Protein AF-0000000078434360 (afdb_homodimer)

pLDDT: mean 80.37, std 22.2, range [22.91, 98.31]

Structure (mmCIF, N/CA/C/O backbone):
data_AF-0000000078434360-model_v1
#
loop_
_entity.id
_entity.type
_entity.pdbx_description
1 polymer 'BTB domain-containing protein'
#
loop_
_atom_site.group_PDB
_atom_site.id
_atom_site.type_symbol
_atom_site.label_atom_id
_atom_site.label_alt_id
_atom_site.label_comp_id
_atom_site.label_asym_id
_atom_site.label_entity_id
_atom_site.label_seq_id
_atom_site.pdbx_PDB_ins_code
_atom_site.Cartn_x
_atom_site.Cartn_y
_atom_site.Cartn_z
_atom_site.occupancy
_atom_site.B_iso_or_equiv
_atom_site.auth_seq_id
_atom_site.auth_comp_id
_atom_site.auth_asym_id
_atom_site.auth_atom_id
_atom_site.pdbx_PDB_model_num
ATOM 1 N N . MET A 1 1 ? 2.959 -21.953 -22.766 1 23.78 1 MET A N 1
ATOM 2 C CA . MET A 1 1 ? 2.23 -20.703 -22.969 1 23.78 1 MET A CA 1
ATOM 3 C C . MET A 1 1 ? 2.936 -19.547 -22.266 1 23.78 1 MET A C 1
ATOM 5 O O . MET A 1 1 ? 3.244 -19.625 -21.078 1 23.78 1 MET A O 1
ATOM 9 N N . SER A 1 2 ? 3.717 -18.781 -22.906 1 30.45 2 SER A N 1
ATOM 10 C CA . SER A 1 2 ? 4.441 -17.578 -22.531 1 30.45 2 SER A CA 1
ATOM 11 C C . SER A 1 2 ? 3.633 -16.734 -21.547 1 30.45 2 SER A C 1
ATOM 13 O O . SER A 1 2 ? 2.4 -16.719 -21.609 1 30.45 2 SER A O 1
ATOM 15 N N . VAL A 1 3 ? 3.984 -16.422 -20.359 1 39.28 3 VAL A N 1
ATOM 16 C CA . VAL A 1 3 ? 3.244 -15.445 -19.578 1 39.28 3 VAL A CA 1
ATOM 17 C C . VAL A 1 3 ? 2.754 -14.32 -20.484 1 39.28 3 VAL A C 1
ATOM 19 O O . VAL A 1 3 ? 3.553 -13.531 -20.984 1 39.28 3 VAL A O 1
ATOM 22 N N . ILE A 1 4 ? 1.925 -14.438 -21.375 1 39 4 ILE A N 1
ATOM 23 C CA . ILE A 1 4 ? 1.338 -13.445 -22.266 1 39 4 ILE A CA 1
ATOM 24 C C . ILE A 1 4 ? 0.821 -12.258 -21.453 1 39 4 ILE A C 1
ATOM 26 O O . ILE A 1 4 ? -0.108 -12.398 -20.656 1 39 4 ILE A O 1
ATOM 30 N N . LYS A 1 5 ? 1.751 -11.406 -21.203 1 46.47 5 LYS A N 1
ATOM 31 C CA . LYS A 1 5 ? 1.269 -10.117 -20.719 1 46.47 5 LYS A CA 1
ATOM 32 C C . LYS A 1 5 ? -0.076 -9.766 -21.359 1 46.47 5 LYS A C 1
ATOM 34 O O . LYS A 1 5 ? -0.164 -9.547 -22.562 1 46.47 5 LYS A O 1
ATOM 39 N N . ARG A 1 6 ? -1.195 -10.305 -20.844 1 51 6 ARG A N 1
ATOM 40 C CA . ARG A 1 6 ? -2.484 -9.852 -21.344 1 51 6 ARG A CA 1
ATOM 41 C C . ARG A 1 6 ? -2.504 -8.336 -21.516 1 51 6 ARG A C 1
ATOM 43 O O . ARG A 1 6 ? -1.84 -7.617 -20.766 1 51 6 ARG A O 1
ATOM 50 N N . GLU A 1 7 ? -2.553 -7.785 -22.531 1 51.47 7 GLU A N 1
ATOM 51 C CA . GLU A 1 7 ? -2.811 -6.359 -22.719 1 51.47 7 GLU A CA 1
ATOM 52 C C . GLU A 1 7 ? -3.723 -5.816 -21.625 1 51.47 7 GLU A C 1
ATOM 54 O O . GLU A 1 7 ? -4.785 -6.387 -21.359 1 51.47 7 GLU A O 1
ATOM 59 N N . SER A 1 8 ? -3.104 -5.191 -20.562 1 60.44 8 SER A N 1
ATOM 60 C CA . SER A 1 8 ? -3.766 -4.57 -19.422 1 60.44 8 SER A CA 1
ATOM 61 C C . SER A 1 8 ? -5.086 -3.928 -19.828 1 60.44 8 SER A C 1
ATOM 63 O O . SER A 1 8 ? -5.102 -2.83 -20.375 1 60.44 8 SER A O 1
ATOM 65 N N . THR A 1 9 ? -6.156 -4.816 -19.875 1 77.88 9 THR A N 1
ATOM 66 C CA . THR A 1 9 ? -7.469 -4.352 -20.312 1 77.88 9 THR A CA 1
ATOM 67 C C . THR A 1 9 ? -8.359 -4.059 -19.094 1 77.88 9 THR A C 1
ATOM 69 O O . THR A 1 9 ? -9.32 -3.287 -19.203 1 77.88 9 THR A O 1
ATOM 72 N N . TYR A 1 10 ? -7.848 -4.391 -17.891 1 92.56 10 TYR A N 1
ATOM 73 C CA . TYR A 1 10 ? -8.766 -4.215 -16.766 1 92.56 10 TYR A CA 1
ATOM 74 C C . TYR A 1 10 ? -8.219 -3.195 -15.773 1 92.56 10 TYR A C 1
ATOM 76 O O . TYR A 1 10 ? -7.004 -3.086 -15.586 1 92.56 10 TYR A O 1
ATOM 84 N N . TRP A 1 11 ? -9.055 -2.402 -15.164 1 94.12 11 TRP A N 1
ATOM 85 C CA . TRP A 1 11 ? -8.609 -1.389 -14.211 1 94.12 11 TRP A CA 1
ATOM 86 C C . TRP A 1 11 ? -7.918 -2.031 -13.016 1 94.12 11 TRP A C 1
ATOM 88 O O . TRP A 1 11 ? -7.094 -1.397 -12.352 1 94.12 11 TRP A O 1
ATOM 98 N N . GLN A 1 12 ? -8.156 -3.363 -12.828 1 94.94 12 GLN A N 1
ATOM 99 C CA . GLN A 1 12 ? -7.57 -4.109 -11.719 1 94.94 12 GLN A CA 1
ATOM 100 C C . GLN A 1 12 ? -6.078 -4.332 -11.93 1 94.94 12 GLN A C 1
ATOM 102 O O . GLN A 1 12 ? -5.371 -4.754 -11.016 1 94.94 12 GLN A O 1
ATOM 107 N N . ASP A 1 13 ? -5.598 -4.082 -13.125 1 93.19 13 ASP A N 1
ATOM 108 C CA . ASP A 1 13 ? -4.191 -4.332 -13.43 1 93.19 13 ASP A CA 1
ATOM 109 C C . ASP A 1 13 ? -3.328 -3.121 -13.078 1 93.19 13 ASP A C 1
ATOM 111 O O . ASP A 1 13 ? -2.1 -3.184 -13.156 1 93.19 13 ASP A O 1
ATOM 115 N N . SER A 1 14 ? -3.957 -2.049 -12.602 1 92.44 14 SER A N 1
ATOM 116 C CA . SER A 1 14 ? -3.225 -0.849 -12.211 1 92.44 14 SER A CA 1
ATOM 117 C C . SER A 1 14 ? -2.582 -1.013 -10.836 1 92.44 14 SER A C 1
ATOM 119 O O . SER A 1 14 ? -2.68 -2.078 -10.227 1 92.44 14 SER A O 1
ATOM 121 N N . GLU A 1 15 ? -1.807 0.031 -10.484 1 91.25 15 GLU A N 1
ATOM 122 C CA . GLU A 1 15 ? -1.206 0.014 -9.156 1 91.25 15 GLU A CA 1
ATOM 123 C C . GLU A 1 15 ? -2.273 0.062 -8.062 1 91.25 15 GLU A C 1
ATOM 125 O O . GLU A 1 15 ? -3.338 0.653 -8.258 1 91.25 15 GLU A O 1
ATOM 130 N N . ARG A 1 16 ? -1.959 -0.557 -6.977 1 91.56 16 ARG A N 1
ATOM 131 C CA . ARG A 1 16 ? -2.939 -0.748 -5.91 1 91.56 16 ARG A CA 1
ATOM 132 C C . ARG A 1 16 ? -3.523 0.587 -5.457 1 91.56 16 ARG A C 1
ATOM 134 O O . ARG A 1 16 ? -4.734 0.706 -5.262 1 91.56 16 ARG A O 1
ATOM 141 N N . SER A 1 17 ? -2.645 1.603 -5.238 1 91.38 17 SER A N 1
ATOM 142 C CA . SER A 1 17 ? -3.113 2.924 -4.832 1 91.38 17 SER A CA 1
ATOM 143 C C . SER A 1 17 ? -4.121 3.484 -5.828 1 91.38 17 SER A C 1
ATOM 145 O O . SER A 1 17 ? -5.152 4.035 -5.438 1 91.38 17 SER A O 1
ATOM 147 N N . ASP A 1 18 ? -3.805 3.301 -7.105 1 93.69 18 ASP A N 1
ATOM 148 C CA . ASP A 1 18 ? -4.688 3.785 -8.164 1 93.69 18 ASP A CA 1
ATOM 149 C C . ASP A 1 18 ? -6.023 3.045 -8.148 1 93.69 18 ASP A C 1
ATOM 151 O O . ASP A 1 18 ? -7.066 3.631 -8.445 1 93.69 18 ASP A O 1
ATOM 155 N N . LYS A 1 19 ? -5.93 1.825 -7.852 1 95.62 19 LYS A N 1
ATOM 156 C CA . LYS A 1 19 ? -7.148 1.021 -7.824 1 95.62 19 LYS A CA 1
ATOM 157 C C . LYS A 1 19 ? -8.117 1.527 -6.754 1 95.62 19 LYS A C 1
ATOM 159 O O . LYS A 1 19 ? -9.312 1.655 -7.008 1 95.62 19 LYS A O 1
ATOM 164 N N . PHE A 1 20 ? -7.586 1.802 -5.598 1 96.38 20 PHE A N 1
ATOM 165 C CA . PHE A 1 20 ? -8.422 2.312 -4.516 1 96.38 20 PHE A CA 1
ATOM 166 C C . PHE A 1 20 ? -9.039 3.656 -4.895 1 96.38 20 PHE A C 1
ATOM 168 O O . PHE A 1 20 ? -10.211 3.912 -4.617 1 96.38 20 PHE A O 1
ATOM 175 N N . VAL A 1 21 ? -8.258 4.512 -5.508 1 96.06 21 VAL A N 1
ATOM 176 C CA . VAL A 1 21 ? -8.742 5.828 -5.914 1 96.06 21 VAL A CA 1
ATOM 177 C C . VAL A 1 21 ? -9.836 5.676 -6.973 1 96.06 21 VAL A C 1
ATOM 179 O O . VAL A 1 21 ? -10.828 6.406 -6.965 1 96.06 21 VAL A O 1
ATOM 182 N N . LYS A 1 22 ? -9.656 4.766 -7.867 1 96.12 22 LYS A N 1
ATOM 183 C CA . LYS A 1 22 ? -10.664 4.508 -8.883 1 96.12 22 LYS A CA 1
ATOM 184 C C . LYS A 1 22 ? -11.984 4.066 -8.258 1 96.12 22 LYS A C 1
ATOM 186 O O . LYS A 1 22 ? -13.062 4.438 -8.734 1 96.12 22 LYS A O 1
ATOM 191 N N . LEU A 1 23 ? -11.883 3.264 -7.211 1 96.38 23 LEU A N 1
ATOM 192 C CA . LEU A 1 23 ? -13.086 2.855 -6.492 1 96.38 23 LEU A CA 1
ATOM 193 C C . LEU A 1 23 ? -13.773 4.059 -5.863 1 96.38 23 LEU A C 1
ATOM 195 O O . LEU A 1 23 ? -15 4.172 -5.918 1 96.38 23 LEU A O 1
ATOM 199 N N . LEU A 1 24 ? -12.984 4.922 -5.246 1 96.75 24 LEU A N 1
ATOM 200 C CA . LEU A 1 24 ? -13.531 6.141 -4.652 1 96.75 24 LEU A CA 1
ATOM 201 C C . LEU A 1 24 ? -14.234 6.988 -5.703 1 96.75 24 LEU A C 1
ATOM 203 O O . LEU A 1 24 ? -15.367 7.434 -5.492 1 96.75 24 LEU A O 1
ATOM 207 N N . ASP A 1 25 ? -13.633 7.129 -6.848 1 96.12 25 ASP A N 1
ATOM 208 C CA . ASP A 1 25 ? -14.141 8 -7.902 1 96.12 25 ASP A CA 1
ATOM 209 C C . ASP A 1 25 ? -15.391 7.402 -8.547 1 96.12 25 ASP A C 1
ATOM 211 O O . ASP A 1 25 ? -16.328 8.133 -8.875 1 96.12 25 ASP A O 1
ATOM 215 N N . SER A 1 26 ? -15.375 6.121 -8.781 1 95.31 26 SER A N 1
ATOM 216 C CA . SER A 1 26 ? -16.5 5.473 -9.461 1 95.31 26 SER A CA 1
ATOM 217 C C . SER A 1 26 ? -17.672 5.27 -8.508 1 95.31 26 SER A C 1
ATOM 219 O O . SER A 1 26 ? -18.812 5.18 -8.945 1 95.31 26 SER A O 1
ATOM 221 N N . GLY A 1 27 ? -17.406 5.137 -7.258 1 95.5 27 GLY A N 1
ATOM 222 C CA . GLY A 1 27 ? -18.438 4.863 -6.266 1 95.5 27 GLY A CA 1
ATOM 223 C C . GLY A 1 27 ? -18.875 3.41 -6.238 1 95.5 27 GLY A C 1
ATOM 224 O O . GLY A 1 27 ? -19.859 3.061 -5.574 1 95.5 27 GLY A O 1
ATOM 225 N N . LEU A 1 28 ? -18.156 2.576 -6.977 1 94.69 28 LEU A N 1
ATOM 226 C CA . LEU A 1 28 ? -18.469 1.152 -6.992 1 94.69 28 LEU A CA 1
ATOM 227 C C . LEU A 1 28 ? -18.375 0.56 -5.59 1 94.69 28 LEU A C 1
ATOM 229 O O . LEU A 1 28 ? -17.375 0.737 -4.898 1 94.69 28 LEU A O 1
ATOM 233 N N . LEU A 1 29 ? -19.484 -0.059 -5.102 1 94.44 29 LEU A N 1
ATOM 234 C CA . LEU A 1 29 ? -19.609 -0.755 -3.826 1 94.44 29 LEU A CA 1
ATOM 235 C C . LEU A 1 29 ? -19.578 0.231 -2.662 1 94.44 29 LEU A C 1
ATOM 237 O O . LEU A 1 29 ? -19.25 -0.141 -1.535 1 94.44 29 LEU A O 1
ATOM 241 N N . SER A 1 30 ? -19.812 1.524 -2.928 1 95.25 30 SER A N 1
ATOM 242 C CA . SER A 1 30 ? -19.891 2.49 -1.836 1 95.25 30 SER A CA 1
ATOM 243 C C . SER A 1 30 ? -20.938 2.086 -0.806 1 95.25 30 SER A C 1
ATOM 245 O O . SER A 1 30 ? -22.016 1.623 -1.167 1 95.25 30 SER A O 1
ATOM 247 N N . ASP A 1 31 ? -20.641 2.244 0.477 1 93.88 31 ASP A N 1
ATOM 248 C CA . ASP A 1 31 ? -21.594 1.797 1.497 1 93.88 31 ASP A CA 1
ATOM 249 C C . ASP A 1 31 ? -21.688 2.812 2.633 1 93.88 31 ASP A C 1
ATOM 251 O O . ASP A 1 31 ? -22.203 2.498 3.711 1 93.88 31 ASP A O 1
ATOM 255 N N . CYS A 1 32 ? -21.188 3.988 2.463 1 93.75 32 CYS A N 1
ATOM 256 C CA . CYS A 1 32 ? -21.406 5.086 3.402 1 93.75 32 CYS A CA 1
ATOM 257 C C . CYS A 1 32 ? -21.406 6.43 2.682 1 93.75 32 CYS A C 1
ATOM 259 O O . CYS A 1 32 ? -21.047 6.508 1.504 1 93.75 32 CYS A O 1
ATOM 261 N N . LYS A 1 33 ? -21.922 7.375 3.311 1 95.31 33 LYS A N 1
ATOM 262 C CA . LYS A 1 33 ? -21.984 8.719 2.738 1 95.31 33 LYS A CA 1
ATOM 263 C C . LYS A 1 33 ? -21.766 9.781 3.809 1 95.31 33 LYS A C 1
ATOM 265 O O . LYS A 1 33 ? -22.203 9.625 4.949 1 95.31 33 LYS A O 1
ATOM 270 N N . PHE A 1 34 ? -21.062 10.812 3.469 1 96.06 34 PHE A N 1
ATOM 271 C CA . PHE A 1 34 ? -20.812 11.984 4.305 1 96.06 34 PHE A CA 1
ATOM 272 C C . PHE A 1 34 ? -21.453 13.227 3.701 1 96.06 34 PHE A C 1
ATOM 274 O O . PHE A 1 34 ? -21.328 13.469 2.5 1 96.06 34 PHE A O 1
ATOM 281 N N . ILE A 1 35 ? -22.219 13.922 4.48 1 96.75 35 ILE A N 1
ATOM 282 C CA . ILE A 1 35 ? -22.75 15.219 4.074 1 96.75 35 ILE A CA 1
ATOM 283 C C . ILE A 1 35 ? -21.891 16.344 4.652 1 96.75 35 ILE A C 1
ATOM 285 O O . ILE A 1 35 ? -21.984 16.656 5.84 1 96.75 35 ILE A O 1
ATOM 289 N N . VAL A 1 36 ? -21.094 16.938 3.805 1 97.44 36 VAL A N 1
ATOM 290 C CA . VAL A 1 36 ? -20 17.781 4.273 1 97.44 36 VAL A CA 1
ATOM 291 C C . VAL A 1 36 ? -20.266 19.234 3.889 1 97.44 36 VAL A C 1
ATOM 293 O O . VAL A 1 36 ? -20.594 19.531 2.738 1 97.44 36 VAL A O 1
ATOM 296 N N . GLY A 1 37 ? -20 20.172 4.832 1 96.5 37 GLY A N 1
ATOM 297 C CA . GLY A 1 37 ? -20.188 21.609 4.633 1 96.5 37 GLY A CA 1
ATOM 298 C C . GLY A 1 37 ? -20.906 22.281 5.777 1 96.5 37 GLY A C 1
ATOM 299 O O . GLY A 1 37 ? -21.672 21.641 6.508 1 96.5 37 GLY A O 1
ATOM 300 N N . PRO A 1 38 ? -20.688 23.562 5.988 1 91.44 38 PRO A N 1
ATOM 301 C CA . PRO A 1 38 ? -21.266 24.281 7.129 1 91.44 38 PRO A CA 1
ATOM 302 C C . PRO A 1 38 ? -22.781 24.438 7.012 1 91.44 38 PRO A C 1
ATOM 304 O O . PRO A 1 38 ? -23.5 24.375 8.016 1 91.44 38 PRO A O 1
ATOM 307 N N . ASP A 1 39 ? -23.266 24.672 5.742 1 91.19 39 ASP A N 1
ATOM 308 C CA . ASP A 1 39 ? -24.688 24.906 5.531 1 91.19 39 ASP A CA 1
ATOM 309 C C . ASP A 1 39 ? -25.312 23.781 4.707 1 91.19 39 ASP A C 1
ATOM 311 O O . ASP A 1 39 ? -24.688 23.281 3.775 1 91.19 39 ASP A O 1
ATOM 315 N N . ASP A 1 40 ? -26.547 23.438 5.043 1 87.75 40 ASP A N 1
ATOM 316 C CA . ASP A 1 40 ? -27.25 22.359 4.367 1 87.75 40 ASP A CA 1
ATOM 317 C C . ASP A 1 40 ? -27.422 22.641 2.877 1 87.75 40 ASP A C 1
ATOM 319 O O . ASP A 1 40 ? -27.375 21.734 2.049 1 87.75 40 ASP A O 1
ATOM 323 N N . ALA A 1 41 ? -27.531 23.953 2.617 1 89.5 41 ALA A N 1
ATOM 324 C CA . ALA A 1 41 ? -27.797 24.344 1.234 1 89.5 41 ALA A CA 1
ATOM 325 C C . ALA A 1 41 ? -26.562 24.125 0.364 1 89.5 41 ALA A C 1
ATOM 327 O O . ALA A 1 41 ? -26.672 23.844 -0.831 1 89.5 41 ALA A O 1
ATOM 328 N N . THR A 1 42 ? -25.406 24.234 0.911 1 92.06 42 THR A N 1
ATOM 329 C CA . THR A 1 42 ? -24.172 24.172 0.128 1 92.06 42 THR A CA 1
ATOM 330 C C . THR A 1 42 ? -23.406 22.891 0.442 1 92.06 42 THR A C 1
ATOM 332 O O . THR A 1 42 ? -22.359 22.625 -0.14 1 92.06 42 THR A O 1
ATOM 335 N N . ALA A 1 43 ? -24 22.125 1.293 1 94.94 43 ALA A N 1
ATOM 336 C CA . ALA A 1 43 ? -23.312 20.891 1.682 1 94.94 43 ALA A CA 1
ATOM 337 C C . ALA A 1 43 ? -23.266 19.906 0.518 1 94.94 43 ALA A C 1
ATOM 339 O O . ALA A 1 43 ? -24.156 19.891 -0.331 1 94.94 43 ALA A O 1
ATOM 340 N N . GLU A 1 44 ? -22.203 19.141 0.399 1 96.94 44 GLU A N 1
ATOM 341 C CA . GLU A 1 44 ? -22.016 18.141 -0.639 1 96.94 44 GLU A CA 1
ATOM 342 C C . GLU A 1 44 ? -22.016 16.734 -0.05 1 96.94 44 GLU A C 1
ATOM 344 O O . GLU A 1 44 ? -21.484 16.5 1.034 1 96.94 44 GLU A O 1
ATOM 349 N N . THR A 1 45 ? -22.641 15.859 -0.783 1 96.06 45 THR A N 1
ATOM 350 C CA . THR A 1 45 ? -22.625 14.453 -0.385 1 96.06 45 THR A CA 1
ATOM 351 C C . THR A 1 45 ? -21.422 13.727 -0.983 1 96.06 45 THR A C 1
ATOM 353 O O . THR A 1 45 ? -21.219 13.758 -2.197 1 96.06 45 THR A O 1
ATOM 356 N N . ILE A 1 46 ? -20.609 13.125 -0.166 1 96.69 46 ILE A N 1
ATOM 357 C CA . ILE A 1 46 ? -19.438 12.375 -0.582 1 96.69 46 ILE A CA 1
ATOM 358 C C . ILE A 1 46 ? -19.609 10.906 -0.198 1 96.69 46 ILE A C 1
ATOM 360 O O . ILE A 1 46 ? -19.703 10.57 0.986 1 96.69 46 ILE A O 1
ATOM 364 N N . ASN A 1 47 ? -19.672 10.07 -1.225 1 96.44 47 ASN A N 1
ATOM 365 C CA . ASN A 1 47 ? -19.781 8.641 -0.994 1 96.44 47 ASN A CA 1
ATOM 366 C C . ASN A 1 47 ? -18.406 7.996 -0.763 1 96.44 47 ASN A C 1
ATOM 368 O O . ASN A 1 47 ? -17.406 8.484 -1.271 1 96.44 47 ASN A O 1
ATOM 372 N N . GLY A 1 48 ? -18.375 7.023 0.062 1 96.38 48 GLY A N 1
ATOM 373 C CA . GLY A 1 48 ? -17.141 6.305 0.336 1 96.38 48 GLY A CA 1
ATOM 374 C C . GLY A 1 48 ? -17.359 4.867 0.759 1 96.38 48 GLY A C 1
ATOM 375 O O . GLY A 1 48 ? -18.453 4.324 0.575 1 96.38 48 GLY A O 1
ATOM 376 N N . HIS A 1 49 ? -16.422 4.223 1.146 1 97.12 49 HIS A N 1
ATOM 377 C CA . HIS A 1 49 ? -16.438 2.85 1.64 1 97.12 49 HIS A CA 1
ATOM 378 C C . HIS A 1 49 ? -16.047 2.787 3.109 1 97.12 49 HIS A C 1
ATOM 380 O O . HIS A 1 49 ? -14.938 3.203 3.477 1 97.12 49 HIS A O 1
ATOM 386 N N . LYS A 1 50 ? -16.891 2.264 3.967 1 96.44 50 LYS A N 1
ATOM 387 C CA . LYS A 1 50 ? -16.672 2.227 5.41 1 96.44 50 LYS A CA 1
ATOM 388 C C . LYS A 1 50 ? -15.289 1.661 5.734 1 96.44 50 LYS A C 1
ATOM 390 O O . LYS A 1 50 ? -14.578 2.205 6.578 1 96.44 50 LYS A O 1
ATOM 395 N N . ILE A 1 51 ? -14.945 0.598 5.031 1 96.88 51 ILE A N 1
ATOM 396 C CA . ILE A 1 51 ? -13.734 -0.143 5.352 1 96.88 51 ILE A CA 1
ATOM 397 C C . ILE A 1 51 ? -12.523 0.777 5.234 1 96.88 51 ILE A C 1
ATOM 399 O O . ILE A 1 51 ? -11.578 0.673 6.023 1 96.88 51 ILE A O 1
ATOM 403 N N . MET A 1 52 ? -12.5 1.672 4.281 1 97.38 52 MET A N 1
ATOM 404 C CA . MET A 1 52 ? -11.359 2.553 4.043 1 97.38 52 MET A CA 1
ATOM 405 C C . MET A 1 52 ? -11.18 3.537 5.191 1 97.38 52 MET A C 1
ATOM 407 O O . MET A 1 52 ? -10.055 3.875 5.555 1 97.38 52 MET A O 1
ATOM 411 N N . PHE A 1 53 ? -12.25 3.98 5.777 1 97.31 53 PHE A N 1
ATOM 412 C CA . PHE A 1 53 ? -12.188 4.941 6.871 1 97.31 53 PHE A CA 1
ATOM 413 C C . PHE A 1 53 ? -11.906 4.238 8.195 1 97.31 53 PHE A C 1
ATOM 415 O O . PHE A 1 53 ? -11.109 4.719 9 1 97.31 53 PHE A O 1
ATOM 422 N N . VAL A 1 54 ? -12.586 3.096 8.422 1 96.69 54 VAL A N 1
ATOM 423 C CA . VAL A 1 54 ? -12.414 2.309 9.633 1 96.69 54 VAL A CA 1
ATOM 424 C C . VAL A 1 54 ? -10.969 1.842 9.75 1 96.69 54 VAL A C 1
ATOM 426 O O . VAL A 1 54 ? -10.414 1.774 10.852 1 96.69 54 VAL A O 1
ATOM 429 N N . LEU A 1 55 ? -10.367 1.612 8.625 1 96.56 55 LEU A N 1
ATOM 430 C CA . LEU A 1 55 ? -8.984 1.146 8.539 1 96.56 55 LEU A CA 1
ATOM 431 C C . LEU A 1 55 ? -8.023 2.18 9.125 1 96.56 55 LEU A C 1
ATOM 433 O O . LEU A 1 55 ? -6.977 1.825 9.672 1 96.56 55 LEU A O 1
ATOM 437 N N . GLU A 1 56 ? -8.359 3.443 9.031 1 96.94 56 GLU A N 1
ATOM 438 C CA . GLU A 1 56 ? -7.371 4.488 9.289 1 96.94 56 GLU A CA 1
ATOM 439 C C . GLU A 1 56 ? -7.727 5.281 10.539 1 96.94 56 GLU A C 1
ATOM 441 O O . GLU A 1 56 ? -6.879 5.977 11.109 1 96.94 56 GLU A O 1
ATOM 446 N N . SER A 1 57 ? -8.984 5.148 11.031 1 97.12 57 SER A N 1
ATOM 447 C CA . SER A 1 57 ? -9.43 6.094 12.047 1 97.12 57 SER A CA 1
ATOM 448 C C . SER A 1 57 ? -10.289 5.406 13.102 1 97.12 57 SER A C 1
ATOM 450 O O . SER A 1 57 ? -11.398 4.953 12.797 1 97.12 57 SER A O 1
ATOM 452 N N . PRO A 1 58 ? -9.859 5.375 14.359 1 96.44 58 PRO A N 1
ATOM 453 C CA . PRO A 1 58 ? -10.727 4.844 15.414 1 96.44 58 PRO A CA 1
ATOM 454 C C . PRO A 1 58 ? -11.992 5.672 15.617 1 96.44 58 PRO A C 1
ATOM 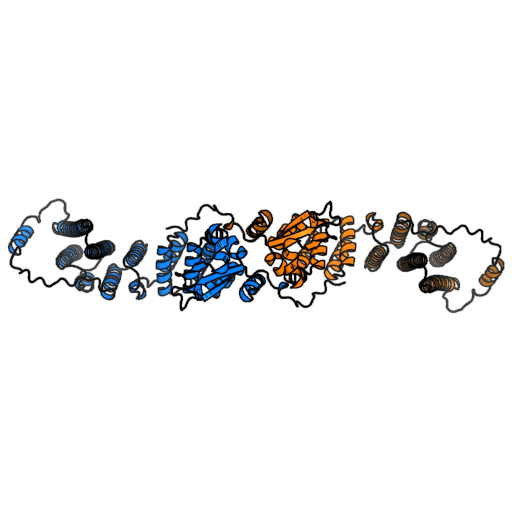456 O O . PRO A 1 58 ? -13.047 5.125 15.969 1 96.44 58 PRO A O 1
ATOM 459 N N . VAL A 1 59 ? -11.914 6.969 15.383 1 96.06 59 VAL A N 1
ATOM 460 C CA . VAL A 1 59 ? -13.055 7.863 15.516 1 96.06 59 VAL A CA 1
ATOM 461 C C . VAL A 1 59 ? -14.094 7.535 14.438 1 96.06 59 VAL A C 1
ATOM 463 O O . VAL A 1 59 ? -15.273 7.359 14.742 1 96.06 59 VAL A O 1
ATOM 466 N N . LEU A 1 60 ? -13.633 7.414 13.25 1 95.69 60 LEU A N 1
ATOM 467 C CA . LEU A 1 60 ? -14.555 7.109 12.164 1 95.69 60 LEU A CA 1
ATOM 468 C C . LEU A 1 60 ? -15.094 5.688 12.289 1 95.69 60 LEU A C 1
ATOM 470 O O . LEU A 1 60 ? -16.219 5.402 11.859 1 95.69 60 LEU A O 1
ATOM 474 N N . GLU A 1 61 ? -14.25 4.754 12.844 1 95.25 61 GLU A N 1
ATOM 475 C CA . GLU A 1 61 ? -14.766 3.42 13.141 1 95.25 61 GLU A CA 1
ATOM 476 C C . GLU A 1 61 ? -16 3.492 14.031 1 95.25 61 GLU A C 1
ATOM 478 O O . GLU A 1 61 ? -17.016 2.854 13.75 1 95.25 61 GLU A O 1
ATOM 483 N N . ARG A 1 62 ? -15.922 4.242 15.086 1 92.94 62 ARG A N 1
ATOM 484 C CA . ARG A 1 62 ? -17.031 4.383 16.016 1 92.94 62 ARG A CA 1
ATOM 485 C C . ARG A 1 62 ? -18.219 5.066 15.352 1 92.94 62 ARG A C 1
ATOM 487 O O . ARG A 1 62 ? -19.375 4.68 15.57 1 92.94 62 ARG A O 1
ATOM 494 N N . MET A 1 63 ? -17.953 6.055 14.492 1 91.19 63 MET A N 1
ATOM 495 C CA . MET A 1 63 ? -19 6.805 13.828 1 91.19 63 MET A CA 1
ATOM 496 C C . MET A 1 63 ? -19.75 5.926 12.828 1 91.19 63 MET A C 1
ATOM 498 O O . MET A 1 63 ? -20.969 6.07 12.648 1 91.19 63 MET A O 1
ATOM 502 N N . LEU A 1 64 ? -19.016 5.059 12.195 1 92.56 64 LEU A N 1
ATOM 503 C CA . LEU A 1 64 ? -19.562 4.324 11.062 1 92.56 64 LEU A CA 1
ATOM 504 C C . LEU A 1 64 ? -20.078 2.959 11.508 1 92.56 64 LEU A C 1
ATOM 506 O O . LEU A 1 64 ? -20.891 2.336 10.812 1 92.56 64 LEU A O 1
ATOM 510 N N . THR A 1 65 ? -19.531 2.342 12.508 1 88.31 65 THR A N 1
ATOM 511 C CA . THR A 1 65 ? -19.906 1.001 12.938 1 88.31 65 THR A CA 1
ATOM 512 C C . THR A 1 65 ? -20.75 1.059 14.211 1 88.31 65 THR A C 1
ATOM 514 O O . THR A 1 65 ? -21.297 0.042 14.656 1 88.31 65 THR A O 1
ATOM 517 N N . GLY A 1 66 ? -20.781 2.072 14.945 1 73.88 66 GLY A N 1
ATOM 518 C CA . GLY A 1 66 ? -21.516 2.172 16.203 1 73.88 66 GLY A CA 1
ATOM 519 C C . GLY A 1 66 ? -23.016 1.949 16.031 1 73.88 66 GLY A C 1
ATOM 520 O O . GLY A 1 66 ? -23.547 2.102 14.938 1 73.88 66 GLY A O 1
ATOM 521 N N . ASP A 1 67 ? -23.609 1.059 16.859 1 60.34 67 ASP A N 1
ATOM 522 C CA . ASP A 1 67 ? -24.953 0.533 17.031 1 60.34 67 ASP A CA 1
ATOM 523 C C . ASP A 1 67 ? -26 1.571 16.641 1 60.34 67 ASP A C 1
ATOM 525 O O . ASP A 1 67 ? -27.062 1.223 16.109 1 60.34 67 ASP A O 1
ATOM 529 N N . PHE A 1 68 ? -25.875 2.752 17.156 1 50.16 68 PHE A N 1
ATOM 530 C CA . PHE A 1 68 ? -26.953 3.715 17.031 1 50.16 68 PHE A CA 1
ATOM 531 C C . PHE A 1 68 ? -27.219 4.051 15.562 1 50.16 68 PHE A C 1
ATOM 533 O O . PHE A 1 68 ? -28.328 4.422 15.195 1 50.16 68 PHE A O 1
ATOM 540 N N . ILE A 1 69 ? -26.266 3.826 14.781 1 50.75 69 ILE A N 1
ATOM 541 C CA . ILE A 1 69 ? -26.344 4.305 13.406 1 50.75 69 ILE A CA 1
ATOM 542 C C . ILE A 1 69 ? -27.047 3.268 12.531 1 50.75 69 ILE A C 1
ATOM 544 O O . ILE A 1 69 ? -27.266 3.496 11.344 1 50.75 69 ILE A O 1
ATOM 548 N N . GLU A 1 70 ? -27.125 2.012 12.93 1 49.72 70 GLU A N 1
ATOM 549 C CA . GLU A 1 70 ? -27.906 1.104 12.086 1 49.72 70 GLU A CA 1
ATOM 550 C C . GLU A 1 70 ? -29.203 1.753 11.633 1 49.72 70 GLU A C 1
ATOM 552 O O . GLU A 1 70 ? -29.656 1.532 10.508 1 49.72 70 GLU A O 1
ATOM 557 N N . ALA A 1 71 ? -29.859 2.361 12.594 1 47.75 71 ALA A N 1
ATOM 558 C CA . ALA A 1 71 ? -31.172 2.922 12.242 1 47.75 71 ALA A CA 1
ATOM 559 C C . ALA A 1 71 ? -31.031 4.023 11.195 1 47.75 71 ALA A C 1
ATOM 561 O O . ALA A 1 71 ? -31.938 4.258 10.398 1 47.75 71 ALA A O 1
ATOM 562 N N . GLU A 1 72 ? -29.922 4.863 11.18 1 51.22 72 GLU A N 1
ATOM 563 C CA . GLU A 1 72 ? -29.875 6.016 10.289 1 51.22 72 GLU A CA 1
ATOM 564 C C . GLU A 1 72 ? -28.922 5.773 9.117 1 51.22 72 GLU A C 1
ATOM 566 O O . GLU A 1 72 ? -28.203 6.684 8.703 1 51.22 72 GLU A O 1
ATOM 571 N N . LYS A 1 73 ? -28.578 4.48 8.805 1 54.34 73 LYS A N 1
ATOM 572 C CA . LYS A 1 73 ? -27.719 4.07 7.699 1 54.34 73 LYS A CA 1
ATOM 573 C C . LYS A 1 73 ? -27.984 4.918 6.457 1 54.34 73 LYS A C 1
ATOM 575 O O . LYS A 1 73 ? -27.047 5.266 5.734 1 54.34 73 LYS A O 1
ATOM 580 N N . ASP A 1 74 ? -29.234 5.273 6.305 1 63.78 74 ASP A N 1
ATOM 581 C CA . ASP A 1 74 ? -29.609 5.922 5.051 1 63.78 74 ASP A CA 1
ATOM 582 C C . ASP A 1 74 ? -29.328 7.422 5.105 1 63.78 74 ASP A C 1
ATOM 584 O O . ASP A 1 74 ? -29.281 8.086 4.07 1 63.78 74 ASP A O 1
ATOM 588 N N . LYS A 1 75 ? -29.141 7.941 6.25 1 73.5 75 LYS A N 1
ATOM 589 C CA . LYS A 1 75 ? -29.125 9.406 6.27 1 73.5 75 LYS A CA 1
ATOM 590 C C . LYS A 1 75 ? -27.703 9.945 6.102 1 73.5 75 LYS A C 1
ATOM 592 O O . LYS A 1 75 ? -27.516 11.109 5.746 1 73.5 75 LYS A O 1
ATOM 597 N N . GLY A 1 76 ? -26.688 9.18 6.094 1 88.06 76 GLY A N 1
ATOM 598 C CA . GLY A 1 76 ? -25.328 9.664 5.941 1 88.06 76 GLY A CA 1
ATOM 599 C C . GLY A 1 76 ? -24.797 10.359 7.176 1 88.06 76 GLY A C 1
ATOM 600 O O . GLY A 1 76 ? -25.562 10.695 8.086 1 88.06 76 GLY A O 1
ATOM 601 N N . ILE A 1 77 ? -23.547 10.57 7.43 1 92.38 77 ILE A N 1
ATOM 602 C CA . ILE A 1 77 ? -22.875 11.266 8.523 1 92.38 77 ILE A CA 1
ATOM 603 C C . ILE A 1 77 ? -22.688 12.734 8.164 1 92.38 77 ILE A C 1
ATOM 605 O O . ILE A 1 77 ? -22.109 13.055 7.125 1 92.38 77 ILE A O 1
ATOM 609 N N . ARG A 1 78 ? -23.188 13.586 9.023 1 94.25 78 ARG A N 1
ATOM 610 C CA . ARG A 1 78 ? -23.094 15.016 8.789 1 94.25 78 ARG A CA 1
ATOM 611 C C . ARG A 1 78 ? -21.781 15.578 9.328 1 94.25 78 ARG A C 1
ATOM 613 O O . ARG A 1 78 ? -21.438 15.359 10.492 1 94.25 78 ARG A O 1
ATOM 620 N N . ILE A 1 79 ? -21.047 16.25 8.484 1 95.94 79 ILE A N 1
ATOM 621 C CA . ILE A 1 79 ? -19.812 16.953 8.828 1 95.94 79 ILE A CA 1
ATOM 622 C C . ILE A 1 79 ? -19.938 18.438 8.5 1 95.94 79 ILE A C 1
ATOM 624 O O . ILE A 1 79 ? -19.828 18.828 7.336 1 95.94 79 ILE A O 1
ATOM 628 N N . ASN A 1 80 ? -20.094 19.266 9.461 1 95.5 80 ASN A N 1
ATOM 629 C CA . ASN A 1 80 ? -20.453 20.656 9.211 1 95.5 80 ASN A CA 1
ATOM 630 C C . ASN A 1 80 ? -19.281 21.594 9.438 1 95.5 80 ASN A C 1
ATOM 632 O O . ASN A 1 80 ? -19.375 22.797 9.188 1 95.5 80 ASN A O 1
ATOM 636 N N . ASP A 1 81 ? -18.188 21.125 9.859 1 95.62 81 ASP A N 1
ATOM 637 C CA . ASP A 1 81 ? -17.078 21.984 10.227 1 95.62 81 ASP A CA 1
ATOM 638 C C . ASP A 1 81 ? -15.891 21.797 9.281 1 95.62 81 ASP A C 1
ATOM 640 O O . ASP A 1 81 ? -14.766 22.188 9.594 1 95.62 81 ASP A O 1
ATOM 644 N N . VAL A 1 82 ? -16.109 21.094 8.195 1 96.44 82 VAL A N 1
ATOM 645 C CA . VAL A 1 82 ? -15.07 20.875 7.199 1 96.44 82 VAL A CA 1
ATOM 646 C C . VAL A 1 82 ? -15.578 21.297 5.82 1 96.44 82 VAL A C 1
ATOM 648 O O . VAL A 1 82 ? -16.734 21.031 5.477 1 96.44 82 VAL A O 1
ATOM 651 N N . ASP A 1 83 ? -14.688 21.984 5.086 1 95.81 83 ASP A N 1
ATOM 652 C CA . ASP A 1 83 ? -14.992 22.328 3.699 1 95.81 83 ASP A CA 1
ATOM 653 C C . ASP A 1 83 ? -15.039 21.062 2.824 1 95.81 83 ASP A C 1
ATOM 655 O O . ASP A 1 83 ? -14.203 20.172 2.965 1 95.81 83 ASP A O 1
ATOM 659 N N . PRO A 1 84 ? -16.031 20.984 1.89 1 97 84 PRO A N 1
ATOM 660 C CA . PRO A 1 84 ? -16.172 19.797 1.047 1 97 84 PRO A CA 1
ATOM 661 C C . PRO A 1 84 ? -14.906 19.484 0.25 1 97 84 PRO A C 1
ATOM 663 O O . PRO A 1 84 ? -14.531 18.312 0.11 1 97 84 PRO A O 1
ATOM 666 N N . HIS A 1 85 ? -14.32 20.5 -0.292 1 97 85 HIS A N 1
ATOM 667 C CA . HIS A 1 85 ? -13.102 20.297 -1.065 1 97 85 HIS A CA 1
ATOM 668 C C . HIS A 1 85 ? -12 19.688 -0.211 1 97 85 HIS A C 1
ATOM 670 O O . HIS A 1 85 ? -11.328 18.75 -0.646 1 97 85 HIS A O 1
ATOM 676 N N . ASP A 1 86 ? -11.797 20.156 0.969 1 97.5 86 ASP A N 1
ATOM 677 C CA . ASP A 1 86 ? -10.789 19.625 1.885 1 97.5 86 ASP A CA 1
ATOM 678 C C . ASP A 1 86 ? -11.117 18.203 2.293 1 97.5 86 ASP A C 1
ATOM 680 O O . ASP A 1 86 ? -10.211 17.375 2.438 1 97.5 86 ASP A O 1
ATOM 684 N N . PHE A 1 87 ? -12.383 17.953 2.482 1 98.31 87 PHE A N 1
ATOM 685 C CA . PHE A 1 87 ? -12.773 16.609 2.863 1 98.31 87 PHE A CA 1
ATOM 686 C C . PHE A 1 87 ? -12.516 15.625 1.728 1 98.31 87 PHE A C 1
ATOM 688 O O . PHE A 1 87 ? -12.125 14.477 1.967 1 98.31 87 PHE A O 1
ATOM 695 N N . LYS A 1 88 ? -12.758 16.047 0.525 1 97.5 88 LYS A N 1
ATOM 696 C CA . LYS A 1 88 ? -12.445 15.203 -0.626 1 97.5 88 LYS A CA 1
ATOM 697 C C . LYS A 1 88 ? -10.953 14.883 -0.688 1 97.5 88 LYS A C 1
ATOM 699 O O . LYS A 1 88 ? -10.562 13.75 -0.986 1 97.5 88 LYS A O 1
ATOM 704 N N . ASN A 1 89 ? -10.102 15.883 -0.431 1 97.38 89 ASN A N 1
ATOM 705 C CA . ASN A 1 89 ? -8.664 15.641 -0.354 1 97.38 89 ASN A CA 1
ATOM 706 C C . ASN A 1 89 ? -8.328 14.617 0.722 1 97.38 89 ASN A C 1
ATOM 708 O O . ASN A 1 89 ? -7.469 13.75 0.514 1 97.38 89 ASN A O 1
ATOM 712 N N . PHE A 1 90 ? -9.031 14.789 1.812 1 98.06 90 PHE A N 1
ATOM 713 C CA . PHE A 1 90 ? -8.875 13.852 2.916 1 98.06 90 PHE A CA 1
ATOM 714 C C . PHE A 1 90 ? -9.227 12.438 2.475 1 98.06 90 PHE A C 1
ATOM 716 O O . PHE A 1 90 ? -8.453 11.5 2.695 1 98.06 90 PHE A O 1
ATOM 723 N N . CYS A 1 91 ? -10.336 12.258 1.78 1 98.12 91 CYS A N 1
ATOM 724 C CA . CYS A 1 91 ? -10.742 10.961 1.262 1 98.12 91 CYS A CA 1
ATOM 725 C C . CYS A 1 91 ? -9.703 10.406 0.295 1 98.12 91 CYS A C 1
ATOM 727 O O . CYS A 1 91 ? -9.32 9.242 0.391 1 98.12 91 CYS A O 1
ATOM 729 N N . HIS A 1 92 ? -9.32 11.273 -0.528 1 97.31 92 HIS A N 1
ATOM 730 C CA . HIS A 1 92 ? -8.336 10.852 -1.517 1 97.31 92 HIS A CA 1
ATOM 731 C C . HIS A 1 92 ? -7.082 10.305 -0.844 1 97.31 92 HIS A C 1
ATOM 733 O O . HIS A 1 92 ? -6.539 9.281 -1.271 1 97.31 92 HIS A O 1
ATOM 739 N N . MET A 1 93 ? -6.609 10.953 0.167 1 97.25 93 MET A N 1
ATOM 740 C CA . MET A 1 93 ? -5.391 10.531 0.854 1 97.25 93 MET A CA 1
ATOM 741 C C . MET A 1 93 ? -5.621 9.219 1.602 1 97.25 93 MET A C 1
ATOM 743 O O . MET A 1 93 ? -4.719 8.383 1.683 1 97.25 93 MET A O 1
ATOM 747 N N . ILE A 1 94 ? -6.789 9.062 2.158 1 97.62 94 ILE A N 1
ATOM 748 C CA . ILE A 1 94 ? -7.125 7.812 2.838 1 97.62 94 ILE A CA 1
ATOM 749 C C . ILE A 1 94 ? -7.051 6.648 1.852 1 97.62 94 ILE A C 1
ATOM 751 O O . ILE A 1 94 ? -6.512 5.59 2.176 1 97.62 94 ILE A O 1
ATOM 755 N N . TYR A 1 95 ? -7.527 6.82 0.646 1 97 95 TYR A N 1
ATOM 756 C CA . TYR A 1 95 ? -7.59 5.77 -0.361 1 97 95 TYR A CA 1
ATOM 757 C C . TYR A 1 95 ? -6.227 5.535 -0.997 1 97 95 TYR A C 1
ATOM 759 O O . TYR A 1 95 ? -5.773 4.395 -1.11 1 97 95 TYR A O 1
ATOM 767 N N . ASP A 1 96 ? -5.672 6.562 -1.405 1 92.5 96 ASP A N 1
ATOM 768 C CA . ASP A 1 96 ? -4.398 6.5 -2.115 1 92.5 96 ASP A CA 1
ATOM 769 C C . ASP A 1 96 ? -3.27 6.07 -1.182 1 92.5 96 ASP A C 1
ATOM 771 O O . ASP A 1 96 ? -2.396 5.293 -1.571 1 92.5 96 ASP A O 1
ATOM 775 N N . ASN A 1 97 ? -3.234 6.598 -0.014 1 89.75 97 ASN A N 1
ATOM 776 C CA . ASN A 1 97 ? -2.234 6.348 1.021 1 89.75 97 ASN A CA 1
ATOM 777 C C . ASN A 1 97 ? -0.816 6.484 0.474 1 89.75 97 ASN A C 1
ATOM 779 O O . ASN A 1 97 ? 0.078 5.73 0.866 1 89.75 97 ASN A O 1
ATOM 783 N N . ASN A 1 98 ? -0.66 7.316 -0.543 1 88.75 98 ASN A N 1
ATOM 784 C CA . ASN A 1 98 ? 0.634 7.582 -1.163 1 88.75 98 ASN A CA 1
ATOM 785 C C . ASN A 1 98 ? 1.172 8.953 -0.774 1 88.75 98 ASN A C 1
ATOM 787 O O . ASN A 1 98 ? 0.679 9.977 -1.255 1 88.75 98 ASN A O 1
ATOM 791 N N . SER A 1 99 ? 2.232 8.922 -0.004 1 90.25 99 SER A N 1
ATOM 792 C CA . SER A 1 99 ? 2.803 10.156 0.535 1 90.25 99 SER A CA 1
ATOM 793 C C . SER A 1 99 ? 3.354 11.047 -0.576 1 90.25 99 SER A C 1
ATOM 795 O O . SER A 1 99 ? 3.3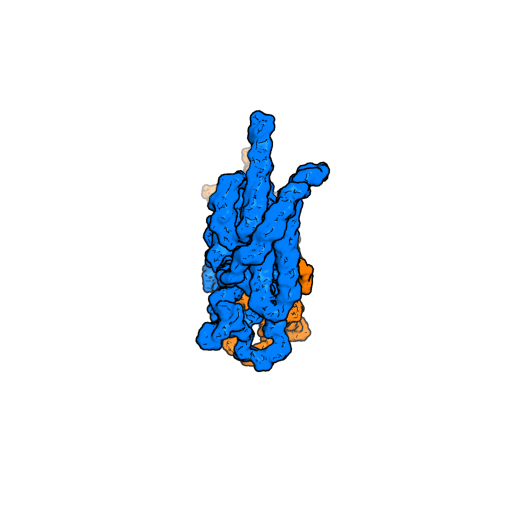89 12.266 -0.439 1 90.25 99 SER A O 1
ATOM 797 N N . SER A 1 100 ? 3.795 10.453 -1.658 1 90.5 100 SER A N 1
ATOM 798 C CA . SER A 1 100 ? 4.367 11.227 -2.756 1 90.5 100 SER A CA 1
ATOM 799 C C . SER A 1 100 ? 3.322 12.133 -3.398 1 90.5 100 SER A C 1
ATOM 801 O O . SER A 1 100 ? 3.668 13.125 -4.047 1 90.5 100 SER A O 1
ATOM 803 N N . ASN A 1 101 ? 2.107 11.812 -3.188 1 91.75 101 ASN A N 1
ATOM 804 C CA . ASN A 1 101 ? 1.044 12.586 -3.822 1 91.75 101 ASN A CA 1
ATOM 805 C C . ASN A 1 101 ? 0.738 13.867 -3.045 1 91.75 101 ASN A C 1
ATOM 807 O O . ASN A 1 101 ? -0.021 14.719 -3.512 1 91.75 101 ASN A O 1
ATOM 811 N N . LEU A 1 102 ? 1.337 14.062 -1.881 1 94.5 102 LEU A N 1
ATOM 812 C CA . LEU A 1 102 ? 1.186 15.297 -1.123 1 94.5 102 LEU A CA 1
ATOM 813 C C . LEU A 1 102 ? 1.726 16.484 -1.911 1 94.5 102 LEU A C 1
ATOM 815 O O . LEU A 1 102 ? 1.288 17.625 -1.707 1 94.5 102 LEU A O 1
ATOM 819 N N . LYS A 1 103 ? 2.678 16.203 -2.787 1 93.69 103 LYS A N 1
ATOM 820 C CA . LYS A 1 103 ? 3.299 17.266 -3.574 1 93.69 103 LYS A CA 1
ATOM 821 C C . LYS A 1 103 ? 2.279 17.938 -4.488 1 93.69 103 LYS A C 1
ATOM 823 O O . LYS A 1 103 ? 2.508 19.047 -4.973 1 93.69 103 LYS A O 1
ATOM 828 N N . LYS A 1 104 ? 1.197 17.25 -4.746 1 94.12 104 LYS A N 1
ATOM 829 C CA . LYS A 1 104 ? 0.156 17.781 -5.617 1 94.12 104 LYS A CA 1
ATOM 830 C C . LYS A 1 104 ? -0.704 18.812 -4.883 1 94.12 104 LYS A C 1
ATOM 832 O O . LYS A 1 104 ? -1.463 19.547 -5.508 1 94.12 104 LYS A O 1
ATOM 837 N N . PHE A 1 105 ? -0.596 18.906 -3.588 1 95.94 105 PHE A N 1
ATOM 838 C CA . PHE A 1 105 ? -1.38 19.812 -2.76 1 95.94 105 PHE A CA 1
ATOM 839 C C . PHE A 1 105 ? -0.602 21.094 -2.473 1 95.94 105 PHE A C 1
ATOM 841 O O . PHE A 1 105 ? 0.631 21.094 -2.479 1 95.94 105 PHE A O 1
ATOM 848 N N . THR A 1 106 ? -1.307 22.172 -2.305 1 94.75 106 THR A N 1
ATOM 849 C CA . THR A 1 106 ? -0.681 23.375 -1.785 1 94.75 106 THR A CA 1
ATOM 850 C C . THR A 1 106 ? -0.343 23.219 -0.306 1 94.75 106 THR A C 1
ATOM 852 O O . THR A 1 106 ? -0.842 22.312 0.357 1 94.75 106 THR A O 1
ATOM 855 N N . LEU A 1 107 ? 0.503 24.125 0.18 1 94.19 107 LEU A N 1
ATOM 856 C CA . LEU A 1 107 ? 0.874 24.109 1.591 1 94.19 107 LEU A CA 1
ATOM 857 C C . LEU A 1 107 ? -0.36 24.234 2.479 1 94.19 107 LEU A C 1
ATOM 859 O O . LEU A 1 107 ? -0.494 23.516 3.471 1 94.19 107 LEU A O 1
ATOM 863 N N . GLU A 1 108 ? -1.245 25.109 2.113 1 94.81 108 GLU A N 1
ATOM 864 C CA . GLU A 1 108 ? -2.475 25.344 2.867 1 94.81 108 GLU A CA 1
ATOM 865 C C . GLU A 1 108 ? -3.355 24.094 2.879 1 94.81 108 GLU A C 1
ATOM 867 O O . GLU A 1 108 ? -3.957 23.766 3.902 1 94.81 108 GLU A O 1
ATOM 872 N N . GLU A 1 109 ? -3.402 23.438 1.784 1 97.06 109 GLU A N 1
ATOM 873 C CA . GLU A 1 109 ? -4.203 22.234 1.682 1 97.06 109 GLU A CA 1
ATOM 874 C C . GLU A 1 109 ? -3.643 21.109 2.564 1 97.06 109 GLU A C 1
ATOM 876 O O . GLU A 1 109 ? -4.398 20.344 3.164 1 97.06 109 GLU A O 1
ATOM 881 N N . ILE A 1 110 ? -2.361 21.031 2.588 1 97.56 110 ILE A N 1
ATOM 882 C CA . ILE A 1 110 ? -1.734 20.016 3.424 1 97.56 110 ILE A CA 1
ATOM 883 C C . ILE A 1 110 ? -1.979 20.344 4.898 1 97.56 110 ILE A C 1
ATOM 885 O O . ILE A 1 110 ? -2.205 19.438 5.707 1 97.56 110 ILE A O 1
ATOM 889 N N . MET A 1 111 ? -1.92 21.594 5.273 1 96.44 111 MET A N 1
ATOM 890 C CA . MET A 1 111 ? -2.219 22 6.645 1 96.44 111 MET A CA 1
ATOM 891 C C . MET A 1 111 ? -3.645 21.609 7.027 1 96.44 111 MET A C 1
ATOM 893 O O . MET A 1 111 ? -3.883 21.109 8.125 1 96.44 111 MET A O 1
ATOM 897 N N . GLU A 1 112 ? -4.57 21.859 6.098 1 97.12 112 GLU A N 1
ATOM 898 C CA . GLU A 1 112 ? -5.957 21.484 6.352 1 97.12 112 GLU A CA 1
ATOM 899 C C . GLU A 1 112 ? -6.113 19.969 6.441 1 97.12 112 GLU A C 1
ATOM 901 O O . GLU A 1 112 ? -6.891 19.453 7.254 1 97.12 112 GLU A O 1
ATOM 906 N N . LEU A 1 113 ? -5.449 19.25 5.582 1 97.88 113 LEU A N 1
ATOM 907 C CA . LEU A 1 113 ? -5.445 17.797 5.633 1 97.88 113 LEU A CA 1
ATOM 908 C C . LEU A 1 113 ? -4.988 17.297 7 1 97.88 113 LEU A C 1
ATOM 910 O O . LEU A 1 113 ? -5.609 16.406 7.582 1 97.88 113 LEU A O 1
ATOM 914 N N . TYR A 1 114 ? -3.904 17.922 7.504 1 97.12 114 TYR A N 1
ATOM 915 C CA . TYR A 1 114 ? -3.414 17.547 8.828 1 97.12 114 TYR A CA 1
ATOM 916 C C . TYR A 1 114 ? -4.484 17.781 9.891 1 97.12 114 TYR A C 1
ATOM 918 O O . TYR A 1 114 ? -4.695 16.938 10.758 1 97.12 114 TYR A O 1
ATOM 926 N N . ARG A 1 115 ? -5.129 18.922 9.812 1 96.69 115 ARG A N 1
ATOM 927 C CA . ARG A 1 115 ? -6.141 19.25 10.812 1 96.69 115 ARG A CA 1
ATOM 928 C C . ARG A 1 115 ? -7.27 18.219 10.805 1 96.69 115 ARG A C 1
ATOM 930 O O . ARG A 1 115 ? -7.73 17.797 11.867 1 96.69 115 ARG A O 1
ATOM 937 N N . ILE A 1 116 ? -7.719 17.844 9.648 1 97.94 116 ILE A N 1
ATOM 938 C CA . ILE A 1 116 ? -8.773 16.844 9.531 1 97.94 116 ILE A CA 1
ATOM 939 C C . ILE A 1 116 ? -8.289 15.5 10.07 1 97.94 116 ILE A C 1
ATOM 941 O O . ILE A 1 116 ? -8.992 14.836 10.828 1 97.94 116 ILE A O 1
ATOM 945 N N . CYS A 1 117 ? -7.066 15.125 9.703 1 97.31 117 CYS A N 1
ATOM 946 C CA . CYS A 1 117 ? -6.496 13.867 10.156 1 97.31 117 CYS A CA 1
ATOM 947 C C . CYS A 1 117 ? -6.336 13.844 11.672 1 97.31 117 CYS A C 1
ATOM 949 O O . CYS A 1 117 ? -6.566 12.82 12.312 1 97.31 117 CYS A O 1
ATOM 951 N N . ASP A 1 118 ? -5.883 14.969 12.164 1 95.62 118 ASP A N 1
ATOM 952 C CA . ASP A 1 118 ? -5.758 15.078 13.617 1 95.62 118 ASP A CA 1
ATOM 953 C C . ASP A 1 118 ? -7.121 14.945 14.297 1 95.62 118 ASP A C 1
ATOM 955 O O . ASP A 1 118 ? -7.258 14.234 15.289 1 95.62 118 ASP A O 1
ATOM 959 N N . LYS A 1 119 ? -8.102 15.602 13.797 1 96.31 119 LYS A N 1
ATOM 960 C CA . LYS A 1 119 ? -9.469 15.57 14.32 1 96.31 119 LYS A CA 1
ATOM 961 C C . LYS A 1 119 ? -10 14.141 14.359 1 96.31 119 LYS A C 1
ATOM 963 O O . LYS A 1 119 ? -10.625 13.734 15.344 1 96.31 119 LYS A O 1
ATOM 968 N N . TYR A 1 120 ? -9.742 13.422 13.312 1 97.25 120 TYR A N 1
ATOM 969 C CA . TYR A 1 120 ? -10.297 12.078 13.211 1 97.25 120 TYR A CA 1
ATOM 970 C C . TYR A 1 120 ? -9.266 11.023 13.602 1 97.25 120 TYR A C 1
ATOM 972 O O . TYR A 1 120 ? -9.469 9.828 13.367 1 97.25 120 TYR A O 1
ATOM 980 N N . MET A 1 121 ? -8.156 11.438 14.047 1 96.56 121 MET A N 1
ATOM 981 C CA . MET A 1 121 ? -7.113 10.586 14.609 1 96.56 121 MET A CA 1
ATOM 982 C C . MET A 1 121 ? -6.559 9.633 13.562 1 96.56 121 MET A C 1
ATOM 984 O O . MET A 1 121 ? -6.434 8.43 13.812 1 96.56 121 MET A O 1
ATOM 988 N N . VAL A 1 122 ? -6.328 10.109 12.43 1 96.88 122 VAL A N 1
ATOM 989 C CA . VAL A 1 122 ? -5.617 9.367 11.398 1 96.88 122 VAL A CA 1
ATOM 990 C C . VAL A 1 122 ? -4.113 9.586 11.547 1 96.88 122 VAL A C 1
ATOM 992 O O . VAL A 1 122 ? -3.537 10.438 10.875 1 96.88 122 VAL A O 1
ATOM 995 N N . GLN A 1 123 ? -3.533 8.781 12.258 1 94.31 123 GLN A N 1
ATOM 996 C CA . GLN A 1 123 ? -2.164 9.016 12.711 1 94.31 123 GLN A CA 1
ATOM 997 C C . GLN A 1 123 ? -1.174 8.867 11.555 1 94.31 123 GLN A C 1
ATOM 999 O O . GLN A 1 123 ? -0.227 9.648 11.445 1 94.31 123 GLN A O 1
ATOM 1004 N N . SER A 1 124 ? -1.342 7.863 10.75 1 94.12 124 SER A N 1
ATOM 1005 C CA . SER A 1 124 ? -0.401 7.586 9.672 1 94.12 124 SER A CA 1
ATOM 1006 C C . SER A 1 124 ? -0.267 8.781 8.734 1 94.12 124 SER A C 1
ATOM 1008 O O . SER A 1 124 ? 0.846 9.164 8.367 1 94.12 124 SER A O 1
ATOM 1010 N N . ILE A 1 125 ? -1.336 9.375 8.391 1 96.19 125 ILE A N 1
ATOM 1011 C CA . ILE A 1 125 ? -1.309 10.492 7.449 1 96.19 125 ILE A CA 1
ATOM 1012 C C . ILE A 1 125 ? -0.811 11.75 8.156 1 96.19 125 ILE A C 1
ATOM 1014 O O . ILE A 1 125 ? -0.106 12.57 7.562 1 96.19 125 ILE A O 1
ATOM 1018 N N . CYS A 1 126 ? -1.136 11.938 9.453 1 95.06 126 CYS A N 1
ATOM 1019 C CA . CYS A 1 126 ? -0.566 13.039 10.227 1 95.06 126 CYS A CA 1
ATOM 1020 C C . CYS A 1 126 ? 0.957 13.016 10.172 1 95.06 126 CYS A C 1
ATOM 1022 O O . CYS A 1 126 ? 1.591 14.031 9.891 1 95.06 126 CYS A O 1
ATOM 1024 N N . GLU A 1 127 ? 1.444 11.867 10.398 1 94.06 127 GLU A N 1
ATOM 1025 C CA . GLU A 1 127 ? 2.896 11.711 10.391 1 94.06 127 GLU A CA 1
ATOM 1026 C C . GLU A 1 127 ? 3.475 12.016 9.008 1 94.06 127 GLU A C 1
ATOM 1028 O O . GLU A 1 127 ? 4.543 12.617 8.898 1 94.06 127 GLU A O 1
ATOM 1033 N N . THR A 1 128 ? 2.787 11.562 8.055 1 95.69 128 THR A N 1
ATOM 1034 C CA . THR A 1 128 ? 3.215 11.82 6.688 1 95.69 128 THR A CA 1
ATOM 1035 C C . THR A 1 128 ? 3.227 13.32 6.398 1 95.69 128 THR A C 1
ATOM 1037 O O . THR A 1 128 ? 4.148 13.828 5.754 1 95.69 128 THR A O 1
ATOM 1040 N N . CYS A 1 129 ? 2.258 14.016 6.812 1 96.31 129 CYS A N 1
ATOM 1041 C CA . CYS A 1 129 ? 2.182 15.461 6.625 1 96.31 129 CYS A CA 1
ATOM 1042 C C . CYS A 1 129 ? 3.334 16.156 7.336 1 96.31 129 CYS A C 1
ATOM 1044 O O . CYS A 1 129 ? 3.982 17.031 6.758 1 96.31 129 CYS A O 1
ATOM 1046 N N . ILE A 1 130 ? 3.584 15.758 8.586 1 95.31 130 ILE A N 1
ATOM 1047 C CA . ILE A 1 130 ? 4.656 16.375 9.367 1 95.31 130 ILE A CA 1
ATOM 1048 C C . ILE A 1 130 ? 5.988 16.172 8.648 1 95.31 130 ILE A C 1
ATOM 1050 O O . ILE A 1 130 ? 6.773 17.125 8.523 1 95.31 130 ILE A O 1
ATOM 1054 N N . SER A 1 131 ? 6.176 14.984 8.172 1 95.5 131 SER A N 1
ATOM 1055 C CA . SER A 1 131 ? 7.402 14.695 7.438 1 95.5 131 SER A CA 1
ATOM 1056 C C . SER A 1 131 ? 7.512 15.555 6.184 1 95.5 131 SER A C 1
ATOM 1058 O O . SER A 1 131 ? 8.594 16.031 5.844 1 95.5 131 SER A O 1
ATOM 1060 N N . TYR A 1 132 ? 6.465 15.695 5.551 1 95.94 132 TYR A N 1
ATOM 1061 C CA . TYR A 1 132 ? 6.441 16.516 4.348 1 95.94 132 TYR A CA 1
ATOM 1062 C C . TYR A 1 132 ? 6.781 17.969 4.672 1 95.94 132 TYR A C 1
ATOM 1064 O O . TYR A 1 132 ? 7.555 18.609 3.955 1 95.94 132 TYR A O 1
ATOM 1072 N N . PHE A 1 133 ? 6.254 18.484 5.738 1 96.12 133 PHE A N 1
ATOM 1073 C CA . PHE A 1 133 ? 6.543 19.844 6.16 1 96.12 133 PHE A CA 1
ATOM 1074 C C . PHE A 1 133 ? 8.031 20.031 6.422 1 96.12 133 PHE A C 1
ATOM 1076 O O . PHE A 1 133 ? 8.641 20.984 5.941 1 96.12 133 PHE A O 1
ATOM 1083 N N . LYS A 1 134 ? 8.57 19.141 7.105 1 95.56 134 LYS A N 1
ATOM 1084 C CA . LYS A 1 134 ? 9.984 19.219 7.477 1 95.56 134 LYS A CA 1
ATOM 1085 C C . LYS A 1 134 ? 10.883 19.219 6.242 1 95.56 134 LYS A C 1
ATOM 1087 O O . LYS A 1 134 ? 11.898 19.906 6.207 1 95.56 134 LYS A O 1
ATOM 1092 N N . ASP A 1 135 ? 10.438 18.516 5.297 1 94.62 135 ASP A N 1
ATOM 1093 C CA . ASP A 1 135 ? 11.219 18.422 4.07 1 94.62 135 ASP A CA 1
ATOM 1094 C C . ASP A 1 135 ? 11.062 19.688 3.227 1 94.62 135 ASP A C 1
ATOM 1096 O O . ASP A 1 135 ? 11.992 20.094 2.512 1 94.62 13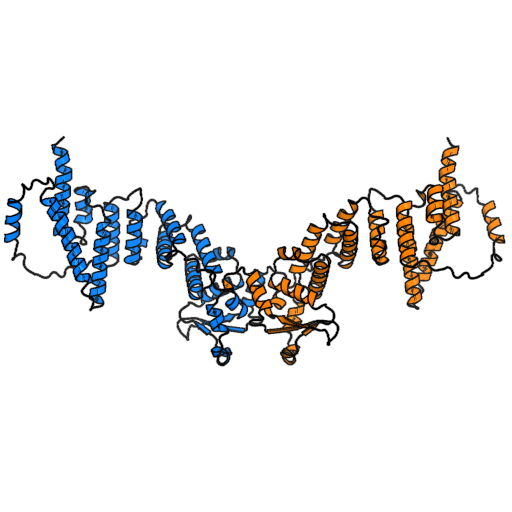5 ASP A O 1
ATOM 1100 N N . THR A 1 136 ? 9.984 20.312 3.328 1 94.5 136 THR A N 1
ATOM 1101 C CA . THR A 1 136 ? 9.641 21.391 2.412 1 94.5 136 THR A CA 1
ATOM 1102 C C . THR A 1 136 ? 10.062 22.734 2.99 1 94.5 136 THR A C 1
ATOM 1104 O O . THR A 1 136 ? 10.289 23.688 2.244 1 94.5 136 THR A O 1
ATOM 1107 N N . ILE A 1 137 ? 10.211 22.875 4.281 1 95.06 137 ILE A N 1
ATOM 1108 C CA . ILE A 1 137 ? 10.414 24.156 4.945 1 95.06 137 ILE A CA 1
ATOM 1109 C C . ILE A 1 137 ? 11.742 24.766 4.496 1 95.06 137 ILE A C 1
ATOM 1111 O O . ILE A 1 137 ? 11.898 25.984 4.488 1 95.06 137 ILE A O 1
ATOM 1115 N N . LYS A 1 138 ? 12.711 24 4.027 1 93.88 138 LYS A N 1
ATOM 1116 C CA . LYS A 1 138 ? 14.039 24.469 3.643 1 93.88 138 LYS A CA 1
ATOM 1117 C C . LYS A 1 138 ? 13.953 25.406 2.434 1 93.88 138 LYS A C 1
ATOM 1119 O O . LYS A 1 138 ? 14.805 26.281 2.258 1 93.88 138 LYS A O 1
ATOM 1124 N N . ASP A 1 139 ? 12.93 25.312 1.663 1 91.75 139 ASP A N 1
ATOM 1125 C CA . ASP A 1 139 ? 12.82 26.047 0.41 1 91.75 139 ASP A CA 1
ATOM 1126 C C . ASP A 1 139 ? 11.773 27.156 0.513 1 91.75 139 ASP A C 1
ATOM 1128 O O . ASP A 1 139 ? 11.414 27.781 -0.492 1 91.75 139 ASP A O 1
ATOM 1132 N N . LEU A 1 140 ? 11.352 27.5 1.692 1 95.12 140 LEU A N 1
ATOM 1133 C CA . LEU A 1 140 ? 10.25 28.438 1.822 1 95.12 140 LEU A CA 1
ATOM 1134 C C . LEU A 1 140 ? 10.773 29.844 2.076 1 95.12 140 LEU A C 1
ATOM 1136 O O . LEU A 1 140 ? 11.781 30.031 2.762 1 95.12 140 LEU A O 1
ATOM 1140 N N . HIS A 1 141 ? 10.102 30.766 1.457 1 95.12 141 HIS A N 1
ATOM 1141 C CA . HIS A 1 141 ? 10.312 32.188 1.799 1 95.12 141 HIS A CA 1
ATOM 1142 C C . HIS A 1 141 ? 9.914 32.469 3.244 1 95.12 141 HIS A C 1
ATOM 1144 O O . HIS A 1 141 ? 9.086 31.75 3.816 1 95.12 141 HIS A O 1
ATOM 1150 N N . ILE A 1 142 ? 10.43 33.5 3.781 1 95.81 142 ILE A N 1
ATOM 1151 C CA . ILE A 1 142 ? 10.266 33.844 5.191 1 95.81 142 ILE A CA 1
ATOM 1152 C C . ILE A 1 142 ? 8.781 34 5.508 1 95.81 142 ILE A C 1
ATOM 1154 O O . ILE A 1 142 ? 8.32 33.625 6.582 1 95.81 142 ILE A O 1
ATOM 1158 N N . ASP A 1 143 ? 8.039 34.594 4.59 1 95.44 143 ASP A N 1
ATOM 1159 C CA . ASP A 1 143 ? 6.609 34.781 4.809 1 95.44 143 ASP A CA 1
ATOM 1160 C C . ASP A 1 143 ? 5.91 33.438 5.062 1 95.44 143 ASP A C 1
ATOM 1162 O O . ASP A 1 143 ? 5.078 33.344 5.965 1 95.44 143 ASP A O 1
ATOM 1166 N N . ARG A 1 144 ? 6.32 32.5 4.316 1 95.19 144 ARG A N 1
ATOM 1167 C CA . ARG A 1 144 ? 5.723 31.172 4.438 1 95.19 144 ARG A CA 1
ATOM 1168 C C . ARG A 1 144 ? 6.223 30.453 5.684 1 95.19 144 ARG A C 1
ATOM 1170 O O . ARG A 1 144 ? 5.488 29.672 6.301 1 95.19 144 ARG A O 1
ATOM 1177 N N . LEU A 1 145 ? 7.422 30.734 6.012 1 96.81 145 LEU A N 1
ATOM 1178 C CA . LEU A 1 145 ? 7.98 30.141 7.227 1 96.81 145 LEU A CA 1
ATOM 1179 C C . LEU A 1 145 ? 7.25 30.656 8.461 1 96.81 145 LEU A C 1
ATOM 1181 O O . LEU A 1 145 ? 7.059 29.922 9.43 1 96.81 145 LEU A O 1
ATOM 1185 N N . ILE A 1 146 ? 6.855 31.906 8.398 1 96.31 146 ILE A N 1
ATOM 1186 C CA . ILE A 1 146 ? 6.109 32.469 9.516 1 96.31 146 ILE A CA 1
ATOM 1187 C C . ILE A 1 146 ? 4.75 31.797 9.633 1 96.31 146 ILE A C 1
ATOM 1189 O O . ILE A 1 146 ? 4.293 31.5 10.742 1 96.31 146 ILE A O 1
ATOM 1193 N N . ILE A 1 147 ? 4.18 31.516 8.492 1 95.31 147 ILE A N 1
ATOM 1194 C CA . ILE A 1 147 ? 2.922 30.781 8.484 1 95.31 147 ILE A CA 1
ATOM 1195 C C . ILE A 1 147 ? 3.129 29.391 9.102 1 95.31 147 ILE A C 1
ATOM 1197 O O . ILE A 1 147 ? 2.328 28.953 9.93 1 95.31 147 ILE A O 1
ATOM 1201 N N . MET A 1 148 ? 4.172 28.766 8.734 1 95.75 148 MET A N 1
ATOM 1202 C CA . MET A 1 148 ? 4.504 27.438 9.266 1 95.75 148 MET A CA 1
ATOM 1203 C C . MET A 1 148 ? 4.766 27.516 10.766 1 95.75 148 MET A C 1
ATOM 1205 O O . MET A 1 148 ? 4.43 26.578 11.5 1 95.75 148 MET A O 1
ATOM 1209 N N . PHE A 1 149 ? 5.402 28.594 11.195 1 96.06 149 PHE A N 1
ATOM 1210 C CA . PHE A 1 149 ? 5.656 28.797 12.617 1 96.06 149 PHE A CA 1
ATOM 1211 C C . PHE A 1 149 ? 4.344 28.844 13.398 1 96.06 149 PHE A C 1
ATOM 1213 O O . PHE A 1 149 ? 4.207 28.203 14.438 1 96.06 149 PHE A O 1
ATOM 1220 N N . GLU A 1 150 ? 3.467 29.641 12.891 1 95.31 150 GLU A N 1
ATOM 1221 C CA . GLU A 1 150 ? 2.154 29.719 13.523 1 95.31 150 GLU A CA 1
ATOM 1222 C C . GLU A 1 150 ? 1.479 28.359 13.578 1 95.31 150 GLU A C 1
ATOM 1224 O O . GLU A 1 150 ? 0.931 27.969 14.617 1 95.31 150 GLU A O 1
ATOM 1229 N N . PHE A 1 151 ? 1.5 27.656 12.516 1 95.62 151 PHE A N 1
ATOM 1230 C CA . PHE A 1 151 ? 0.894 26.328 12.406 1 95.62 151 PHE A CA 1
ATOM 1231 C C . PHE A 1 151 ? 1.537 25.359 13.391 1 95.62 151 PHE A C 1
ATOM 1233 O O . PHE A 1 151 ? 0.838 24.672 14.133 1 95.62 151 PHE A O 1
ATOM 1240 N N . ALA A 1 152 ? 2.854 25.328 13.375 1 94.81 152 ALA A N 1
ATOM 1241 C CA . ALA A 1 152 ? 3.588 24.422 14.258 1 94.81 152 ALA A CA 1
ATOM 1242 C C . ALA A 1 152 ? 3.283 24.703 15.719 1 94.81 152 ALA A C 1
ATOM 1244 O O . ALA A 1 152 ? 3.162 23.781 16.531 1 94.81 152 ALA A O 1
ATOM 1245 N N . THR A 1 153 ? 3.203 25.969 16.047 1 92.38 153 THR A N 1
ATOM 1246 C CA . THR A 1 153 ? 2.908 26.359 17.406 1 92.38 153 THR A CA 1
ATOM 1247 C C . THR A 1 153 ? 1.511 25.906 17.828 1 92.38 153 THR A C 1
ATOM 1249 O O . THR A 1 153 ? 1.292 25.516 18.969 1 92.38 153 THR A O 1
ATOM 1252 N N . SER A 1 154 ? 0.635 25.938 16.891 1 91.38 154 SER A N 1
ATOM 1253 C CA . SER A 1 154 ? -0.741 25.547 17.172 1 91.38 154 SER A CA 1
ATOM 1254 C C . SER A 1 154 ? -0.858 24.031 17.359 1 91.38 154 SER A C 1
ATOM 1256 O O . SER A 1 154 ? -1.746 23.562 18.078 1 91.38 154 SER A O 1
ATOM 1258 N N . LEU A 1 155 ? -0.07 23.234 16.688 1 88.81 155 LEU A N 1
ATOM 1259 C CA . LEU A 1 155 ? -0.121 21.781 16.734 1 88.81 155 LEU A CA 1
ATOM 1260 C C . LEU A 1 155 ? 0.522 21.25 18.016 1 88.81 155 LEU A C 1
ATOM 1262 O O . LEU A 1 155 ? 0.301 20.094 18.391 1 88.81 155 LEU A O 1
ATOM 1266 N N . GLU A 1 156 ? 1.278 22.047 18.641 1 80.75 156 GLU A N 1
ATOM 1267 C CA . GLU A 1 156 ? 2.064 21.641 19.797 1 80.75 156 GLU A CA 1
ATOM 1268 C C . GLU A 1 156 ? 2.99 20.469 19.453 1 80.75 156 GLU A C 1
ATOM 1270 O O . GLU A 1 156 ? 3.172 19.562 20.25 1 80.75 156 GLU A O 1
ATOM 1275 N N . ASP A 1 157 ? 3.42 20.328 18.234 1 86.69 157 ASP A N 1
ATOM 1276 C CA . ASP A 1 157 ? 4.441 19.375 17.781 1 86.69 157 ASP A CA 1
ATOM 1277 C C . ASP A 1 157 ? 5.836 19.984 17.906 1 86.69 157 ASP A C 1
ATOM 1279 O O . ASP A 1 157 ? 6.246 20.797 17.078 1 86.69 157 ASP A O 1
ATOM 1283 N N . LYS A 1 158 ? 6.547 19.484 18.812 1 90.06 158 LYS A N 1
ATOM 1284 C CA . LYS A 1 158 ? 7.84 20.078 19.141 1 90.06 158 LYS A CA 1
ATOM 1285 C C . LYS A 1 158 ? 8.852 19.859 18.016 1 90.06 158 LYS A C 1
ATOM 1287 O O . LYS A 1 158 ? 9.695 20.719 17.766 1 90.06 158 LYS A O 1
ATOM 1292 N N . SER A 1 159 ? 8.648 18.719 17.391 1 93 159 SER A N 1
ATOM 1293 C CA . SER A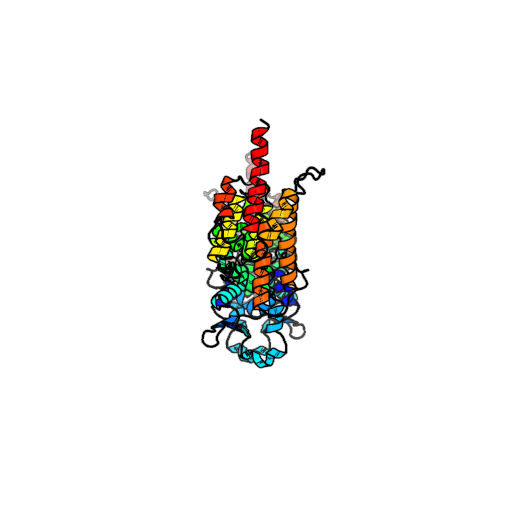 1 159 ? 9.594 18.406 16.328 1 93 159 SER A CA 1
ATOM 1294 C C . SER A 1 159 ? 9.438 19.359 15.148 1 93 159 SER A C 1
ATOM 1296 O O . SER A 1 159 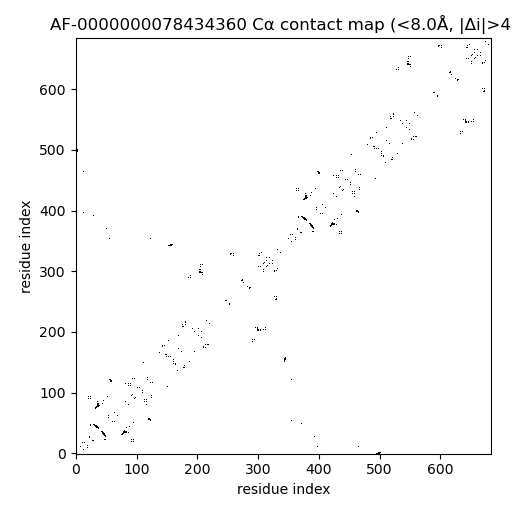? 10.43 19.875 14.633 1 93 159 SER A O 1
ATOM 1298 N N . LEU A 1 160 ? 8.273 19.594 14.789 1 95 160 LEU A N 1
ATOM 1299 C CA . LEU A 1 160 ? 8.023 20.5 13.688 1 95 160 LEU A CA 1
ATOM 1300 C C . LEU A 1 160 ? 8.383 21.938 14.078 1 95 160 LEU A C 1
ATOM 1302 O O . LEU A 1 160 ? 8.953 22.672 13.273 1 95 160 LEU A O 1
ATOM 1306 N N . GLN A 1 161 ? 8.031 22.297 15.273 1 94.56 161 GLN A N 1
ATOM 1307 C CA . GLN A 1 161 ? 8.344 23.641 15.766 1 94.56 161 GLN A CA 1
ATOM 1308 C C . GLN A 1 161 ? 9.844 23.906 15.727 1 94.56 161 GLN A C 1
ATOM 1310 O O . GLN A 1 161 ? 10.281 24.953 15.242 1 94.56 161 GLN A O 1
ATOM 1315 N N . THR A 1 162 ? 10.562 22.969 16.156 1 95.31 162 THR A N 1
ATOM 1316 C CA . THR A 1 162 ? 12.016 23.094 16.172 1 95.31 162 THR A CA 1
ATOM 1317 C C . THR A 1 162 ? 12.57 23.203 14.758 1 95.31 162 THR A C 1
ATOM 1319 O O . THR A 1 162 ? 13.469 24 14.5 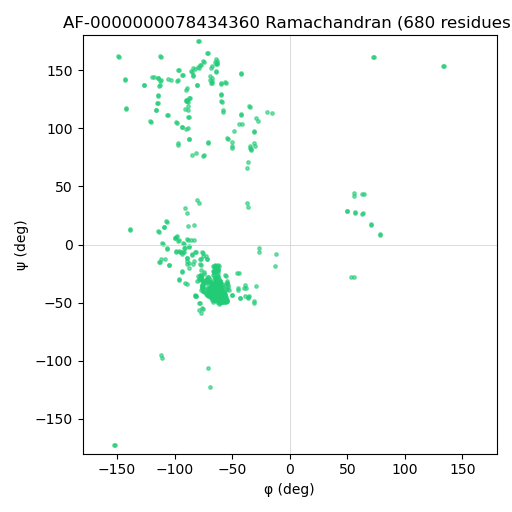1 95.31 162 THR A O 1
ATOM 1322 N N . ALA A 1 163 ? 12.023 22.422 13.922 1 96.5 163 ALA A N 1
ATOM 1323 C CA . ALA A 1 163 ? 12.484 22.453 12.531 1 96.5 163 ALA A CA 1
ATOM 1324 C C . ALA A 1 163 ? 12.219 23.812 11.891 1 96.5 163 ALA A C 1
ATOM 1326 O O . ALA A 1 163 ? 13.078 24.359 11.203 1 96.5 163 ALA A O 1
ATOM 1327 N N . VAL A 1 164 ? 11.109 24.312 12.102 1 97.12 164 VAL A N 1
ATOM 1328 C CA . VAL A 1 164 ? 10.727 25.594 11.523 1 97.12 164 VAL A CA 1
ATOM 1329 C C . VAL A 1 164 ? 11.586 26.719 12.117 1 97.12 164 VAL A C 1
ATOM 1331 O O . VAL A 1 164 ? 12.07 27.578 11.383 1 97.12 164 VAL A O 1
ATOM 1334 N N . GLU A 1 165 ? 11.758 26.641 13.398 1 95.81 165 GLU A N 1
ATOM 1335 C CA . GLU A 1 165 ? 12.594 27.625 14.086 1 95.81 165 GLU A CA 1
ATOM 1336 C C . GLU A 1 165 ? 14.023 27.609 13.555 1 95.81 165 GLU A C 1
ATOM 1338 O O . GLU A 1 165 ? 14.617 28.656 13.305 1 95.81 165 GLU A O 1
ATOM 1343 N N . LYS A 1 166 ? 14.508 26.484 13.391 1 95.81 166 LYS A N 1
ATOM 1344 C CA . LYS A 1 166 ? 15.852 26.328 12.852 1 95.81 166 LYS A CA 1
ATOM 1345 C C . LYS A 1 166 ? 15.961 26.953 11.461 1 95.81 166 LYS A C 1
ATOM 1347 O O . LYS A 1 166 ? 16.922 27.656 11.156 1 95.81 166 LYS A O 1
ATOM 1352 N N . GLU A 1 167 ? 15.016 26.688 10.656 1 96.81 167 GLU A N 1
ATOM 1353 C CA . GLU A 1 167 ? 15.039 27.234 9.305 1 96.81 167 GLU A CA 1
ATOM 1354 C C . GLU A 1 167 ? 14.922 28.766 9.312 1 96.81 167 GLU A C 1
ATOM 1356 O O . GLU A 1 167 ? 15.609 29.453 8.555 1 96.81 167 GLU A O 1
ATOM 1361 N N . ILE A 1 168 ? 14.07 29.297 10.148 1 95.81 168 ILE A N 1
ATOM 1362 C CA . ILE A 1 168 ? 13.898 30.734 10.266 1 95.81 168 ILE A CA 1
ATOM 1363 C C . ILE A 1 168 ? 15.219 31.391 10.688 1 95.81 168 ILE A C 1
ATOM 1365 O O . ILE A 1 168 ? 15.578 32.469 10.188 1 95.81 168 ILE A O 1
ATOM 1369 N N . SER A 1 169 ? 15.938 30.75 11.555 1 94.12 169 SER A N 1
ATOM 1370 C CA . SER A 1 169 ? 17.188 31.281 12.094 1 94.12 169 SER A CA 1
ATOM 1371 C C . SER A 1 169 ? 18.25 31.422 11.008 1 94.12 169 SER A C 1
ATOM 1373 O O . SER A 1 169 ? 19.203 32.188 11.172 1 94.12 169 SER A O 1
ATOM 1375 N N . THR A 1 170 ? 18.031 30.75 9.953 1 92.75 170 THR A N 1
ATOM 1376 C CA . THR A 1 170 ? 19 30.828 8.867 1 92.75 170 THR A CA 1
ATOM 1377 C C . THR A 1 170 ? 18.734 32.031 7.984 1 92.75 170 THR A C 1
ATOM 1379 O O . THR A 1 170 ? 19.562 32.406 7.156 1 92.75 170 THR A O 1
ATOM 1382 N N . HIS A 1 171 ? 17.656 32.688 8.172 1 92 171 HIS A N 1
ATOM 1383 C CA . HIS A 1 171 ? 17.281 33.844 7.359 1 92 171 HIS A CA 1
ATOM 1384 C C . HIS A 1 171 ? 17.766 35.125 8.008 1 92 171 HIS A C 1
ATOM 1386 O O . HIS A 1 171 ? 17.766 35.25 9.234 1 92 171 HIS A O 1
ATOM 1392 N N . LYS A 1 172 ? 18.109 36 7.219 1 85.31 172 LYS A N 1
ATOM 1393 C CA . LYS A 1 172 ? 18.641 37.281 7.723 1 85.31 172 LYS A CA 1
ATOM 1394 C C . LYS A 1 172 ? 17.5 38.219 8.125 1 85.31 172 LYS A C 1
ATOM 1396 O O . LYS A 1 172 ? 17.594 38.906 9.148 1 85.31 172 LYS A O 1
ATOM 1401 N N . GLU A 1 173 ? 16.516 38.281 7.297 1 89.19 173 GLU A N 1
ATOM 1402 C CA . GLU A 1 173 ? 15.406 39.188 7.543 1 89.19 173 GLU A CA 1
ATOM 1403 C C . GLU A 1 173 ? 14.234 38.469 8.203 1 89.19 173 GLU A C 1
ATOM 1405 O O . GLU A 1 173 ? 13.297 38.062 7.52 1 89.19 173 GLU A O 1
ATOM 1410 N N . THR A 1 174 ? 14.273 38.406 9.531 1 93.19 174 THR A N 1
ATOM 1411 C CA . THR A 1 174 ? 13.258 37.625 10.25 1 93.19 174 THR A CA 1
ATOM 1412 C C . THR A 1 174 ? 12.344 38.562 11.039 1 93.19 174 THR A C 1
ATOM 1414 O O . THR A 1 174 ? 11.273 38.156 11.492 1 93.19 174 THR A O 1
ATOM 1417 N N . LEU A 1 175 ? 12.812 39.844 11.133 1 92.44 175 LEU A N 1
ATOM 1418 C CA . LEU A 1 175 ? 12.023 40.875 11.805 1 92.44 175 LEU A CA 1
ATOM 1419 C C . LEU A 1 175 ? 11.516 41.906 10.805 1 92.44 175 LEU A C 1
ATOM 1421 O O . LEU A 1 175 ? 11.922 41.906 9.641 1 92.44 175 LEU A O 1
ATOM 1425 N N . MET A 1 176 ? 10.555 42.625 11.18 1 91.56 176 MET A N 1
ATOM 1426 C CA . MET A 1 176 ? 9.984 43.688 10.344 1 91.56 176 MET A CA 1
ATOM 1427 C C . MET A 1 176 ? 9.375 43.094 9.078 1 91.56 176 MET A C 1
ATOM 1429 O O . MET A 1 176 ? 9.492 43.688 7.996 1 91.56 176 MET A O 1
ATOM 1433 N N . VAL A 1 177 ? 8.945 41.844 9.164 1 93.5 177 VAL A N 1
ATOM 1434 C CA . VAL A 1 177 ? 8.273 41.156 8.07 1 93.5 177 VAL A CA 1
ATOM 1435 C C . VAL A 1 177 ? 6.766 41.375 8.164 1 93.5 177 VAL A C 1
ATOM 1437 O O . VAL A 1 177 ? 6.18 41.25 9.242 1 93.5 177 VAL A O 1
ATOM 1440 N N . ASP A 1 178 ? 6.156 41.719 7.09 1 93.62 178 ASP A N 1
ATOM 1441 C CA . ASP A 1 178 ? 4.742 42.062 7.074 1 93.62 178 ASP A CA 1
ATOM 1442 C C . ASP A 1 178 ? 3.871 40.938 7.578 1 93.62 178 ASP A C 1
ATOM 1444 O O . ASP A 1 178 ? 2.84 41.156 8.219 1 93.62 178 ASP A O 1
ATOM 1448 N N . LYS A 1 179 ? 4.301 39.781 7.289 1 94.94 179 LYS A N 1
ATOM 1449 C CA . LYS A 1 179 ? 3.51 38.625 7.645 1 94.94 179 LYS A CA 1
ATOM 1450 C C . LYS A 1 179 ? 3.355 38.5 9.156 1 94.94 179 LYS A C 1
ATOM 1452 O O . LYS A 1 179 ? 2.393 37.906 9.641 1 94.94 179 LYS A O 1
ATOM 1457 N N . LEU A 1 180 ? 4.219 39.062 9.93 1 96.25 180 LEU A N 1
ATOM 1458 C CA . LEU A 1 180 ? 4.156 39.031 11.383 1 96.25 180 LEU A CA 1
ATOM 1459 C C . LEU A 1 180 ? 2.904 39.75 11.891 1 96.25 180 LEU A C 1
ATOM 1461 O O . LEU A 1 180 ? 2.369 39.375 12.945 1 96.25 180 LEU A O 1
ATOM 1465 N N . ASN A 1 181 ? 2.469 40.656 11.117 1 95.38 181 ASN A N 1
ATOM 1466 C CA . ASN A 1 181 ? 1.331 41.469 11.547 1 95.38 181 ASN A CA 1
ATOM 1467 C C . ASN A 1 181 ? 0.023 40.688 11.453 1 95.38 181 ASN A C 1
ATOM 1469 O O . ASN A 1 181 ? -1.004 41.125 11.977 1 95.38 181 ASN A O 1
ATOM 1473 N N . GLU A 1 182 ? 0.077 39.562 10.852 1 94.81 182 GLU A N 1
ATOM 1474 C CA . GLU A 1 182 ? -1.112 38.719 10.688 1 94.81 182 GLU A CA 1
ATOM 1475 C C . GLU A 1 182 ? -1.203 37.688 11.797 1 94.81 182 GLU A C 1
ATOM 1477 O O . GLU A 1 182 ? -2.221 37 11.93 1 94.81 182 GLU A O 1
ATOM 1482 N N . LEU A 1 183 ? -0.208 37.625 12.586 1 95.19 183 LEU A N 1
ATOM 1483 C CA . LEU A 1 183 ? -0.176 36.625 13.656 1 95.19 183 LEU A CA 1
ATOM 1484 C C . LEU A 1 183 ? -1.035 37.094 14.836 1 95.19 183 LEU A C 1
ATOM 1486 O O . LEU A 1 183 ? -1.225 38.281 15.047 1 95.19 183 LEU A O 1
ATOM 1490 N N . SER A 1 184 ? -1.546 36.156 15.57 1 92.62 184 SER A N 1
ATOM 1491 C CA . SER A 1 184 ? -2.133 36.469 16.859 1 92.62 184 SER A CA 1
ATOM 1492 C C . SER A 1 184 ? -1.076 37 17.828 1 92.62 184 SER A C 1
ATOM 1494 O O . SER A 1 184 ? 0.114 36.719 17.672 1 92.62 184 SER A O 1
ATOM 1496 N N . LEU A 1 185 ? -1.586 37.75 18.781 1 93.31 185 LEU A N 1
ATOM 1497 C CA . LEU A 1 185 ? -0.673 38.344 19.75 1 93.31 185 LEU A CA 1
ATOM 1498 C C . LEU A 1 185 ? 0.164 37.281 20.453 1 93.31 185 LEU A C 1
ATOM 1500 O O . LEU A 1 185 ? 1.366 37.469 20.656 1 93.31 185 LEU A O 1
ATOM 1504 N N . LYS A 1 186 ? -0.404 36.25 20.812 1 92.25 186 LYS A N 1
ATOM 1505 C CA . LYS A 1 186 ? 0.304 35.156 21.5 1 92.25 186 LYS A CA 1
ATOM 1506 C C . LYS A 1 186 ? 1.393 34.562 20.609 1 92.25 186 LYS A C 1
ATOM 1508 O O . LYS A 1 186 ? 2.527 34.375 21.047 1 92.25 186 LYS A O 1
ATOM 1513 N N . VAL A 1 187 ? 1.062 34.25 19.359 1 94.19 187 VAL A N 1
ATOM 1514 C CA . VAL A 1 187 ? 2.016 33.656 18.438 1 94.19 187 VAL A CA 1
ATOM 1515 C C . VAL A 1 187 ? 3.129 34.656 18.125 1 94.19 187 VAL A C 1
ATOM 1517 O O . VAL A 1 187 ? 4.293 34.25 17.969 1 94.19 187 VAL A O 1
ATOM 1520 N N . PHE A 1 188 ? 2.703 35.906 17.953 1 95.81 188 PHE A N 1
ATOM 1521 C CA . PHE A 1 188 ? 3.684 36.969 17.75 1 95.81 188 PHE A CA 1
ATOM 1522 C C . PHE A 1 188 ? 4.688 37.031 18.891 1 95.81 188 PHE A C 1
ATOM 1524 O O . PHE A 1 188 ? 5.898 37.094 18.656 1 95.81 188 PHE A O 1
ATOM 1531 N N . TYR A 1 189 ? 4.148 37.031 20.078 1 94.81 189 TYR A N 1
ATOM 1532 C CA . TYR A 1 189 ? 5.027 37 21.25 1 94.81 189 TYR A CA 1
ATOM 1533 C C . TYR A 1 189 ? 5.973 35.812 21.188 1 94.81 189 TYR A C 1
ATOM 1535 O O . TYR A 1 189 ? 7.176 35.938 21.422 1 94.81 189 TYR A O 1
ATOM 1543 N N . ASP A 1 190 ? 5.465 34.594 20.906 1 93.62 190 ASP A N 1
ATOM 1544 C CA . ASP A 1 190 ? 6.281 33.406 20.844 1 93.62 190 ASP A CA 1
ATOM 1545 C C . ASP A 1 190 ? 7.375 33.531 19.781 1 93.62 190 ASP A C 1
ATOM 1547 O O . ASP A 1 190 ? 8.492 33.062 19.984 1 93.62 190 ASP A O 1
ATOM 1551 N N . TYR A 1 191 ? 6.992 34.062 18.672 1 95.81 191 TYR A N 1
ATOM 1552 C CA . TYR A 1 191 ? 7.934 34.25 17.578 1 95.81 191 TYR A CA 1
ATOM 1553 C C . TYR A 1 191 ? 9.078 35.156 18.016 1 95.81 191 TYR A C 1
ATOM 1555 O O . TYR A 1 191 ? 10.25 34.875 17.781 1 95.81 191 TYR A O 1
ATOM 1563 N N . VAL A 1 192 ? 8.75 36.344 18.656 1 94.62 192 VAL A N 1
ATOM 1564 C CA . VAL A 1 192 ? 9.75 37.312 19.094 1 94.62 192 VAL A CA 1
ATOM 1565 C C . VAL A 1 192 ? 10.602 36.719 20.203 1 94.62 192 VAL A C 1
ATOM 1567 O O . VAL A 1 192 ? 11.82 36.906 20.234 1 94.62 192 VAL A O 1
ATOM 1570 N N . LEU A 1 193 ? 9.938 36.031 21.094 1 93.31 193 LEU A N 1
ATOM 1571 C CA . LEU A 1 193 ? 10.656 35.344 22.172 1 93.31 193 LEU A CA 1
ATOM 1572 C C . LEU A 1 193 ? 11.695 34.375 21.594 1 93.31 193 LEU A C 1
ATOM 1574 O O . LEU A 1 193 ? 12.844 34.344 22.062 1 93.31 193 LEU A O 1
ATOM 1578 N N . PHE A 1 194 ? 11.305 33.625 20.625 1 93.75 194 PHE A N 1
ATOM 1579 C CA . PHE A 1 194 ? 12.211 32.688 19.984 1 93.75 194 PHE A CA 1
ATOM 1580 C C . PHE A 1 194 ? 13.406 33.406 19.375 1 93.75 194 PHE A C 1
ATOM 1582 O O . PHE A 1 194 ? 14.547 32.969 19.562 1 93.75 194 PHE A O 1
ATOM 1589 N N . LEU A 1 195 ? 13.188 34.469 18.672 1 94 195 LEU A N 1
ATOM 1590 C CA . LEU A 1 195 ? 14.266 35.219 18.016 1 94 195 LEU A CA 1
ATOM 1591 C C . LEU A 1 195 ? 15.188 35.844 19.047 1 94 195 LEU A C 1
ATOM 1593 O O . LEU A 1 195 ? 16.391 36 18.812 1 94 195 LEU A O 1
ATOM 1597 N N . SER A 1 196 ? 14.625 36.25 20.172 1 91.69 196 SER A N 1
ATOM 1598 C CA . SER A 1 196 ? 15.398 36.906 21.234 1 91.69 196 SER A CA 1
ATOM 1599 C C . SER A 1 196 ? 16.406 35.938 21.844 1 91.69 196 SER A C 1
ATOM 1601 O O . SER A 1 196 ? 17.391 36.375 22.469 1 91.69 196 SER A O 1
ATOM 1603 N N . LYS A 1 197 ? 16.156 34.688 21.734 1 90.06 197 LYS A N 1
ATOM 1604 C CA . LYS A 1 197 ? 17.016 33.656 22.344 1 90.06 197 LYS A CA 1
ATOM 1605 C C . LYS A 1 197 ? 18.094 33.188 21.375 1 90.06 197 LYS A C 1
ATOM 1607 O O . LYS A 1 197 ? 18.969 32.406 21.75 1 90.06 197 LYS A O 1
ATOM 1612 N N . LEU A 1 198 ? 18.062 33.688 20.219 1 90.25 198 LEU A N 1
ATOM 1613 C CA . LEU A 1 198 ? 19.062 33.312 19.234 1 90.25 198 LEU A CA 1
ATOM 1614 C C . LEU A 1 198 ? 20.438 33.844 19.625 1 90.25 198 LEU A C 1
ATOM 1616 O O . LEU A 1 198 ? 20.531 34.875 20.312 1 90.25 198 LEU A O 1
ATOM 1620 N N . SER A 1 199 ? 21.453 33.125 19.172 1 80.94 199 SER A N 1
ATOM 1621 C CA . SER A 1 199 ? 22.812 33.5 19.516 1 80.94 199 SER A CA 1
ATOM 1622 C C . SER A 1 199 ? 23.234 34.812 18.844 1 80.94 199 SER A C 1
ATOM 1624 O O . SER A 1 199 ? 23.984 35.594 19.422 1 80.94 199 SER A O 1
ATOM 1626 N N . VAL A 1 200 ? 22.859 34.938 17.625 1 78.69 200 VAL A N 1
ATOM 1627 C CA . VAL A 1 200 ? 23.125 36.219 16.938 1 78.69 200 VAL A CA 1
ATOM 1628 C C . VAL A 1 200 ? 21.906 37.125 17.062 1 78.69 200 VAL A C 1
ATOM 1630 O O . VAL A 1 200 ? 20.938 37 16.312 1 78.69 200 VAL A O 1
ATOM 1633 N N . PRO A 1 201 ? 22.078 38.062 18.016 1 74 201 PRO A N 1
ATOM 1634 C CA . PRO A 1 201 ? 20.875 38.844 18.297 1 74 201 PRO A CA 1
ATOM 1635 C C . PRO A 1 201 ? 20.641 39.969 17.281 1 74 201 PRO A C 1
ATOM 1637 O O . PRO A 1 201 ? 21.609 40.5 16.719 1 74 201 PRO A O 1
ATOM 1640 N N . HIS A 1 202 ? 19.469 40.062 16.938 1 85.94 202 HIS A N 1
ATOM 1641 C CA . HIS A 1 202 ? 19.062 41.25 16.203 1 85.94 202 HIS A CA 1
ATOM 1642 C C . HIS A 1 202 ? 19.234 42.5 17.047 1 85.94 202 HIS A C 1
ATOM 1644 O O . HIS A 1 202 ? 19.359 42.438 18.281 1 85.94 202 HIS A O 1
ATOM 1650 N N . SER A 1 203 ? 19.375 43.625 16.359 1 90.88 203 SER A N 1
ATOM 1651 C CA . SER A 1 203 ? 19.484 44.875 17.094 1 90.88 203 SER A CA 1
ATOM 1652 C C . SER A 1 203 ? 18.25 45.125 17.953 1 90.88 203 SER A C 1
ATOM 1654 O O . SER A 1 203 ? 17.125 44.844 17.531 1 90.88 203 SER A O 1
ATOM 1656 N N . PRO A 1 204 ? 18.484 45.625 19.188 1 93.56 204 PRO A N 1
ATOM 1657 C CA . PRO A 1 204 ? 17.344 45.969 20.047 1 93.56 204 PRO A CA 1
ATOM 1658 C C . PRO A 1 204 ? 16.359 46.906 19.375 1 93.56 204 PRO A C 1
ATOM 1660 O O . PRO A 1 204 ? 15.156 46.812 19.594 1 93.56 204 PRO A O 1
ATOM 1663 N N . LEU A 1 205 ? 16.953 47.781 18.562 1 94.44 205 LEU A N 1
ATOM 1664 C CA . LEU A 1 205 ? 16.094 48.719 17.844 1 94.44 205 LEU A CA 1
ATOM 1665 C C . LEU A 1 205 ? 15.172 47.969 16.891 1 94.44 205 LEU A C 1
ATOM 1667 O O . LEU A 1 205 ? 13.992 48.312 16.781 1 94.44 205 LEU A O 1
ATOM 1671 N N . MET A 1 206 ? 15.719 46.969 16.234 1 93.69 206 MET A N 1
ATOM 1672 C CA . MET A 1 206 ? 14.922 46.188 15.281 1 93.69 206 MET A CA 1
ATOM 1673 C C . MET A 1 206 ? 13.82 45.438 15.984 1 93.69 206 MET A C 1
ATOM 1675 O O . MET A 1 206 ? 12.711 45.312 15.469 1 93.69 206 MET A O 1
ATOM 1679 N N . PHE A 1 207 ? 14.117 44.906 17.125 1 94.5 207 PHE A N 1
ATOM 1680 C CA . PHE A 1 207 ? 13.109 44.25 17.938 1 94.5 207 PHE A CA 1
ATOM 1681 C C . PHE A 1 207 ? 11.969 45.188 18.281 1 94.5 207 PHE A C 1
ATOM 1683 O O . PHE A 1 207 ? 10.797 44.844 18.062 1 94.5 207 PHE A O 1
ATOM 1690 N N . PHE A 1 208 ? 12.375 46.312 18.734 1 95.69 208 PHE A N 1
ATOM 1691 C CA . PHE A 1 208 ? 11.359 47.25 19.156 1 95.69 208 PHE A CA 1
ATOM 1692 C C . PHE A 1 208 ? 10.5 47.688 17.984 1 95.69 208 PHE A C 1
ATOM 1694 O O . PHE A 1 208 ? 9.273 47.75 18.078 1 95.69 208 PHE A O 1
ATOM 1701 N N . ASN A 1 209 ? 11.164 48 16.891 1 95.12 209 ASN A N 1
ATOM 1702 C CA . ASN A 1 209 ? 10.438 48.469 15.711 1 95.12 209 ASN A CA 1
ATOM 1703 C C . ASN A 1 209 ? 9.43 47.406 15.242 1 95.12 209 ASN A C 1
ATOM 1705 O O . ASN A 1 209 ? 8.344 47.75 14.781 1 95.12 209 ASN A O 1
ATOM 1709 N N . THR A 1 210 ? 9.844 46.188 15.305 1 95.62 210 THR A N 1
ATOM 1710 C CA . THR A 1 210 ? 8.969 45.094 14.914 1 95.62 210 THR A CA 1
ATOM 1711 C C . THR A 1 210 ? 7.742 45.031 15.82 1 95.62 210 THR A C 1
ATOM 1713 O O . THR A 1 210 ? 6.617 44.844 15.344 1 95.62 210 THR A O 1
ATOM 1716 N N . ILE A 1 211 ? 7.957 45.188 17.125 1 96 211 ILE A N 1
ATOM 1717 C CA . ILE A 1 211 ? 6.879 45.156 18.109 1 96 211 ILE A CA 1
ATOM 1718 C C . ILE A 1 211 ? 5.961 46.375 17.891 1 96 211 ILE A C 1
ATOM 1720 O O . ILE A 1 211 ? 4.738 46.219 17.844 1 96 211 ILE A O 1
ATOM 1724 N N . ASP A 1 212 ? 6.57 47.5 17.719 1 95.25 212 ASP A N 1
ATOM 1725 C CA . ASP A 1 212 ? 5.82 48.75 17.5 1 95.25 212 ASP A CA 1
ATOM 1726 C C . ASP A 1 212 ? 4.938 48.625 16.25 1 95.25 212 ASP A C 1
ATOM 1728 O O . ASP A 1 212 ? 3.77 49.031 16.281 1 95.25 212 ASP A O 1
ATOM 1732 N N . LEU A 1 213 ? 5.512 48.125 15.227 1 95 213 LEU A N 1
ATOM 1733 C CA . LEU A 1 213 ? 4.781 47.969 13.969 1 95 213 LEU A CA 1
ATOM 1734 C C . LEU A 1 213 ? 3.598 47.031 14.148 1 95 213 LEU A C 1
ATOM 1736 O O . LEU A 1 213 ? 2.508 47.281 13.633 1 95 213 LEU A O 1
ATOM 1740 N N . TYR A 1 214 ? 3.803 45.906 14.797 1 96.12 214 TYR A N 1
ATOM 1741 C CA . TYR A 1 214 ? 2.738 44.938 15.047 1 96.12 214 TYR A CA 1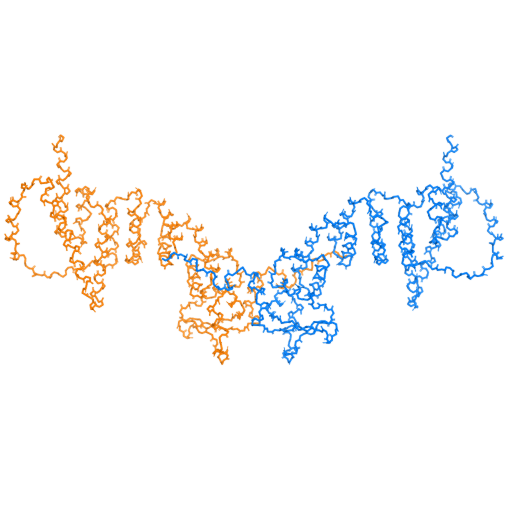
ATOM 1742 C C . TYR A 1 214 ? 1.577 45.594 15.789 1 96.12 214 TYR A C 1
ATOM 1744 O O . TYR A 1 214 ? 0.415 45.406 15.422 1 96.12 214 TYR A O 1
ATOM 1752 N N . PHE A 1 215 ? 1.849 46.375 16.859 1 94.56 215 PHE A N 1
ATOM 1753 C CA . PHE A 1 215 ? 0.812 47 17.672 1 94.56 215 PHE A CA 1
ATOM 1754 C C . PHE A 1 215 ? 0.078 48.094 16.875 1 94.56 215 PHE A C 1
ATOM 1756 O O . PHE A 1 215 ? -1.137 48.25 17.016 1 94.56 215 PHE A O 1
ATOM 1763 N N . LYS A 1 216 ? 0.785 48.844 16.094 1 93 216 LYS A N 1
ATOM 1764 C CA . LYS A 1 216 ? 0.177 49.875 15.266 1 93 216 LYS A CA 1
ATOM 1765 C C . LYS A 1 216 ? -0.765 49.25 14.227 1 93 216 LYS A C 1
ATOM 1767 O O . LYS A 1 216 ? -1.91 49.688 14.094 1 93 216 LYS A O 1
ATOM 1772 N N . ARG A 1 217 ? -0.29 48.219 13.562 1 94.5 217 ARG A N 1
ATOM 1773 C CA . ARG A 1 217 ? -1.035 47.625 12.469 1 94.5 217 ARG A CA 1
ATOM 1774 C C . ARG A 1 217 ? -2.268 46.875 12.992 1 94.5 217 ARG A C 1
ATOM 1776 O O . ARG A 1 217 ? -3.297 46.812 12.312 1 94.5 217 ARG A O 1
ATOM 1783 N N . ASN A 1 218 ? -2.127 46.406 14.219 1 93.88 218 ASN A N 1
ATOM 1784 C CA . ASN A 1 218 ? -3.238 45.656 14.797 1 93.88 218 ASN A CA 1
ATOM 1785 C C . ASN A 1 218 ? -4.082 46.5 15.719 1 93.88 218 ASN A C 1
ATOM 1787 O O . ASN A 1 218 ? -4.957 46 16.422 1 93.88 218 ASN A O 1
ATOM 1791 N N . HIS A 1 219 ? -3.838 47.844 15.82 1 90.75 219 HIS A N 1
ATOM 1792 C CA . HIS A 1 219 ? -4.598 48.844 16.578 1 90.75 219 HIS A CA 1
ATOM 1793 C C . HIS A 1 219 ? -4.703 48.469 18.047 1 90.75 219 HIS A C 1
ATOM 1795 O O . HIS A 1 219 ? -5.793 48.469 18.625 1 90.75 219 HIS A O 1
ATOM 1801 N N . LEU A 1 220 ? -3.654 48.031 18.516 1 89.56 220 LEU A N 1
ATOM 1802 C CA . LEU A 1 220 ? -3.623 47.594 19.906 1 89.56 220 LEU A CA 1
ATOM 1803 C C . LEU A 1 220 ? -3.107 48.688 20.812 1 89.56 220 LEU A C 1
ATOM 1805 O O . LEU A 1 220 ? -2.959 48.469 22.031 1 89.56 220 LEU A O 1
ATOM 1809 N N . ILE A 1 221 ? -2.854 49.812 20.312 1 82.06 221 ILE A N 1
ATOM 1810 C CA . ILE A 1 221 ? -2.369 50.938 21.109 1 82.06 221 ILE A CA 1
ATOM 1811 C C . ILE A 1 221 ? -3.553 51.719 21.656 1 82.06 221 ILE A C 1
ATOM 1813 O O . ILE A 1 221 ? -4.422 52.156 20.906 1 82.06 221 ILE A O 1
ATOM 1817 N N . ARG A 1 222 ? -3.953 51.531 22.953 1 65.69 222 ARG A N 1
ATOM 1818 C CA . ARG A 1 222 ? -5.055 52.281 23.547 1 65.69 222 ARG A CA 1
ATOM 1819 C C . ARG A 1 222 ? -4.789 53.781 23.469 1 65.69 222 ARG A C 1
ATOM 1821 O O . ARG A 1 222 ? -3.674 54.25 23.734 1 65.69 222 ARG A O 1
ATOM 1828 N N . LYS A 1 223 ? -5.68 54.406 22.688 1 53.25 223 LYS A N 1
ATOM 1829 C CA . LYS A 1 223 ? -5.66 55.875 22.719 1 53.25 223 LYS A CA 1
ATOM 1830 C C . LYS A 1 223 ? -5.797 56.375 24.156 1 53.25 223 LYS A C 1
ATOM 1832 O O . LYS A 1 223 ? -6.707 55.969 24.891 1 53.25 223 LYS A O 1
ATOM 1837 N N . GLU A 1 224 ? -4.82 56.594 24.828 1 44.56 224 GLU A N 1
ATOM 1838 C CA . GLU A 1 224 ? -4.988 57.344 26.078 1 44.56 224 GLU A CA 1
ATOM 1839 C C . GLU A 1 224 ? -6.137 58.312 25.984 1 44.56 224 GLU A C 1
ATOM 1841 O O . GLU A 1 224 ? -6.188 59.156 25.062 1 44.56 224 GLU A O 1
ATOM 1846 N N . VAL A 1 225 ? -7.355 57.938 26.219 1 35.59 225 VAL A N 1
ATOM 1847 C CA . VAL A 1 225 ? -8.336 59 26.484 1 35.59 225 VAL A CA 1
ATOM 1848 C C . VAL A 1 225 ? -7.637 60.188 27.109 1 35.59 225 VAL A C 1
ATOM 1850 O O . VAL A 1 225 ? -6.902 60.062 28.094 1 35.59 225 VAL A O 1
ATOM 1853 N N . LYS A 1 226 ? -7.516 61.219 26.406 1 37.53 226 LYS A N 1
ATOM 1854 C CA . LYS A 1 226 ? -7.23 62.562 26.938 1 37.53 226 LYS A CA 1
ATOM 1855 C C . LYS A 1 226 ? -7.965 62.781 28.266 1 37.53 226 LYS A C 1
ATOM 1857 O O . LYS A 1 226 ? -9.117 63.219 28.281 1 37.53 226 LYS A O 1
ATOM 1862 N N . THR A 1 227 ? -8.141 61.906 29.094 1 31.19 227 THR A N 1
ATOM 1863 C CA . THR A 1 227 ? -8.57 62.562 30.328 1 31.19 227 THR A CA 1
ATOM 1864 C C . THR A 1 227 ? -7.723 63.812 30.609 1 31.19 227 THR A C 1
ATOM 1866 O O . THR A 1 227 ? -6.492 63.75 30.609 1 31.19 227 THR A O 1
ATOM 1869 N N . THR A 1 228 ? -8.211 65 30.375 1 31.56 228 THR A N 1
ATOM 1870 C CA . THR A 1 228 ? -8.008 66.312 30.969 1 31.56 228 THR A CA 1
ATOM 1871 C C . THR A 1 228 ? -7.574 66.188 32.406 1 31.56 228 THR A C 1
ATOM 1873 O O . THR A 1 228 ? -7.84 67.125 33.219 1 31.56 228 THR A O 1
ATOM 1876 N N . ILE A 1 229 ? -7.531 65.125 33 1 29.41 229 ILE A N 1
ATOM 1877 C CA . ILE A 1 229 ? -6.977 65.25 34.344 1 29.41 229 ILE A CA 1
ATOM 1878 C C . ILE A 1 229 ? -5.668 66.062 34.281 1 29.41 229 ILE A C 1
ATOM 1880 O O . ILE A 1 229 ? -4.727 65.625 33.594 1 29.41 229 ILE A O 1
ATOM 1884 N N . THR A 1 230 ? -5.645 67.438 34.562 1 26.97 230 THR A N 1
ATOM 1885 C CA . THR A 1 230 ? -4.879 68.625 34.969 1 26.97 230 THR A CA 1
ATOM 1886 C C . THR A 1 230 ? -3.59 68.188 35.688 1 26.97 230 THR A C 1
ATOM 1888 O O . THR A 1 230 ? -3.605 67.312 36.531 1 26.97 230 THR A O 1
ATOM 1891 N N . GLU A 1 231 ? -2.357 68.438 35.125 1 31.98 231 GLU A N 1
ATOM 1892 C CA . GLU A 1 231 ? -1.016 68.875 35.5 1 31.98 231 GLU A CA 1
ATOM 1893 C C . GLU A 1 231 ? -1.004 69.438 36.906 1 31.98 231 GLU A C 1
ATOM 1895 O O . GLU A 1 231 ? 0.018 70 37.344 1 31.98 231 GLU A O 1
ATOM 1900 N N . THR A 1 232 ? -2.133 69.812 37.469 1 30.05 232 THR A N 1
ATOM 1901 C CA . THR A 1 232 ? -2.09 70.5 38.719 1 30.05 232 THR A CA 1
ATOM 1902 C C . THR A 1 232 ? -1.491 69.688 39.844 1 30.05 232 THR A C 1
ATOM 1904 O O . THR A 1 232 ? -1.011 70.188 40.844 1 30.05 232 THR A O 1
ATOM 1907 N N . ILE A 1 233 ? -1.813 68.375 39.906 1 28.72 233 ILE A N 1
ATOM 1908 C CA . ILE A 1 233 ? -1.409 67.938 41.219 1 28.72 233 ILE A CA 1
ATOM 1909 C C . ILE A 1 233 ? 0.114 67.875 41.312 1 28.72 233 ILE A C 1
ATOM 1911 O O . ILE A 1 233 ? 0.719 68.375 42.25 1 28.72 233 ILE A O 1
ATOM 1915 N N . SER A 1 234 ? 0.856 66.625 41.312 1 30.27 234 SER A N 1
ATOM 1916 C CA . SER A 1 234 ? 2.055 66.375 42.125 1 30.27 234 SER A CA 1
ATOM 1917 C C . SER A 1 234 ? 3.311 66.812 41.375 1 30.27 234 SER A C 1
ATOM 1919 O O . SER A 1 234 ? 4.016 66 40.781 1 30.27 234 SER A O 1
ATOM 1921 N N . GLU A 1 235 ? 3.414 67.562 40.344 1 32.38 235 GLU A N 1
ATOM 1922 C CA . GLU A 1 235 ? 4.652 68.25 39.938 1 32.38 235 GLU A CA 1
ATOM 1923 C C . GLU A 1 235 ? 5.414 68.75 41.188 1 32.38 235 GLU A C 1
ATOM 1925 O O . GLU A 1 235 ? 6.629 68.938 41.125 1 32.38 235 GLU A O 1
ATOM 1930 N N . LYS A 1 236 ? 4.73 69.188 42.156 1 34.84 236 LYS A N 1
ATOM 1931 C CA . LYS A 1 236 ? 5.344 69.688 43.375 1 34.84 236 LYS A CA 1
ATOM 1932 C C . LYS A 1 236 ? 6.152 68.625 44.094 1 34.84 236 LYS A C 1
ATOM 1934 O O . LYS A 1 236 ? 7.23 68.938 44.625 1 34.84 236 LYS A O 1
ATOM 1939 N N . LYS A 1 237 ? 5.617 67.438 44.25 1 34.41 237 LYS A N 1
ATOM 1940 C CA . LYS A 1 237 ? 6.316 66.5 45.156 1 34.41 237 LYS A CA 1
ATOM 1941 C C . LYS A 1 237 ? 7.5 65.875 44.469 1 34.41 237 LYS A C 1
ATOM 1943 O O . LYS A 1 237 ? 8.438 65.375 45.094 1 34.41 237 LYS A O 1
ATOM 1948 N N . ASN A 1 238 ? 7.465 65.688 43.219 1 31.66 238 ASN A N 1
ATOM 1949 C CA . ASN A 1 238 ? 8.586 64.938 42.625 1 31.66 238 ASN A CA 1
ATOM 1950 C C . ASN A 1 238 ? 9.82 65.812 42.5 1 31.66 238 ASN A C 1
ATOM 1952 O O . ASN A 1 238 ? 10.922 65.375 42.281 1 31.66 238 ASN A O 1
ATOM 1956 N N . GLN A 1 239 ? 9.75 67.125 42.469 1 31.16 239 GLN A N 1
ATOM 1957 C CA . GLN A 1 239 ? 10.953 67.938 42.5 1 31.16 239 GLN A CA 1
ATOM 1958 C C . GLN A 1 239 ? 11.805 67.688 43.719 1 31.16 239 GLN A C 1
ATOM 1960 O O . GLN A 1 239 ? 13.016 67.875 43.719 1 31.16 239 GLN A O 1
ATOM 1965 N N . GLU A 1 240 ? 11.188 67.438 44.906 1 32.44 240 GLU A N 1
ATOM 1966 C CA . GLU A 1 240 ? 11.984 67.312 46.125 1 32.44 240 GLU A CA 1
ATOM 1967 C C . GLU A 1 240 ? 12.82 66.062 46.156 1 32.44 240 GLU A C 1
ATOM 1969 O O . GLU A 1 240 ? 13.883 66 46.781 1 32.44 240 GLU A O 1
ATOM 1974 N N . ILE A 1 241 ? 12.312 64.938 45.594 1 32.62 241 ILE A N 1
ATOM 1975 C CA . ILE A 1 241 ? 13.047 63.688 45.906 1 32.62 241 ILE A CA 1
ATOM 1976 C C . ILE A 1 241 ? 14.32 63.625 45.062 1 32.62 241 ILE A C 1
ATOM 1978 O O . ILE A 1 241 ? 15.234 62.875 45.344 1 32.62 241 ILE A O 1
ATOM 1982 N N . ILE A 1 242 ? 14.422 64.25 43.875 1 33.09 242 ILE A N 1
ATOM 1983 C CA . ILE A 1 242 ? 15.648 64.062 43.125 1 33.09 242 ILE A CA 1
ATOM 1984 C C . ILE A 1 242 ? 16.828 64.625 43.906 1 33.09 242 ILE A C 1
ATOM 1986 O O . ILE A 1 242 ? 17.969 64.188 43.75 1 33.09 242 ILE A O 1
ATOM 1990 N N . THR A 1 243 ? 16.609 65.688 44.656 1 30.36 243 THR A N 1
ATOM 1991 C CA . THR A 1 243 ? 17.797 66.375 45.188 1 30.36 243 THR A CA 1
ATOM 1992 C C . THR A 1 243 ? 18.5 65.438 46.219 1 30.36 243 THR A C 1
ATOM 1994 O O . THR A 1 243 ? 19.719 65.5 46.344 1 30.36 243 THR A O 1
ATOM 1997 N N . GLU A 1 244 ? 17.688 64.812 47.094 1 31.72 244 GLU A N 1
ATOM 1998 C CA . GLU A 1 244 ? 18.422 64.375 48.281 1 31.72 244 GLU A CA 1
ATOM 1999 C C . GLU A 1 244 ? 19.25 63.156 47.969 1 31.72 244 GLU A C 1
ATOM 2001 O O . GLU A 1 244 ? 20.359 63 48.5 1 31.72 244 GLU A O 1
ATOM 2006 N N . ASN A 1 245 ? 18.719 62 47.438 1 32.38 245 ASN A N 1
ATOM 2007 C CA . ASN A 1 245 ? 19.375 60.719 47.75 1 32.38 245 ASN A CA 1
ATOM 2008 C C . ASN A 1 245 ? 20.453 60.375 46.688 1 32.38 245 ASN A C 1
ATOM 2010 O O . ASN A 1 245 ? 20.328 59.406 45.969 1 32.38 245 ASN A O 1
ATOM 2014 N N . MET A 1 246 ? 21.125 61.312 46.062 1 32.72 246 MET A N 1
ATOM 2015 C CA . MET A 1 246 ? 22.297 61.062 45.219 1 32.72 246 MET A CA 1
ATOM 2016 C C . MET A 1 246 ? 23.25 60.094 45.906 1 32.72 246 MET A C 1
ATOM 2018 O O . MET A 1 246 ? 24.156 59.562 45.281 1 32.72 246 MET A O 1
ATOM 2022 N N . THR A 1 247 ? 23.438 60.219 47.25 1 32.44 247 THR A N 1
ATOM 2023 C CA . THR A 1 247 ? 24.688 59.688 47.781 1 32.44 247 THR A CA 1
ATOM 2024 C C . THR A 1 247 ? 24.594 58.188 48.031 1 32.44 247 THR A C 1
ATOM 2026 O O . THR A 1 247 ? 25.453 57.625 48.719 1 32.44 247 THR A O 1
ATOM 2029 N N . ASP A 1 248 ? 23.469 57.5 47.688 1 35.44 248 ASP A N 1
ATOM 2030 C CA . ASP A 1 248 ? 23.578 56.219 48.375 1 35.44 248 ASP A CA 1
ATOM 2031 C C . ASP A 1 248 ? 24.734 55.375 47.812 1 35.44 248 ASP A C 1
ATOM 2033 O O . ASP A 1 248 ? 25.125 55.562 46.656 1 35.44 248 ASP A O 1
ATOM 2037 N N . LYS A 1 249 ? 25.531 54.625 48.688 1 38.19 249 LYS A N 1
ATOM 2038 C CA . LYS A 1 249 ? 26.781 53.875 48.719 1 38.19 249 LYS A CA 1
ATOM 2039 C C . LYS A 1 249 ? 26.797 52.812 47.656 1 38.19 249 LYS A C 1
ATOM 2041 O O . LYS A 1 249 ? 27.844 52.25 47.344 1 38.19 249 LYS A O 1
ATOM 2046 N N . ASP A 1 250 ? 25.594 52.188 47.5 1 41.94 250 ASP A N 1
ATOM 2047 C CA . ASP A 1 250 ? 25.766 50.875 46.875 1 41.94 250 ASP A CA 1
ATOM 2048 C C . ASP A 1 250 ? 25.953 51 45.375 1 41.94 250 ASP A C 1
ATOM 2050 O O . ASP A 1 250 ? 25.953 49.969 44.656 1 41.94 250 ASP A O 1
ATOM 2054 N N . GLY A 1 251 ? 26.641 52.062 44.906 1 40.12 251 GLY A N 1
ATOM 2055 C CA . GLY A 1 251 ? 27.141 52.438 43.594 1 40.12 251 GLY A CA 1
ATOM 2056 C C . GLY A 1 251 ? 26.062 52.469 42.531 1 40.12 251 GLY A C 1
ATOM 2057 O O . GLY A 1 251 ? 26.344 52.656 41.344 1 40.12 251 GLY A O 1
ATOM 2058 N N . LYS A 1 252 ? 25.062 51.719 42.656 1 43.5 252 LYS A N 1
ATOM 2059 C CA . LYS A 1 252 ? 24.047 51.781 41.625 1 43.5 252 LYS A CA 1
ATOM 2060 C C . LYS A 1 252 ? 23.266 53.094 41.688 1 43.5 252 LYS A C 1
ATOM 2062 O O . LYS A 1 252 ? 22.828 53.5 42.75 1 43.5 252 LYS A O 1
ATOM 2067 N N . GLY A 1 253 ? 23.641 54.125 41.094 1 43.16 253 GLY A N 1
ATOM 2068 C CA . GLY A 1 253 ? 23.062 55.438 41.188 1 43.16 253 GLY A CA 1
ATOM 2069 C C . GLY A 1 253 ? 21.547 55.438 41.188 1 43.16 253 GLY A C 1
ATOM 2070 O O . GLY A 1 253 ? 20.922 54.406 40.906 1 43.16 253 GLY A O 1
ATOM 2071 N N . PRO A 1 254 ? 20.891 56.406 41.906 1 45.22 254 PRO A N 1
ATOM 2072 C CA . PRO A 1 254 ? 19.453 56.562 42.156 1 45.22 254 PRO A CA 1
ATOM 2073 C C . PRO A 1 254 ? 18.609 56.375 40.906 1 45.22 254 PRO A C 1
ATOM 2075 O O . PRO A 1 254 ? 17.484 55.875 41 1 45.22 254 PRO A O 1
ATOM 2078 N N . ILE A 1 255 ? 19.219 56.594 39.875 1 46.53 255 ILE A N 1
ATOM 2079 C CA . ILE A 1 255 ? 18.453 56.562 38.625 1 46.53 255 ILE A CA 1
ATOM 2080 C C . ILE A 1 255 ? 18.188 55.094 38.25 1 46.53 255 ILE A C 1
ATOM 2082 O O . ILE A 1 255 ? 17.078 54.75 37.844 1 46.53 255 ILE A O 1
ATOM 2086 N N . MET A 1 256 ? 19.172 54.25 38.5 1 48.19 256 MET A N 1
ATOM 2087 C CA . MET A 1 256 ? 18.984 52.844 38.156 1 48.19 256 MET A CA 1
ATOM 2088 C C . MET A 1 256 ? 17.891 52.219 39 1 48.19 256 MET A C 1
ATOM 2090 O O . MET A 1 256 ? 17.094 51.438 38.5 1 48.19 256 MET A O 1
ATOM 2094 N N . LYS A 1 257 ? 17.828 52.625 40.219 1 49.66 257 LYS A N 1
ATOM 2095 C CA . LYS A 1 257 ? 16.797 52.125 41.125 1 49.66 257 LYS A CA 1
ATOM 2096 C C . LYS A 1 257 ? 15.414 52.625 40.688 1 49.66 257 LYS A C 1
ATOM 2098 O O . LYS A 1 257 ? 14.422 51.906 40.812 1 49.66 257 LYS A O 1
ATOM 2103 N N . MET A 1 258 ? 15.406 53.75 40.188 1 46.94 258 MET A N 1
ATOM 2104 C CA . MET A 1 258 ? 14.148 54.344 39.75 1 46.94 258 MET A CA 1
ATOM 2105 C C . MET A 1 258 ? 13.617 53.625 38.5 1 46.94 258 MET A C 1
ATOM 2107 O O . MET A 1 258 ? 12.414 53.375 38.406 1 46.94 258 MET A O 1
ATOM 2111 N N . VAL A 1 259 ? 14.57 53.281 37.656 1 48.06 259 VAL A N 1
ATOM 2112 C CA . VAL A 1 259 ? 14.195 52.562 36.438 1 48.06 259 VAL A CA 1
ATOM 2113 C C . VAL A 1 259 ? 13.703 51.156 36.812 1 48.06 259 VAL A C 1
ATOM 2115 O O . VAL A 1 259 ? 12.68 50.688 36.312 1 48.06 259 VAL A O 1
ATOM 2118 N N . GLU A 1 260 ? 14.383 50.625 37.781 1 54.09 260 GLU A N 1
ATOM 2119 C CA . GLU A 1 260 ? 13.977 49.281 38.25 1 54.09 260 GLU A CA 1
ATOM 2120 C C . GLU A 1 260 ? 12.594 49.344 38.906 1 54.09 260 GLU A C 1
ATOM 2122 O O . GLU A 1 260 ? 11.773 48.438 38.688 1 54.09 260 GLU A O 1
ATOM 2127 N N . THR A 1 261 ? 12.375 50.312 39.656 1 51.19 261 THR A N 1
ATOM 2128 C CA . THR A 1 261 ? 11.109 50.469 40.375 1 51.19 261 THR A CA 1
ATOM 2129 C C . THR A 1 261 ? 9.977 50.781 39.406 1 51.19 261 THR A C 1
ATOM 2131 O O . THR A 1 261 ? 8.867 50.25 39.531 1 51.19 261 THR A O 1
ATOM 2134 N N . ALA A 1 262 ? 10.227 51.562 38.438 1 45.5 262 ALA A N 1
ATOM 2135 C CA . ALA A 1 262 ? 9.203 51.906 37.469 1 45.5 262 ALA A CA 1
ATOM 2136 C C . ALA A 1 262 ? 8.828 50.688 36.625 1 45.5 262 ALA A C 1
ATOM 2138 O O . ALA A 1 262 ? 7.645 50.438 36.375 1 45.5 262 ALA A O 1
ATOM 2139 N N . VAL A 1 263 ? 9.812 49.906 36.312 1 50.06 263 VAL A N 1
ATOM 2140 C CA . VAL A 1 263 ? 9.586 48.656 35.562 1 50.06 263 VAL A CA 1
ATOM 2141 C C . VAL A 1 263 ? 8.805 47.688 36.438 1 50.06 263 VAL A C 1
ATOM 2143 O O . VAL A 1 263 ? 7.867 47.031 35.969 1 50.06 263 VAL A O 1
ATOM 2146 N N . ALA A 1 264 ? 9.219 47.688 37.719 1 51.53 264 ALA A N 1
ATOM 2147 C CA . ALA A 1 264 ? 8.531 46.812 38.656 1 51.53 264 ALA A CA 1
ATOM 2148 C C . ALA A 1 264 ? 7.086 47.25 38.875 1 51.53 264 ALA A C 1
ATOM 2150 O O . ALA A 1 264 ? 6.172 46.438 38.906 1 51.53 264 ALA A O 1
ATOM 2151 N N . LYS A 1 265 ? 6.816 48.5 39 1 49.97 265 LYS A N 1
ATOM 2152 C CA . LYS A 1 265 ? 5.473 49 39.219 1 49.97 265 LYS A CA 1
ATOM 2153 C C . LYS A 1 265 ? 4.602 48.812 37.969 1 49.97 265 LYS A C 1
ATOM 2155 O O . LYS A 1 265 ? 3.416 48.5 38.094 1 49.97 265 LYS A O 1
ATOM 2160 N N . GLU A 1 266 ? 5.129 49.062 36.906 1 47 266 GLU A N 1
ATOM 2161 C CA . GLU A 1 266 ? 4.406 48.75 35.688 1 47 266 GLU A CA 1
ATOM 2162 C C . GLU A 1 266 ? 4.094 47.25 35.562 1 47 266 GLU A C 1
ATOM 2164 O O . GLU A 1 266 ? 2.994 46.875 35.156 1 47 266 GLU A O 1
ATOM 2169 N N . LYS A 1 267 ? 5.008 46.469 36.062 1 49.19 267 LYS A N 1
ATOM 2170 C CA . LYS A 1 267 ? 4.777 45.031 36.125 1 49.19 267 LYS A CA 1
ATOM 2171 C C . LYS A 1 267 ? 3.666 44.688 37.125 1 49.19 267 LYS A C 1
ATOM 2173 O O . LYS A 1 267 ? 2.812 43.844 36.844 1 49.19 267 LYS A O 1
ATOM 2178 N N . GLU A 1 268 ? 3.781 45.312 38.25 1 50.47 268 GLU A N 1
ATOM 2179 C CA . GLU A 1 268 ? 2.781 45.125 39.281 1 50.47 268 GLU A CA 1
ATOM 2180 C C . GLU A 1 268 ? 1.41 45.625 38.844 1 50.47 268 GLU A C 1
ATOM 2182 O O . GLU A 1 268 ? 0.393 44.969 39.094 1 50.47 268 GLU A O 1
ATOM 2187 N N . ALA A 1 269 ? 1.294 46.719 38.25 1 44.38 269 ALA A N 1
ATOM 2188 C CA . ALA A 1 269 ? 0.026 47.25 37.75 1 44.38 269 ALA A CA 1
ATOM 2189 C C . ALA A 1 269 ? -0.57 46.344 36.688 1 44.38 269 ALA A C 1
ATOM 2191 O O . ALA A 1 269 ? -1.778 46.094 36.656 1 44.38 269 ALA A O 1
ATOM 2192 N N . ILE A 1 270 ? 0.217 45.75 35.969 1 44.19 270 ILE A N 1
ATOM 2193 C CA . ILE A 1 270 ? -0.201 44.781 34.938 1 44.19 270 ILE A CA 1
ATOM 2194 C C . ILE A 1 270 ? -0.706 43.531 35.625 1 44.19 270 ILE A C 1
ATOM 2196 O O . ILE A 1 270 ? -1.754 42.969 35.25 1 44.19 270 ILE A O 1
ATOM 2200 N N . MET A 1 271 ? 0.1 43.156 36.625 1 46.78 271 MET A N 1
ATOM 2201 C CA . MET A 1 271 ? -0.313 41.969 37.375 1 46.78 271 MET A CA 1
ATOM 2202 C C . MET A 1 271 ? -1.636 42.219 38.094 1 46.78 271 MET A C 1
ATOM 2204 O O . MET A 1 271 ? -2.486 41.312 38.156 1 46.78 271 MET A O 1
ATOM 2208 N N . ALA A 1 272 ? -1.805 43.312 38.719 1 44.34 272 ALA A N 1
ATOM 2209 C CA . ALA A 1 272 ? -3.033 43.656 39.406 1 44.34 272 ALA A CA 1
ATOM 2210 C C . ALA A 1 272 ? -4.219 43.75 38.469 1 44.34 272 ALA A C 1
ATOM 2212 O O . ALA A 1 272 ? -5.324 43.312 38.781 1 44.34 272 ALA A O 1
ATOM 2213 N N . TYR A 1 273 ? -4.039 44.281 37.406 1 39.28 273 TYR A N 1
ATOM 2214 C CA . TYR A 1 273 ? -5.102 44.344 36.406 1 39.28 273 TYR A CA 1
ATOM 2215 C C . TYR A 1 273 ? -5.469 42.969 35.906 1 39.28 273 TYR A C 1
ATOM 2217 O O . TYR A 1 273 ? -6.637 42.688 35.594 1 39.28 273 TYR A O 1
ATOM 2225 N N . MET A 1 274 ? -4.527 42.062 35.781 1 42.66 274 MET A N 1
ATOM 2226 C CA . MET A 1 274 ? -4.777 40.688 35.406 1 42.66 274 MET A CA 1
ATOM 2227 C C . MET A 1 274 ? -5.695 40 36.406 1 42.66 274 MET A C 1
ATOM 2229 O O . MET A 1 274 ? -6.41 39.062 36.062 1 42.66 274 MET A O 1
ATOM 2233 N N . SER A 1 275 ? -5.578 40.344 37.562 1 40.31 275 SER A N 1
ATOM 2234 C CA . SER A 1 275 ? -6.414 39.719 38.562 1 40.31 275 SER A CA 1
ATOM 2235 C C . SER A 1 275 ? -7.867 40.156 38.438 1 40.31 275 SER A C 1
ATOM 2237 O O . SER A 1 275 ? -8.75 39.594 39.094 1 40.31 275 SER A O 1
ATOM 2239 N N . ASP A 1 276 ? -8.102 41.312 37.938 1 41.5 276 ASP A N 1
ATOM 2240 C CA . ASP A 1 276 ? -9.508 41.719 37.938 1 41.5 276 ASP A CA 1
ATOM 2241 C C . ASP A 1 276 ? -10.281 40.969 36.844 1 41.5 276 ASP A C 1
ATOM 2243 O O . ASP A 1 276 ? -10.062 41.219 35.656 1 41.5 276 ASP A O 1
ATOM 2247 N N . GLY A 1 277 ? -10.672 39.719 36.906 1 40.31 277 GLY A N 1
ATOM 2248 C CA . GLY A 1 277 ? -11.375 38.625 36.25 1 40.31 277 GLY A CA 1
ATOM 2249 C C . GLY A 1 277 ? -12.586 39.062 35.469 1 40.31 277 GLY A C 1
ATOM 2250 O O . GLY A 1 277 ? -13.234 38.25 34.812 1 40.31 277 GLY A O 1
ATOM 2251 N N . ALA A 1 278 ? -13.531 39.906 35.875 1 46.06 278 ALA A N 1
ATOM 2252 C CA . ALA A 1 278 ? -14.938 39.75 35.531 1 46.06 278 ALA A CA 1
ATOM 2253 C C . ALA A 1 278 ? -15.195 40.188 34.094 1 46.06 278 ALA A C 1
ATOM 2255 O O . ALA A 1 278 ? -16.094 39.656 33.406 1 46.06 278 ALA A O 1
ATOM 2256 N N . ASN A 1 279 ? -14.953 41.406 33.594 1 51.78 279 ASN A N 1
ATOM 2257 C CA . ASN A 1 279 ? -15.5 41.906 32.312 1 51.78 279 ASN A CA 1
ATOM 2258 C C . ASN A 1 279 ? -14.609 41.562 31.141 1 51.78 279 ASN A C 1
ATOM 2260 O O . ASN A 1 279 ? -13.383 41.625 31.234 1 51.78 279 ASN A O 1
ATOM 2264 N N . THR A 1 280 ? -15.141 40.656 30.109 1 58.56 280 THR A N 1
ATOM 2265 C CA . THR A 1 280 ? -14.492 40.156 28.891 1 58.56 280 THR A CA 1
ATOM 2266 C C . THR A 1 280 ? -13.578 41.219 28.297 1 58.56 280 THR A C 1
ATOM 2268 O O . THR A 1 280 ? -12.469 40.906 27.844 1 58.56 280 THR A O 1
ATOM 2271 N N . GLU A 1 281 ? -14.062 42.438 28.234 1 60.75 281 GLU A N 1
ATOM 2272 C CA . GLU A 1 281 ? -13.273 43.562 27.688 1 60.75 281 GLU A CA 1
ATOM 2273 C C . GLU A 1 281 ? -12.039 43.812 28.531 1 60.75 281 GLU A C 1
ATOM 2275 O O . GLU A 1 281 ? -10.953 44.062 28 1 60.75 281 GLU A O 1
ATOM 2280 N N . ASN A 1 282 ? -12.273 43.75 29.812 1 64.19 282 ASN A N 1
ATOM 2281 C CA . ASN A 1 282 ? -11.156 44 30.719 1 64.19 282 ASN A CA 1
ATOM 2282 C C . ASN A 1 282 ? -10.109 42.906 30.625 1 64.19 282 ASN A C 1
ATOM 2284 O O . ASN A 1 282 ? -8.906 43.156 30.688 1 64.19 282 ASN A O 1
ATOM 2288 N N . LYS A 1 283 ? -10.625 41.75 30.219 1 70.44 283 LYS A N 1
ATOM 2289 C CA . LYS A 1 283 ? -9.711 40.625 30.109 1 70.44 283 LYS A CA 1
ATOM 2290 C C . LYS A 1 283 ? -8.82 40.75 28.875 1 70.44 283 LYS A C 1
ATOM 2292 O O . LYS A 1 283 ? -7.625 40.438 28.938 1 70.44 283 LYS A O 1
ATOM 2297 N N . GLU A 1 284 ? -9.516 41.25 27.875 1 75.38 284 GLU A N 1
ATOM 2298 C CA . GLU A 1 284 ? -8.766 41.406 26.641 1 75.38 284 GLU A CA 1
ATOM 2299 C C . GLU A 1 284 ? -7.707 42.5 26.797 1 75.38 284 GLU A C 1
ATOM 2301 O O . GLU A 1 284 ? -6.57 42.344 26.344 1 75.38 284 GLU A O 1
ATOM 2306 N N . ILE A 1 285 ? -8.141 43.562 27.391 1 71.5 285 ILE A N 1
ATOM 2307 C CA . ILE A 1 285 ? -7.23 44.688 27.594 1 71.5 285 ILE A CA 1
ATOM 2308 C C . ILE A 1 285 ? -6.07 44.25 28.484 1 71.5 285 ILE A C 1
ATOM 2310 O O . ILE A 1 285 ? -4.91 44.562 28.203 1 71.5 285 ILE A O 1
ATOM 2314 N N . ASN A 1 286 ? -6.469 43.5 29.422 1 74.81 286 ASN A N 1
ATOM 2315 C CA . ASN A 1 286 ? -5.445 43 30.328 1 74.81 286 ASN A CA 1
ATOM 2316 C C . ASN A 1 286 ? -4.469 42.094 29.625 1 74.81 286 ASN A C 1
ATOM 2318 O O . ASN A 1 286 ? -3.264 42.125 29.875 1 74.81 286 ASN A O 1
ATOM 2322 N N . ASN A 1 287 ? -5.035 41.344 28.75 1 81.75 287 ASN A N 1
ATOM 2323 C CA . ASN A 1 287 ? -4.195 40.438 27.984 1 81.75 287 ASN A CA 1
ATOM 2324 C C . ASN A 1 287 ? -3.217 41.188 27.094 1 81.75 287 ASN A C 1
ATOM 2326 O O . ASN A 1 287 ? -2.033 40.844 27.031 1 81.75 287 ASN A O 1
ATOM 2330 N N . ILE A 1 288 ? -3.664 42.188 26.5 1 85.19 288 ILE A N 1
ATOM 2331 C CA . ILE A 1 288 ? -2.832 43 25.609 1 85.19 288 ILE A CA 1
ATOM 2332 C C . ILE A 1 288 ? -1.706 43.656 26.406 1 85.19 288 ILE A C 1
ATOM 2334 O O . ILE A 1 288 ? -0.549 43.625 25.969 1 85.19 288 ILE A O 1
ATOM 2338 N N . GLN A 1 289 ? -2.074 44.156 27.531 1 84.56 289 GLN A N 1
ATOM 2339 C CA . GLN A 1 289 ? -1.087 44.844 28.375 1 84.56 289 GLN A CA 1
ATOM 2340 C C . GLN A 1 289 ? -0.036 43.875 28.875 1 84.56 289 GLN A C 1
ATOM 2342 O O . GLN A 1 289 ? 1.147 44.188 28.953 1 84.56 289 GLN A O 1
ATOM 2347 N N . SER A 1 290 ? -0.522 42.75 29.188 1 86.81 290 SER A N 1
ATOM 2348 C CA . SER A 1 290 ? 0.404 41.719 29.656 1 86.81 290 SER A CA 1
ATOM 2349 C C . SER A 1 290 ? 1.41 41.375 28.578 1 86.81 290 SER A C 1
ATOM 2351 O O . SER A 1 290 ? 2.615 41.312 28.828 1 86.81 290 SER A O 1
ATOM 2353 N N . PHE A 1 291 ? 0.894 41.156 27.391 1 88.25 291 PHE A N 1
ATOM 2354 C CA . PHE A 1 291 ? 1.786 40.781 26.297 1 88.25 291 PHE A CA 1
ATOM 2355 C C . PHE A 1 291 ? 2.713 41.938 25.938 1 88.25 291 PHE A C 1
ATOM 2357 O O . PHE A 1 291 ? 3.871 41.719 25.578 1 88.25 291 PHE A O 1
ATOM 2364 N N . LYS A 1 292 ? 2.172 43.125 25.969 1 89.19 292 LYS A N 1
ATOM 2365 C CA . LYS A 1 292 ? 3.004 44.281 25.719 1 89.19 292 LYS A CA 1
ATOM 2366 C C . LYS A 1 292 ? 4.199 44.312 26.672 1 89.19 292 LYS A C 1
ATOM 2368 O O . LYS A 1 292 ? 5.336 44.531 26.234 1 89.19 292 LYS A O 1
ATOM 2373 N N . SER A 1 293 ? 3.93 44.125 27.922 1 87.31 293 SER A N 1
ATOM 2374 C CA . SER A 1 293 ? 4.984 44.125 28.922 1 87.31 293 SER A CA 1
ATOM 2375 C C . SER A 1 293 ? 5.996 43 28.672 1 87.31 293 SER A C 1
ATOM 2377 O O . SER A 1 293 ? 7.203 43.219 28.797 1 87.31 293 SER A O 1
ATOM 2379 N N . MET A 1 294 ? 5.5 41.906 28.391 1 89.12 294 MET A N 1
ATOM 2380 C CA . MET A 1 294 ? 6.359 40.75 28.141 1 89.12 294 MET A CA 1
ATOM 2381 C C . MET A 1 294 ? 7.25 41 26.922 1 89.12 294 MET A C 1
ATOM 2383 O O . MET A 1 294 ? 8.43 40.656 26.922 1 89.12 294 MET A O 1
ATOM 2387 N N . LEU A 1 295 ? 6.668 41.562 25.953 1 92.31 295 LEU A N 1
ATOM 2388 C CA . LEU A 1 295 ? 7.418 41.844 24.734 1 92.31 295 LEU A CA 1
ATOM 2389 C C . LEU A 1 295 ? 8.508 42.875 25 1 92.31 295 LEU A C 1
ATOM 2391 O O . LEU A 1 295 ? 9.625 42.781 24.516 1 92.31 295 LEU A O 1
ATOM 2395 N N . PHE A 1 296 ? 8.164 43.844 25.812 1 90.69 296 PHE A N 1
ATOM 2396 C CA . PHE A 1 296 ? 9.125 44.875 26.156 1 90.69 296 PHE A CA 1
ATOM 2397 C C . PHE A 1 296 ? 10.305 44.312 26.922 1 90.69 296 PHE A C 1
ATOM 2399 O O . PHE A 1 296 ? 11.438 44.75 26.766 1 90.69 296 PHE A O 1
ATOM 2406 N N . ALA A 1 297 ? 9.977 43.375 27.672 1 89.69 297 ALA A N 1
ATOM 2407 C CA . ALA A 1 297 ? 11.031 42.719 28.453 1 89.69 297 ALA A CA 1
ATOM 2408 C C . ALA A 1 297 ? 12.031 42 27.531 1 89.69 297 ALA A C 1
ATOM 2410 O O . ALA A 1 297 ? 13.164 41.75 27.938 1 89.69 297 ALA A O 1
ATOM 2411 N N . LEU A 1 298 ? 11.664 41.75 26.328 1 90.62 298 LEU A N 1
ATOM 2412 C CA . LEU A 1 298 ? 12.531 41.062 25.375 1 90.62 298 LEU A CA 1
ATOM 2413 C C . LEU A 1 298 ? 13.43 42.031 24.641 1 90.62 298 LEU A C 1
ATOM 2415 O O . LEU A 1 298 ? 14.406 41.625 24 1 90.62 298 LEU A O 1
ATOM 2419 N N . VAL A 1 299 ? 13.078 43.312 24.719 1 92.88 299 VAL A N 1
ATOM 2420 C CA . VAL A 1 299 ? 13.867 44.344 24.062 1 92.88 299 VAL A CA 1
ATOM 2421 C C . VAL A 1 299 ? 14.984 44.844 24.984 1 92.88 299 VAL A C 1
ATOM 2423 O O . VAL A 1 299 ? 14.719 45.312 26.094 1 92.88 299 VAL A O 1
ATOM 2426 N N . LYS A 1 300 ? 16.172 44.719 24.625 1 91.5 300 LYS A N 1
ATOM 2427 C CA . LYS A 1 300 ? 17.297 45.219 25.406 1 91.5 300 LYS A CA 1
ATOM 2428 C C . LYS A 1 300 ? 17.531 46.688 25.188 1 91.5 300 LYS A C 1
ATOM 2430 O O . LYS A 1 300 ? 18.531 47.094 24.578 1 91.5 300 LYS A O 1
ATOM 2435 N N . PHE A 1 301 ? 16.719 47.469 25.844 1 92.06 301 PHE A N 1
ATOM 2436 C CA . PHE A 1 301 ? 16.75 48.906 25.672 1 92.06 301 PHE A CA 1
ATOM 2437 C C . PHE A 1 301 ? 18.094 49.469 26.109 1 92.06 301 PHE A C 1
ATOM 2439 O O . PHE A 1 301 ? 18.594 50.438 25.531 1 92.06 301 PHE A O 1
ATOM 2446 N N . GLU A 1 302 ? 18.656 48.812 27.109 1 89.12 302 GLU A N 1
ATOM 2447 C CA . GLU A 1 302 ? 19.891 49.281 27.719 1 89.12 302 GLU A CA 1
ATOM 2448 C C . GLU A 1 302 ? 21.062 49.219 26.734 1 89.12 302 GLU A C 1
ATOM 2450 O O . GLU A 1 302 ? 22.094 49.875 26.922 1 89.12 302 GLU A O 1
ATOM 2455 N N . GLU A 1 303 ? 20.891 48.469 25.766 1 91.12 303 GLU A N 1
ATOM 2456 C CA . GLU A 1 303 ? 21.969 48.281 24.797 1 91.12 303 GLU A CA 1
ATOM 2457 C C . GLU A 1 303 ? 21.844 49.25 23.641 1 91.12 303 GLU A C 1
ATOM 2459 O O . GLU A 1 303 ? 22.75 49.375 22.812 1 91.12 303 GLU A O 1
ATOM 2464 N N . MET A 1 304 ? 20.859 50.094 23.688 1 92.56 304 MET A N 1
ATOM 2465 C CA . MET A 1 304 ? 20.656 51.094 22.641 1 92.56 304 MET A CA 1
ATOM 2466 C C . MET A 1 304 ? 21.516 52.344 22.891 1 92.56 304 MET A C 1
ATOM 2468 O O . MET A 1 304 ? 21.859 52.625 24.047 1 92.56 304 MET A O 1
ATOM 2472 N N . THR A 1 305 ? 21.859 53.031 21.75 1 90.44 305 THR A N 1
ATOM 2473 C CA . THR A 1 305 ? 22.406 54.375 21.891 1 90.44 305 THR A CA 1
ATOM 2474 C C . THR A 1 305 ? 21.297 55.375 22.172 1 90.44 305 THR A C 1
ATOM 2476 O O . THR A 1 305 ? 20.125 55.125 21.844 1 90.44 305 THR A O 1
ATOM 2479 N N . PRO A 1 306 ? 21.703 56.469 22.828 1 90 306 PRO A N 1
ATOM 2480 C CA . PRO A 1 306 ? 20.703 57.5 23.031 1 90 306 PRO A CA 1
ATOM 2481 C C . PRO A 1 306 ? 20.016 57.938 21.734 1 90 306 PRO A C 1
ATOM 2483 O O . PRO A 1 306 ? 18.797 58.156 21.703 1 90 306 PRO A O 1
ATOM 2486 N N . TYR A 1 307 ? 20.797 57.969 20.734 1 90.69 307 TYR A N 1
ATOM 2487 C CA . TYR A 1 307 ? 20.25 58.375 19.438 1 90.69 307 TYR A CA 1
ATOM 2488 C C . TYR A 1 307 ? 19.234 57.344 18.953 1 90.69 307 TYR A C 1
ATOM 2490 O O . TYR A 1 307 ? 18.156 57.719 18.484 1 90.69 307 TYR A O 1
ATOM 2498 N N . GLU A 1 308 ? 19.578 56.094 19.062 1 92.38 308 GLU A N 1
ATOM 2499 C CA . GLU A 1 308 ? 18.672 55.031 18.656 1 92.38 308 GLU A CA 1
ATOM 2500 C C . GLU A 1 308 ? 17.375 55.062 19.453 1 92.38 308 GLU A C 1
ATOM 2502 O O . GLU A 1 308 ? 16.297 54.875 18.906 1 92.38 308 GLU A O 1
ATOM 2507 N N . PHE A 1 309 ? 17.516 55.25 20.719 1 93.94 309 PHE A N 1
ATOM 2508 C CA . PHE A 1 309 ? 16.344 55.281 21.594 1 93.94 309 PHE A CA 1
ATOM 2509 C C . PHE A 1 309 ? 15.422 56.438 21.25 1 93.94 309 PHE A C 1
ATOM 2511 O O . PHE A 1 309 ? 14.195 56.25 21.203 1 93.94 309 PHE A O 1
ATOM 2518 N N . ILE A 1 310 ? 15.977 57.562 20.969 1 91.88 310 ILE A N 1
ATOM 2519 C CA . ILE A 1 310 ? 15.195 58.781 20.688 1 91.88 310 ILE A CA 1
ATOM 2520 C C . ILE A 1 310 ? 14.453 58.594 19.359 1 91.88 310 ILE A C 1
ATOM 2522 O O . ILE A 1 310 ? 13.281 58.969 19.25 1 91.88 310 ILE A O 1
ATOM 2526 N N . THR A 1 311 ? 15.078 57.969 18.375 1 90.88 311 THR A N 1
ATOM 2527 C CA . THR A 1 311 ? 14.523 57.906 17.031 1 90.88 311 THR A CA 1
ATOM 2528 C C . THR A 1 311 ? 13.625 56.688 16.875 1 90.88 311 THR A C 1
ATOM 2530 O O . THR A 1 311 ? 12.836 56.594 15.938 1 90.88 311 THR A O 1
ATOM 2533 N N . GLY A 1 312 ? 13.703 55.844 17.828 1 93.62 312 GLY A N 1
ATOM 2534 C CA . GLY A 1 312 ? 12.875 54.656 17.812 1 93.62 312 GLY A CA 1
ATOM 2535 C C . GLY A 1 312 ? 11.812 54.656 18.891 1 93.62 312 GLY A C 1
ATOM 2536 O O . GLY A 1 312 ? 10.758 55.25 18.734 1 93.62 312 GLY A O 1
ATOM 2537 N N . PRO A 1 313 ? 12.141 53.969 20.109 1 93.44 313 PRO A N 1
ATOM 2538 C CA . PRO A 1 313 ? 11.195 53.906 21.234 1 93.44 313 PRO A CA 1
ATOM 2539 C C . PRO A 1 313 ? 10.703 55.281 21.688 1 93.44 313 PRO A C 1
ATOM 2541 O O . PRO A 1 313 ? 9.555 55.406 22.109 1 93.44 313 PRO A O 1
ATOM 2544 N N . GLY A 1 314 ? 11.523 56.219 21.578 1 91.19 314 GLY A N 1
ATOM 2545 C CA . GLY A 1 314 ? 11.195 57.562 22.016 1 91.19 314 GLY A CA 1
ATOM 2546 C C . GLY A 1 314 ? 10.062 58.188 21.219 1 91.19 314 GLY A C 1
ATOM 2547 O O . GLY A 1 314 ? 9.32 59.031 21.734 1 91.19 314 GLY A O 1
ATOM 2548 N N . GLU A 1 315 ? 9.898 57.844 20.047 1 91.25 315 GLU A N 1
ATOM 2549 C CA . GLU A 1 315 ? 8.875 58.406 19.172 1 91.25 315 GLU A CA 1
ATOM 2550 C C . GLU A 1 315 ? 7.609 57.562 19.188 1 91.25 315 GLU A C 1
ATOM 2552 O O . GLU A 1 315 ? 6.586 57.938 18.625 1 91.25 315 GLU A O 1
ATOM 2557 N N . SER A 1 316 ? 7.703 56.438 19.812 1 91.69 316 SER A N 1
ATOM 2558 C CA . SER A 1 316 ? 6.605 55.469 19.75 1 91.69 316 SER A CA 1
ATOM 2559 C C . SER A 1 316 ? 5.543 55.781 20.797 1 91.69 316 SER A C 1
ATOM 2561 O O . SER A 1 316 ? 5.863 56.188 21.906 1 91.69 316 SER A O 1
ATOM 2563 N N . ASP A 1 317 ? 4.301 55.5 20.562 1 87.44 317 ASP A N 1
ATOM 2564 C CA . ASP A 1 317 ? 3.199 55.688 21.5 1 87.44 317 ASP A CA 1
ATOM 2565 C C . ASP A 1 317 ? 3.004 54.469 22.375 1 87.44 317 ASP A C 1
ATOM 2567 O O . ASP A 1 317 ? 2.102 54.438 23.219 1 87.44 317 ASP A O 1
ATOM 2571 N N . LEU A 1 318 ? 3.898 53.531 22.172 1 89 318 LEU A N 1
ATOM 2572 C CA . LEU A 1 318 ? 3.771 52.281 22.938 1 89 318 LEU A CA 1
ATOM 2573 C C . LEU A 1 318 ? 4.305 52.469 24.359 1 89 318 LEU A C 1
ATOM 2575 O O . LEU A 1 318 ? 3.924 51.719 25.266 1 89 318 LEU A O 1
ATOM 2579 N N . LEU A 1 319 ? 5.238 53.375 24.422 1 86.5 319 LEU A N 1
ATOM 2580 C CA . LEU A 1 319 ? 5.875 53.625 25.703 1 86.5 319 LEU A CA 1
ATOM 2581 C C . LEU A 1 319 ? 5.359 54.906 26.344 1 86.5 319 LEU A C 1
ATOM 2583 O O . LEU A 1 319 ? 5.129 55.906 25.641 1 86.5 319 LEU A O 1
ATOM 2587 N N . GLY A 1 320 ? 5.188 54.938 27.594 1 82.5 320 GLY A N 1
ATOM 2588 C CA . GLY A 1 320 ? 4.832 56.125 28.328 1 82.5 320 GLY A CA 1
ATOM 2589 C C . GLY A 1 320 ? 5.996 57.094 28.5 1 82.5 320 GLY A C 1
ATOM 2590 O O . GLY A 1 320 ? 7.156 56.688 28.469 1 82.5 320 GLY A O 1
ATOM 2591 N N . PHE A 1 321 ? 5.695 58.281 28.734 1 82.5 321 PHE A N 1
ATOM 2592 C CA . PHE A 1 321 ? 6.711 59.312 28.812 1 82.5 321 PHE A CA 1
ATOM 2593 C C . PHE A 1 321 ? 7.598 59.094 30.031 1 82.5 321 PHE A C 1
ATOM 2595 O O . PHE A 1 321 ? 8.789 59.406 30 1 82.5 321 PHE A O 1
ATOM 2602 N N . ARG A 1 322 ? 6.965 58.656 31.047 1 80.25 322 ARG A N 1
ATOM 2603 C CA . ARG A 1 322 ? 7.75 58.375 32.25 1 80.25 322 ARG A CA 1
ATOM 2604 C C . ARG A 1 322 ? 8.867 57.375 31.969 1 80.25 322 ARG A C 1
ATOM 2606 O O . ARG A 1 322 ? 10.023 57.594 32.344 1 80.25 322 ARG A O 1
ATOM 2613 N N . TYR A 1 323 ? 8.492 56.344 31.328 1 83.5 323 TYR A N 1
ATOM 2614 C CA . TYR A 1 323 ? 9.477 55.344 31 1 83.5 323 TYR A CA 1
ATOM 2615 C C . TYR A 1 323 ? 10.508 55.875 30.016 1 83.5 323 TYR A C 1
ATOM 2617 O O . TYR A 1 323 ? 11.703 55.594 30.156 1 83.5 323 TYR A O 1
ATOM 2625 N N . LYS A 1 324 ? 10.102 56.594 29.078 1 88 324 LYS A N 1
ATOM 2626 C CA . LYS A 1 324 ? 11.008 57.188 28.094 1 88 324 LYS A CA 1
ATOM 2627 C C . LYS A 1 324 ? 12.07 58.062 28.75 1 88 324 LYS A C 1
ATOM 2629 O O . LYS A 1 324 ? 13.258 57.938 28.438 1 88 324 LYS A O 1
ATOM 2634 N N . TYR A 1 325 ? 11.562 58.812 29.672 1 85.88 325 TYR A N 1
ATOM 2635 C CA . TYR A 1 325 ? 12.461 59.719 30.375 1 85.88 325 TYR A CA 1
ATOM 2636 C C . TYR A 1 325 ? 13.484 58.938 31.203 1 85.88 325 TYR A C 1
ATOM 2638 O O . TYR A 1 325 ? 14.68 59.219 31.156 1 85.88 325 TYR A O 1
ATOM 2646 N N . GLN A 1 326 ? 13.008 58.031 31.891 1 83.44 326 GLN A N 1
ATOM 2647 C CA . GLN A 1 326 ? 13.875 57.25 32.75 1 83.44 326 GLN A CA 1
ATOM 2648 C C . GLN A 1 326 ? 14.914 56.469 31.953 1 83.44 326 GLN A C 1
ATOM 2650 O O . GLN A 1 326 ? 16.094 56.469 32.312 1 83.44 326 GLN A O 1
ATOM 2655 N N . MET A 1 327 ? 14.484 55.875 30.922 1 88.31 327 MET A N 1
ATOM 2656 C CA . MET A 1 327 ? 15.375 55.062 30.109 1 88.31 327 MET A CA 1
ATOM 2657 C C . MET A 1 327 ? 16.391 55.938 29.391 1 88.31 327 MET A C 1
ATOM 2659 O O . MET A 1 327 ? 17.578 55.594 29.344 1 88.31 327 MET A O 1
ATOM 2663 N N . LEU A 1 328 ? 15.93 56.969 28.844 1 87.44 328 LEU A N 1
ATOM 2664 C CA . LEU A 1 328 ? 16.859 57.875 28.156 1 87.44 328 LEU A CA 1
ATOM 2665 C C . LEU A 1 328 ? 17.891 58.438 29.125 1 87.44 328 LEU A C 1
ATOM 2667 O O . LEU A 1 328 ? 19.062 58.562 28.781 1 87.44 328 LEU A O 1
ATOM 2671 N N . SER A 1 329 ? 17.406 58.812 30.312 1 84.94 329 SER A N 1
ATOM 2672 C CA . SER A 1 329 ? 18.328 59.281 31.344 1 84.94 329 SER A CA 1
ATOM 2673 C C . SER A 1 329 ? 19.391 58.25 31.672 1 84.94 329 SER A C 1
ATOM 2675 O O . SER A 1 329 ? 20.562 58.594 31.797 1 84.94 329 SER A O 1
ATOM 2677 N N . TYR A 1 330 ? 18.969 57.125 31.75 1 84.62 330 TYR A N 1
ATOM 2678 C CA . TYR A 1 330 ? 19.875 56 32 1 84.62 330 TYR A CA 1
ATOM 2679 C C . TYR A 1 330 ? 20.891 55.875 30.891 1 84.62 330 TYR A C 1
ATOM 2681 O O . TYR A 1 330 ? 22.094 55.719 31.141 1 84.62 330 TYR A O 1
ATOM 2689 N N . LEU A 1 331 ? 20.5 55.844 29.703 1 87.81 331 LEU A N 1
ATOM 2690 C CA . LEU A 1 331 ? 21.359 55.688 28.531 1 87.81 331 LEU A CA 1
ATOM 2691 C C . LEU A 1 331 ? 22.375 56.812 28.438 1 87.81 331 LEU A C 1
ATOM 2693 O O . LEU A 1 331 ? 23.531 56.562 28.078 1 87.81 331 LEU A O 1
ATOM 2697 N N . CYS A 1 332 ? 21.969 57.969 28.75 1 83.94 332 CYS A N 1
ATOM 2698 C CA . CYS A 1 332 ? 22.844 59.125 28.656 1 83.94 332 CYS A CA 1
ATOM 2699 C C . CYS A 1 332 ? 23.906 59.094 29.75 1 83.94 332 CYS A C 1
ATOM 2701 O O . CYS A 1 332 ? 25.047 59.5 29.531 1 83.94 332 CYS A O 1
ATOM 2703 N N . THR A 1 333 ? 23.547 58.688 30.844 1 83.62 333 THR A N 1
ATOM 2704 C CA . THR A 1 333 ? 24.484 58.656 31.969 1 83.62 333 THR A CA 1
ATOM 2705 C C . THR A 1 333 ? 25.5 57.531 31.781 1 83.62 333 THR A C 1
ATOM 2707 O O . THR A 1 333 ? 26.672 57.688 32.125 1 83.62 333 THR A O 1
ATOM 2710 N N . THR A 1 334 ? 25.047 56.438 31.359 1 77.12 334 THR A N 1
ATOM 2711 C CA . THR A 1 334 ? 25.938 55.281 31.219 1 77.12 334 THR A CA 1
ATOM 2712 C C . THR A 1 334 ? 26.828 55.438 30 1 77.12 334 THR A C 1
ATOM 2714 O O . THR A 1 334 ? 27.984 55 30.016 1 77.12 334 THR A O 1
ATOM 2717 N N . LYS A 1 335 ? 26.391 55.969 28.969 1 67.94 335 LYS A N 1
ATOM 2718 C CA . LYS A 1 335 ? 27.188 56.031 27.75 1 67.94 335 LYS A CA 1
ATOM 2719 C C . LYS A 1 335 ? 28 57.312 27.703 1 67.94 335 LYS A C 1
ATOM 2721 O O . LYS A 1 335 ? 29.094 57.344 27.125 1 67.94 335 LYS A O 1
ATOM 2726 N N . PHE A 1 336 ? 27.531 58.438 28.234 1 58.34 336 PHE A N 1
ATOM 2727 C CA . PHE A 1 336 ? 28.344 59.656 28.328 1 58.34 336 PHE A CA 1
ATOM 2728 C C . PHE A 1 336 ? 29.359 59.531 29.453 1 58.34 336 PHE A C 1
ATOM 2730 O O . PHE A 1 336 ? 30.469 60.062 29.375 1 58.34 336 PHE A O 1
ATOM 2737 N N . ALA A 1 337 ? 29.031 59 30.531 1 51.69 337 ALA A N 1
ATOM 2738 C CA . ALA A 1 337 ? 30.047 58.844 31.578 1 51.69 337 ALA A CA 1
ATOM 2739 C C . ALA A 1 337 ? 31.25 58.094 31.078 1 51.69 337 ALA A C 1
ATOM 2741 O O . ALA A 1 337 ? 32.375 58.344 31.5 1 51.69 337 ALA A O 1
ATOM 2742 N N . PHE A 1 338 ? 31.062 57.25 30.094 1 48.81 338 PHE A N 1
ATOM 2743 C CA . PHE A 1 338 ? 32.25 56.531 29.594 1 48.81 338 PHE A CA 1
ATOM 2744 C C . PHE A 1 338 ? 33.062 57.438 28.703 1 48.81 338 PHE A C 1
ATOM 2746 O O . PHE A 1 338 ? 34.281 57.25 28.562 1 48.81 338 PHE A O 1
ATOM 2753 N N . THR A 1 339 ? 32.562 58.438 28.031 1 47.03 339 THR A N 1
ATOM 2754 C CA . THR A 1 339 ? 33.406 59.312 27.219 1 47.03 339 THR A CA 1
ATOM 2755 C C . THR A 1 339 ? 34.219 60.25 28.094 1 47.03 339 THR A C 1
ATOM 2757 O O . THR A 1 339 ? 35.25 60.812 27.656 1 47.03 339 THR A O 1
ATOM 2760 N N . ARG A 1 340 ? 33.844 60.75 29.281 1 44.81 340 ARG A N 1
ATOM 2761 C CA . ARG A 1 340 ? 34.688 61.656 30.047 1 44.81 340 ARG A CA 1
ATOM 2762 C C . ARG A 1 340 ? 35.875 60.906 30.672 1 44.81 340 ARG A C 1
ATOM 2764 O O . ARG A 1 340 ? 36.781 61.531 31.219 1 44.81 340 ARG A O 1
ATOM 2771 N N . ARG A 1 341 ? 35.688 59.688 30.969 1 42.56 341 ARG A N 1
ATOM 2772 C CA . ARG A 1 341 ? 36.875 59.125 31.594 1 42.56 341 ARG A CA 1
ATOM 2773 C C . ARG A 1 341 ? 37.969 58.844 30.562 1 42.56 341 ARG A C 1
ATOM 2775 O O . ARG A 1 341 ? 39.031 58.312 30.891 1 42.56 341 ARG A O 1
ATOM 2782 N N . LYS A 1 342 ? 37.625 59 29.234 1 36.72 342 LYS A N 1
ATOM 2783 C CA . LYS A 1 342 ? 38.812 58.938 28.375 1 36.72 342 LYS A CA 1
ATOM 2784 C C . LYS A 1 342 ? 39.375 60.344 28.188 1 36.72 342 LYS A C 1
ATOM 2786 O O . LYS A 1 342 ? 38.656 61.312 27.969 1 36.72 342 LYS A O 1
ATOM 2791 N N . MET B 1 1 ? 3.518 22.109 21.984 1 22.91 1 MET B N 1
ATOM 2792 C CA . MET B 1 1 ? 3.076 20.75 22.25 1 22.91 1 MET B CA 1
ATOM 2793 C C . MET B 1 1 ? 3.727 19.766 21.266 1 22.91 1 MET B C 1
ATOM 2795 O O . MET B 1 1 ? 3.631 19.953 20.047 1 22.91 1 MET B O 1
ATOM 2799 N N . SER B 1 2 ? 4.797 19.156 21.578 1 29.89 2 SER B N 1
ATOM 2800 C CA . SER B 1 2 ? 5.57 18.094 20.938 1 29.89 2 SER B CA 1
ATOM 2801 C C . SER B 1 2 ? 4.664 17.109 20.219 1 29.89 2 SER B C 1
ATOM 2803 O O . SER B 1 2 ? 3.525 16.891 20.625 1 29.89 2 SER B O 1
ATOM 2805 N N . VAL B 1 3 ? 4.676 16.859 18.953 1 38.97 3 VAL B N 1
ATOM 2806 C CA . VAL B 1 3 ? 3.906 15.758 18.375 1 38.97 3 VAL B CA 1
ATOM 2807 C C . VAL B 1 3 ? 3.9 14.57 19.328 1 38.97 3 VAL B C 1
ATOM 2809 O O . VAL B 1 3 ? 4.938 13.938 19.562 1 38.97 3 VAL B O 1
ATOM 2812 N N . ILE B 1 4 ? 3.305 14.492 20.391 1 39.31 4 ILE B N 1
ATOM 2813 C CA . ILE B 1 4 ? 3.186 13.422 21.375 1 39.31 4 ILE B CA 1
ATOM 2814 C C . ILE B 1 4 ? 2.785 12.125 20.672 1 39.31 4 ILE B C 1
ATOM 2816 O O . ILE B 1 4 ? 1.683 12.023 20.141 1 39.31 4 ILE B O 1
ATOM 2820 N N . LYS B 1 5 ? 3.799 11.508 20.172 1 46.5 5 LYS B N 1
ATOM 2821 C CA . LYS B 1 5 ? 3.555 10.125 19.766 1 46.5 5 LYS B CA 1
ATOM 2822 C C . LYS B 1 5 ? 2.543 9.461 20.703 1 46.5 5 LYS B C 1
ATOM 2824 O O . LYS B 1 5 ? 2.816 9.266 21.891 1 46.5 5 LYS B O 1
ATOM 2829 N N . ARG B 1 6 ? 1.231 9.672 20.5 1 51.25 6 ARG B N 1
ATOM 2830 C CA . ARG B 1 6 ? 0.278 8.906 21.297 1 51.25 6 ARG B CA 1
ATOM 2831 C C . ARG B 1 6 ? 0.705 7.449 21.406 1 51.25 6 ARG B C 1
ATOM 2833 O O . ARG B 1 6 ? 1.331 6.91 20.484 1 51.25 6 ARG B O 1
ATOM 2840 N N . GLU B 1 7 ? 1.061 6.941 22.391 1 51.78 7 GLU B N 1
ATOM 2841 C CA . GLU B 1 7 ? 1.244 5.508 22.578 1 51.78 7 GLU B CA 1
ATOM 2842 C C . GLU B 1 7 ? 0.264 4.707 21.719 1 51.78 7 GLU B C 1
ATOM 2844 O O . GLU B 1 7 ? -0.94 4.969 21.734 1 51.78 7 GLU B O 1
ATOM 2849 N N . SER B 1 8 ? 0.754 4.23 20.516 1 60.75 8 SER B N 1
ATOM 2850 C CA . SER B 1 8 ? 0.007 3.424 19.562 1 60.75 8 SER B CA 1
ATOM 2851 C C . SER B 1 8 ? -0.955 2.475 20.266 1 60.75 8 SER B C 1
ATOM 2853 O O . SER B 1 8 ? -0.533 1.469 20.844 1 60.75 8 SER B O 1
ATOM 2855 N N . THR B 1 9 ? -2.195 3.041 20.594 1 78 9 THR B N 1
ATOM 2856 C CA . THR B 1 9 ? -3.195 2.27 21.312 1 78 9 THR B CA 1
ATOM 2857 C C . THR B 1 9 ? -4.242 1.699 20.359 1 78 9 THR B C 1
ATOM 2859 O O . THR B 1 9 ? -4.891 0.699 20.672 1 78 9 THR B O 1
ATOM 2862 N N . TYR B 1 10 ? -4.148 2.09 19.062 1 92.69 10 TYR B N 1
ATOM 2863 C CA . TYR B 1 10 ? -5.223 1.629 18.188 1 92.69 10 TYR B CA 1
ATOM 2864 C C . TYR B 1 10 ? -4.68 0.763 17.062 1 92.69 10 TYR B C 1
ATOM 2866 O O . TYR B 1 10 ? -3.561 0.981 16.594 1 92.69 10 TYR B O 1
ATOM 2874 N N . TRP B 1 11 ? -5.379 -0.246 16.656 1 94.25 11 TRP B N 1
ATOM 2875 C CA . TRP B 1 11 ? -4.918 -1.132 15.594 1 94.25 11 TRP B CA 1
ATOM 2876 C C . TRP B 1 11 ? -4.742 -0.369 14.281 1 94.25 11 TRP B C 1
ATOM 2878 O O . TRP B 1 11 ? -3.965 -0.777 13.414 1 94.25 11 TRP B O 1
ATOM 2888 N N . GLN B 1 12 ? -5.375 0.829 14.203 1 95 12 GLN B N 1
ATOM 2889 C CA . GLN B 1 12 ? -5.305 1.669 13.008 1 95 12 GLN B CA 1
ATOM 2890 C C . GLN B 1 12 ? -3.922 2.299 12.859 1 95 12 GLN B C 1
ATOM 2892 O O . GLN B 1 12 ? -3.604 2.869 11.812 1 95 12 GLN B O 1
ATOM 2897 N N . ASP B 1 13 ? -3.117 2.23 13.898 1 93.31 13 ASP B N 1
ATOM 2898 C CA . ASP B 1 13 ? -1.802 2.863 13.859 1 93.31 13 ASP B CA 1
ATOM 2899 C C . ASP B 1 13 ? -0.758 1.924 13.266 1 93.31 13 ASP B C 1
ATOM 2901 O O . ASP B 1 13 ? 0.386 2.322 13.039 1 93.31 13 ASP B O 1
ATOM 2905 N N . SER B 1 14 ? -1.163 0.704 12.914 1 92.62 14 SER B N 1
ATOM 2906 C CA . SER B 1 14 ? -0.249 -0.266 12.32 1 92.62 14 SER B CA 1
ATOM 2907 C C . SER B 1 14 ? -0.03 0.015 10.836 1 92.62 14 SER B C 1
ATOM 2909 O O . SER B 1 14 ? -0.565 0.987 10.305 1 92.62 14 SER B O 1
ATOM 2911 N N . GLU B 1 15 ? 0.892 -0.796 10.281 1 91.44 15 GLU B N 1
ATOM 2912 C CA . GLU B 1 15 ? 1.124 -0.664 8.844 1 91.44 15 GLU B CA 1
ATOM 2913 C C . GLU B 1 15 ? -0.122 -1.039 8.047 1 91.44 15 GLU B C 1
ATOM 2915 O O . GLU B 1 15 ? -0.905 -1.891 8.469 1 91.44 15 GLU B O 1
ATOM 2920 N N . ARG B 1 16 ? -0.26 -0.399 6.926 1 91.75 16 ARG B N 1
ATOM 2921 C CA . ARG B 1 16 ? -1.483 -0.52 6.141 1 91.75 16 ARG B CA 1
ATOM 2922 C C . ARG B 1 16 ? -1.774 -1.978 5.801 1 91.75 16 ARG B C 1
ATOM 2924 O O . ARG B 1 16 ? -2.918 -2.428 5.898 1 91.75 16 ARG B O 1
ATOM 2931 N N . SER B 1 17 ? -0.74 -2.715 5.348 1 91.62 17 SER B N 1
ATOM 2932 C CA . SER B 1 17 ? -0.918 -4.125 5.023 1 91.62 17 SER B CA 1
ATOM 2933 C C . SER B 1 17 ? -1.461 -4.906 6.215 1 91.62 17 SER B C 1
ATOM 2935 O O . SER B 1 17 ? -2.367 -5.727 6.07 1 91.62 17 SER B O 1
ATOM 2937 N N . ASP B 1 18 ? -0.896 -4.613 7.375 1 93.75 18 ASP B N 1
ATOM 2938 C CA . ASP B 1 18 ? -1.327 -5.281 8.594 1 93.75 18 ASP B CA 1
ATOM 2939 C C . ASP B 1 18 ? -2.777 -4.934 8.93 1 93.75 18 ASP B C 1
ATOM 2941 O O . ASP B 1 18 ? -3.518 -5.77 9.453 1 93.75 18 ASP B O 1
ATOM 2945 N N . LYS B 1 19 ? -3.088 -3.736 8.672 1 95.69 19 LYS B N 1
ATOM 2946 C CA . LYS B 1 19 ? -4.449 -3.295 8.969 1 95.69 19 LYS B CA 1
ATOM 2947 C C . LYS B 1 19 ? -5.469 -4.078 8.148 1 95.69 19 LYS B C 1
ATOM 2949 O O . LYS B 1 19 ? -6.492 -4.523 8.68 1 95.69 19 LYS B O 1
ATOM 2954 N N . PHE B 1 20 ? -5.188 -4.238 6.891 1 96.44 20 PHE B N 1
ATOM 2955 C CA . PHE B 1 20 ? -6.094 -4.992 6.031 1 96.44 20 PHE B CA 1
ATOM 2956 C C . PHE B 1 20 ? -6.207 -6.438 6.5 1 96.44 20 PHE B C 1
ATOM 2958 O O . PHE B 1 20 ? -7.297 -7.012 6.504 1 96.44 20 PHE B O 1
ATOM 2965 N N . VAL B 1 21 ? -5.102 -7.031 6.875 1 96.19 21 VAL B N 1
ATOM 2966 C CA . VAL B 1 21 ? -5.102 -8.414 7.336 1 96.19 21 VAL B CA 1
ATOM 2967 C C . VAL B 1 21 ? -5.898 -8.523 8.633 1 96.19 21 VAL B C 1
ATOM 2969 O O . VAL B 1 21 ? -6.633 -9.492 8.836 1 96.19 21 VAL B O 1
ATOM 2972 N N . LYS B 1 22 ? -5.758 -7.574 9.484 1 96.25 22 LYS B N 1
ATOM 2973 C CA . LYS B 1 22 ? -6.523 -7.566 10.727 1 96.25 22 LYS B CA 1
ATOM 2974 C C . LYS B 1 22 ? -8.023 -7.52 10.453 1 96.25 22 LYS B C 1
ATOM 2976 O O . LYS B 1 22 ? -8.812 -8.156 11.156 1 96.25 22 LYS B O 1
ATOM 2981 N N . LEU B 1 23 ? -8.406 -6.75 9.445 1 96.44 23 LEU B N 1
ATOM 2982 C CA . LEU B 1 23 ? -9.805 -6.707 9.055 1 96.44 23 LEU B CA 1
ATOM 2983 C C . LEU B 1 23 ? -10.281 -8.078 8.57 1 96.44 23 LEU B C 1
ATOM 2985 O O . LEU B 1 23 ? -11.375 -8.516 8.914 1 96.44 23 LEU B O 1
ATOM 2989 N N . LEU B 1 24 ? -9.453 -8.711 7.75 1 96.88 24 LEU B N 1
ATOM 2990 C CA . LEU B 1 24 ? -9.773 -10.047 7.262 1 96.88 24 LEU B CA 1
ATOM 2991 C C . LEU B 1 24 ? -9.953 -11.016 8.422 1 96.88 24 LEU B C 1
ATOM 2993 O O . LEU B 1 24 ? -10.938 -11.758 8.477 1 96.88 24 LEU B O 1
ATOM 2997 N N . ASP B 1 25 ? -9.07 -10.953 9.375 1 96.19 25 ASP B N 1
ATOM 2998 C CA . ASP B 1 25 ? -9.055 -11.898 10.492 1 96.19 25 ASP B CA 1
ATOM 2999 C C . ASP B 1 25 ? -10.227 -11.641 11.438 1 96.19 25 ASP B C 1
ATOM 3001 O O . ASP B 1 25 ? -10.828 -12.586 11.953 1 96.19 25 ASP B O 1
ATOM 3005 N N . SER B 1 26 ? -10.508 -10.391 11.719 1 95.38 26 SER B N 1
ATOM 3006 C CA . SER B 1 26 ? -11.57 -10.047 12.664 1 95.38 26 SER B CA 1
ATOM 3007 C C . SER B 1 26 ? -12.945 -10.203 12.039 1 95.38 26 SER B C 1
ATOM 3009 O O . SER B 1 26 ? -13.938 -10.414 12.742 1 95.38 26 SER B O 1
ATOM 3011 N N . GLY B 1 27 ? -13.039 -10.047 10.758 1 95.56 27 GLY B N 1
ATOM 3012 C CA . GLY B 1 27 ? -14.305 -10.102 10.055 1 95.56 27 GLY B CA 1
ATOM 3013 C C . GLY B 1 27 ? -15.109 -8.82 10.18 1 95.56 27 GLY B C 1
ATOM 3014 O O . GLY B 1 27 ? -16.281 -8.773 9.781 1 95.56 27 GLY B O 1
ATOM 3015 N N . LEU B 1 28 ? -14.484 -7.797 10.742 1 94.81 28 LEU B N 1
ATOM 3016 C CA . LEU B 1 28 ? -15.164 -6.516 10.883 1 94.81 28 LEU B CA 1
ATOM 3017 C C . LEU B 1 28 ? -15.578 -5.965 9.523 1 94.81 28 LEU B C 1
ATOM 3019 O O . LEU B 1 28 ? -14.758 -5.891 8.602 1 94.81 28 LEU B O 1
ATOM 3023 N N . LEU B 1 29 ? -16.891 -5.672 9.328 1 94.5 29 LEU B N 1
ATOM 3024 C CA . LEU B 1 29 ? -17.5 -5.078 8.141 1 94.5 29 LEU B CA 1
ATOM 3025 C C . LEU B 1 29 ? -17.5 -6.062 6.977 1 94.5 29 LEU B C 1
ATOM 3027 O O . LEU B 1 29 ? -17.547 -5.656 5.816 1 94.5 29 LEU B O 1
ATOM 3031 N N . SER B 1 30 ? -17.297 -7.363 7.246 1 95.25 30 SER B N 1
ATOM 3032 C CA . SER B 1 30 ? -17.359 -8.352 6.176 1 95.25 30 SER B CA 1
ATOM 3033 C C . SER B 1 30 ? -18.703 -8.281 5.445 1 95.25 30 SER B C 1
ATOM 3035 O O . SER B 1 30 ? -19.75 -8.117 6.07 1 95.25 30 SER B O 1
ATOM 3037 N N . ASP B 1 31 ? -18.703 -8.414 4.117 1 93.75 31 ASP B N 1
ATOM 3038 C CA . ASP B 1 31 ? -19.953 -8.273 3.369 1 93.75 31 ASP B CA 1
ATOM 3039 C C . ASP B 1 31 ? -20.047 -9.32 2.26 1 93.75 31 ASP B C 1
ATOM 3041 O O . ASP B 1 31 ? -20.859 -9.188 1.342 1 93.75 31 ASP B O 1
ATOM 3045 N N . CYS B 1 32 ? -19.203 -10.312 2.268 1 93.62 32 CYS B N 1
ATOM 3046 C CA . CYS B 1 32 ? -19.328 -11.453 1.366 1 93.62 32 CYS B CA 1
ATOM 3047 C C . CYS B 1 32 ? -18.797 -12.719 2.02 1 93.62 3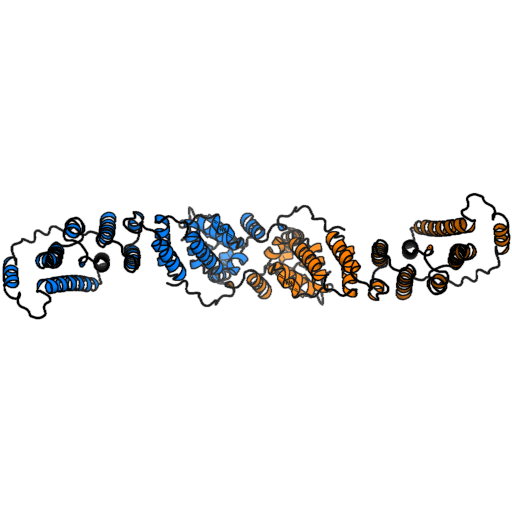2 CYS B C 1
ATOM 3049 O O . CYS B 1 32 ? -18.156 -12.656 3.07 1 93.62 32 CYS B O 1
ATOM 3051 N N . LYS B 1 33 ? -19.172 -13.789 1.5 1 95.31 33 LYS B N 1
ATOM 3052 C CA . LYS B 1 33 ? -18.719 -15.078 2.025 1 95.31 33 LYS B CA 1
ATOM 3053 C C . LYS B 1 33 ? -18.484 -16.078 0.896 1 95.31 33 LYS B C 1
ATOM 3055 O O . LYS B 1 33 ? -19.219 -16.078 -0.1 1 95.31 33 LYS B O 1
ATOM 3060 N N . PHE B 1 34 ? -17.469 -16.875 1.029 1 96 34 PHE B N 1
ATOM 3061 C CA . PHE B 1 34 ? -17.109 -17.969 0.117 1 96 34 PHE B CA 1
ATOM 3062 C C . PHE B 1 34 ? -17.234 -19.312 0.813 1 96 34 PHE B C 1
ATOM 3064 O O . PHE B 1 34 ? -16.766 -19.469 1.945 1 96 34 PHE B O 1
ATOM 3071 N N . ILE B 1 35 ? -17.922 -20.203 0.22 1 96.69 35 ILE B N 1
ATOM 3072 C CA . ILE B 1 35 ? -17.984 -21.578 0.697 1 96.69 35 ILE B CA 1
ATOM 3073 C C . ILE B 1 35 ? -17.016 -22.438 -0.111 1 96.69 35 ILE B C 1
ATOM 3075 O O . ILE B 1 35 ? -17.297 -22.797 -1.255 1 96.69 35 ILE B O 1
ATOM 3079 N N . VAL B 1 36 ? -15.914 -22.781 0.498 1 97.5 36 VAL B N 1
ATOM 3080 C CA . VAL B 1 36 ? -14.773 -23.312 -0.25 1 97.5 36 VAL B CA 1
ATOM 3081 C C . VAL B 1 36 ? -14.539 -24.766 0.134 1 97.5 36 VAL B C 1
ATOM 3083 O O . VAL B 1 36 ? -14.492 -25.109 1.319 1 97.5 36 VAL B O 1
ATOM 3086 N N . GLY B 1 37 ? -14.289 -25.625 -0.875 1 96.44 37 GLY B N 1
ATOM 3087 C CA . GLY B 1 37 ? -14.016 -27.047 -0.689 1 96.44 37 GLY B CA 1
ATOM 3088 C C . GLY B 1 37 ? -14.789 -27.938 -1.649 1 96.44 37 GLY B C 1
ATOM 3089 O O . GLY B 1 37 ? -15.852 -27.547 -2.143 1 96.44 37 GLY B O 1
ATOM 3090 N N . PRO B 1 38 ? -14.273 -29.109 -1.951 1 91.38 38 PRO B N 1
ATOM 3091 C CA . PRO B 1 38 ? -14.898 -29.984 -2.939 1 91.38 38 PRO B CA 1
ATOM 3092 C C . PRO B 1 38 ? -16.234 -30.562 -2.465 1 91.38 38 PRO B C 1
ATOM 3094 O O . PRO B 1 38 ? -17.156 -30.719 -3.266 1 91.38 38 PRO B O 1
ATOM 3097 N N . ASP B 1 39 ? -16.312 -30.875 -1.119 1 91.12 39 ASP B N 1
ATOM 3098 C CA . ASP B 1 39 ? -17.516 -31.484 -0.575 1 91.12 39 ASP B CA 1
ATOM 3099 C C . ASP B 1 39 ? -18.219 -30.547 0.41 1 91.12 39 ASP B C 1
ATOM 3101 O O . ASP B 1 39 ? -17.547 -29.844 1.182 1 91.12 39 ASP B O 1
ATOM 3105 N N . ASP B 1 40 ? -19.547 -30.562 0.397 1 87.88 40 ASP B N 1
ATOM 3106 C CA . ASP B 1 40 ? -20.328 -29.688 1.261 1 87.88 40 ASP B CA 1
ATOM 3107 C C . ASP B 1 40 ? -20.031 -29.969 2.734 1 87.88 40 ASP B C 1
ATOM 3109 O O . ASP B 1 40 ? -20.031 -29.047 3.557 1 87.88 40 ASP B O 1
ATOM 3113 N N . ALA B 1 41 ? -19.719 -31.219 2.971 1 89.62 41 ALA B N 1
ATOM 3114 C CA . ALA B 1 41 ? -19.516 -31.625 4.359 1 89.62 41 ALA B CA 1
ATOM 3115 C C . ALA B 1 41 ? -18.219 -31.047 4.91 1 89.62 41 ALA B C 1
ATOM 3117 O O . ALA B 1 41 ? -18.109 -30.766 6.109 1 89.62 41 ALA B O 1
ATOM 3118 N N . THR B 1 42 ? -17.234 -30.859 4.094 1 92.06 42 THR B N 1
ATOM 3119 C CA . THR B 1 42 ? -15.93 -30.438 4.559 1 92.06 42 THR B CA 1
ATOM 3120 C C . THR B 1 42 ? -15.641 -29 4.117 1 92.06 42 THR B C 1
ATOM 3122 O O . THR B 1 42 ? -14.586 -28.453 4.438 1 92.06 42 THR B O 1
ATOM 3125 N N . ALA B 1 43 ? -16.594 -28.469 3.455 1 94.94 43 ALA B N 1
ATOM 3126 C CA . ALA B 1 43 ? -16.406 -27.109 2.959 1 94.94 43 ALA B CA 1
ATOM 3127 C C . ALA B 1 43 ? -16.344 -26.109 4.109 1 94.94 43 ALA B C 1
ATOM 3129 O O . ALA B 1 43 ? -16.969 -26.312 5.148 1 94.94 43 ALA B O 1
ATOM 3130 N N . GLU B 1 44 ? -15.523 -25.094 3.996 1 96.94 44 GLU B N 1
ATOM 3131 C CA . GLU B 1 44 ? -15.375 -24.031 4.996 1 96.94 44 GLU B CA 1
ATOM 3132 C C . GLU B 1 44 ? -15.906 -22.703 4.473 1 96.94 44 GLU B C 1
ATOM 3134 O O . GLU B 1 44 ? -15.727 -22.375 3.301 1 96.94 44 GLU B O 1
ATOM 3139 N N . THR B 1 45 ? -16.531 -22 5.359 1 96 45 THR B N 1
ATOM 3140 C CA . THR B 1 45 ? -17 -20.672 5.023 1 96 45 THR B CA 1
ATOM 3141 C C . THR B 1 45 ? -15.938 -19.625 5.336 1 96 45 THR B C 1
ATOM 3143 O O . THR B 1 45 ? -15.438 -19.562 6.461 1 96 45 THR B O 1
ATOM 3146 N N . ILE B 1 46 ? -15.547 -18.859 4.371 1 96.69 46 ILE B N 1
ATOM 3147 C CA . ILE B 1 46 ? -14.555 -17.797 4.516 1 96.69 46 ILE B CA 1
ATOM 3148 C C . ILE B 1 46 ? -15.203 -16.438 4.234 1 96.69 46 ILE B C 1
ATOM 3150 O O . ILE B 1 46 ? -15.672 -16.188 3.121 1 96.69 46 ILE B O 1
ATOM 3154 N N . ASN B 1 47 ? -15.234 -15.617 5.266 1 96.44 47 ASN B N 1
ATOM 3155 C CA . ASN B 1 47 ? -15.781 -14.273 5.121 1 96.44 47 ASN B CA 1
ATOM 3156 C C . ASN B 1 47 ? -14.742 -13.297 4.586 1 96.44 47 ASN B C 1
ATOM 3158 O O . ASN B 1 47 ? -13.539 -13.477 4.816 1 96.44 47 ASN B O 1
ATOM 3162 N N . GLY B 1 48 ? -15.172 -12.383 3.811 1 96.38 48 GLY B N 1
ATOM 3163 C CA . GLY B 1 48 ? -14.289 -11.359 3.271 1 96.38 48 GLY B CA 1
ATOM 3164 C C . GLY B 1 48 ? -14.992 -10.055 2.967 1 96.38 48 GLY B C 1
ATOM 3165 O O . GLY B 1 48 ? -16.109 -9.828 3.422 1 96.38 48 GLY B O 1
ATOM 3166 N N . HIS B 1 49 ? -14.383 -9.18 2.393 1 97.12 49 HIS B N 1
ATOM 3167 C CA . HIS B 1 49 ? -14.891 -7.883 1.965 1 97.12 49 HIS B CA 1
ATOM 3168 C C . HIS B 1 49 ? -14.898 -7.762 0.445 1 97.12 49 HIS B C 1
ATOM 3170 O O . HIS B 1 49 ? -13.844 -7.879 -0.192 1 97.12 49 HIS B O 1
ATOM 3176 N N . LYS B 1 50 ? -16.031 -7.523 -0.158 1 96.44 50 LYS B N 1
ATOM 3177 C CA . LYS B 1 50 ? -16.188 -7.477 -1.609 1 96.44 50 LYS B CA 1
ATOM 3178 C C . LYS B 1 50 ? -15.141 -6.574 -2.242 1 96.44 50 LYS B C 1
ATOM 3180 O O . LYS B 1 50 ? -14.531 -6.934 -3.252 1 96.44 50 LYS B O 1
ATOM 3185 N N . ILE B 1 51 ? -14.93 -5.441 -1.612 1 96.81 51 ILE B N 1
ATOM 3186 C CA . ILE B 1 51 ? -14.078 -4.41 -2.195 1 96.81 51 ILE B CA 1
ATOM 3187 C C . ILE B 1 51 ? -12.672 -4.961 -2.408 1 96.81 51 ILE B C 1
ATOM 3189 O O . ILE B 1 51 ? -12.016 -4.633 -3.398 1 96.81 51 ILE B O 1
ATOM 3193 N N . MET B 1 52 ? -12.18 -5.777 -1.514 1 97.38 52 MET B N 1
ATOM 3194 C CA . MET B 1 52 ? -10.82 -6.305 -1.586 1 97.38 52 MET B CA 1
ATOM 3195 C C . MET B 1 52 ? -10.664 -7.246 -2.777 1 97.38 52 MET B C 1
ATOM 3197 O O . MET B 1 52 ? -9.609 -7.277 -3.414 1 97.38 52 MET B O 1
ATOM 3201 N N . PHE B 1 53 ? -11.672 -7.973 -3.102 1 97.31 53 PHE B N 1
ATOM 3202 C CA . PHE B 1 53 ? -11.625 -8.922 -4.207 1 97.31 53 PHE B CA 1
ATOM 3203 C C . PHE B 1 53 ? -11.875 -8.211 -5.535 1 97.31 53 PHE B C 1
ATOM 3205 O O . PHE B 1 53 ? -11.195 -8.484 -6.527 1 97.31 53 PHE B O 1
ATOM 3212 N N . VAL B 1 54 ? -12.875 -7.316 -5.551 1 96.69 54 VAL B N 1
ATOM 3213 C CA . VAL B 1 54 ? -13.227 -6.555 -6.746 1 96.69 54 VAL B CA 1
ATOM 3214 C C . VAL B 1 54 ? -12.031 -5.715 -7.195 1 96.69 54 VAL B C 1
ATOM 3216 O O . VAL B 1 54 ? -11.797 -5.543 -8.391 1 96.69 54 VAL B O 1
ATOM 3219 N N . LEU B 1 55 ? -11.25 -5.289 -6.238 1 96.56 55 LEU B N 1
ATOM 3220 C CA . LEU B 1 55 ? -10.07 -4.465 -6.477 1 96.56 55 LEU B CA 1
ATOM 3221 C C . LEU B 1 55 ? -9.039 -5.219 -7.305 1 96.56 55 LEU B C 1
ATOM 3223 O O . LEU B 1 55 ? -8.289 -4.613 -8.078 1 96.56 55 LEU B O 1
ATOM 3227 N N . GLU B 1 56 ? -8.977 -6.52 -7.176 1 96.94 56 GLU B N 1
ATOM 3228 C CA . GLU B 1 56 ? -7.836 -7.266 -7.699 1 96.94 56 GLU B CA 1
ATOM 3229 C C . GLU B 1 56 ? -8.25 -8.164 -8.859 1 96.94 56 GLU B C 1
ATOM 3231 O O . GLU B 1 56 ? -7.41 -8.625 -9.633 1 96.94 56 GLU B O 1
ATOM 3236 N N . SER B 1 57 ? -9.586 -8.391 -9.031 1 97.12 57 SER B N 1
ATOM 3237 C CA . SER B 1 57 ? -9.984 -9.453 -9.945 1 97.12 57 SER B CA 1
ATOM 3238 C C . SER B 1 57 ? -11.234 -9.062 -10.734 1 97.12 57 SER B C 1
ATOM 3240 O O . SER B 1 57 ? -12.32 -8.914 -10.164 1 97.12 57 SER B O 1
ATOM 3242 N N . PRO B 1 58 ? -11.148 -8.961 -12.07 1 96.38 58 PRO B N 1
ATOM 3243 C CA . PRO B 1 58 ? -12.352 -8.719 -12.867 1 96.38 58 PRO B CA 1
ATOM 3244 C C . PRO B 1 58 ? -13.359 -9.867 -12.781 1 96.38 58 PRO B C 1
ATOM 3246 O O . PRO B 1 58 ? -14.57 -9.641 -12.852 1 96.38 58 PRO B O 1
ATOM 3249 N N . VAL B 1 59 ? -12.867 -11.086 -12.617 1 96.06 59 VAL B N 1
ATOM 3250 C CA . VAL B 1 59 ? -13.719 -12.258 -12.492 1 96.06 59 VAL B CA 1
ATOM 3251 C C . VAL B 1 59 ? -14.516 -12.188 -11.188 1 96.06 59 VAL B C 1
ATOM 3253 O O . VAL B 1 59 ? -15.734 -12.352 -11.195 1 96.06 59 VAL B O 1
ATOM 3256 N N . LEU B 1 60 ? -13.828 -11.922 -10.141 1 95.69 60 LEU B N 1
ATOM 3257 C CA . LEU B 1 60 ? -14.516 -11.844 -8.852 1 95.69 60 LEU B CA 1
ATOM 3258 C C . LEU B 1 60 ? -15.43 -10.625 -8.789 1 95.69 60 LEU B C 1
ATOM 3260 O O . LEU B 1 60 ? -16.453 -10.641 -8.102 1 95.69 60 LEU B O 1
ATOM 3264 N N . GLU B 1 61 ? -15.039 -9.508 -9.5 1 95.19 61 GLU B N 1
ATOM 3265 C CA . GLU B 1 61 ? -15.953 -8.375 -9.617 1 95.19 61 GLU B CA 1
ATOM 3266 C C . GLU B 1 61 ? -17.297 -8.812 -10.188 1 95.19 61 GLU B C 1
ATOM 3268 O O . GLU B 1 61 ? -18.344 -8.469 -9.641 1 95.19 61 GLU B O 1
ATOM 3273 N N . ARG B 1 62 ? -17.266 -9.555 -11.258 1 92.81 62 ARG B N 1
ATOM 3274 C CA . ARG B 1 62 ? -18.484 -10.023 -11.891 1 92.81 62 ARG B CA 1
ATOM 3275 C C . ARG B 1 62 ? -19.25 -10.984 -10.984 1 92.81 62 ARG B C 1
ATOM 3277 O O . ARG B 1 62 ? -20.484 -10.93 -10.906 1 92.81 62 ARG B O 1
ATOM 3284 N N . MET B 1 63 ? -18.516 -11.82 -10.25 1 91 63 MET B N 1
ATOM 3285 C CA . MET B 1 63 ? -19.141 -12.812 -9.367 1 91 63 MET B CA 1
ATOM 3286 C C . MET B 1 63 ? -19.828 -12.133 -8.195 1 91 63 MET B C 1
ATOM 3288 O O . MET B 1 63 ? -20.875 -12.594 -7.73 1 91 63 MET B O 1
ATOM 3292 N N . LEU B 1 64 ? -19.219 -11.086 -7.738 1 92.38 64 LEU B N 1
ATOM 3293 C CA . LEU B 1 64 ? -19.672 -10.492 -6.484 1 92.38 64 LEU B CA 1
ATOM 3294 C C . LEU B 1 64 ? -20.625 -9.328 -6.746 1 92.38 64 LEU B C 1
ATOM 3296 O O . LEU B 1 64 ? -21.375 -8.93 -5.852 1 92.38 64 LEU B O 1
ATOM 3300 N N . THR B 1 65 ? -20.531 -8.617 -7.82 1 88.19 65 THR B N 1
ATOM 3301 C CA . THR B 1 65 ? -21.344 -7.445 -8.102 1 88.19 65 THR B CA 1
ATOM 3302 C C . THR B 1 65 ? -22.422 -7.777 -9.141 1 88.19 65 THR B C 1
ATOM 3304 O O . THR B 1 65 ? -23.312 -6.965 -9.398 1 88.19 65 THR B O 1
ATOM 3307 N N . GLY B 1 66 ? -22.359 -8.789 -9.875 1 73.88 66 GLY B N 1
ATOM 3308 C CA . GLY B 1 66 ? -23.312 -9.133 -10.922 1 73.88 66 GLY B CA 1
ATOM 3309 C C . GLY B 1 66 ? -24.734 -9.32 -10.406 1 73.88 66 GLY B C 1
ATOM 3310 O O . GLY B 1 66 ? -24.938 -9.578 -9.219 1 73.88 66 GLY B O 1
ATOM 3311 N N . ASP B 1 67 ? -25.719 -8.656 -11.023 1 60.47 67 ASP B N 1
ATOM 3312 C CA . ASP B 1 67 ? -27.156 -8.531 -10.852 1 60.47 67 ASP B CA 1
ATOM 3313 C C . ASP B 1 67 ? -27.766 -9.812 -10.273 1 60.47 67 ASP B C 1
ATOM 3315 O O . ASP B 1 67 ? -28.719 -9.758 -9.5 1 60.47 67 ASP B O 1
ATOM 3319 N N . PHE B 1 68 ? -27.422 -10.906 -10.852 1 50.53 68 PHE B N 1
ATOM 3320 C CA . PHE B 1 68 ? -28.141 -12.133 -10.516 1 50.53 68 PHE B CA 1
ATOM 3321 C C . PHE B 1 68 ? -27.953 -12.484 -9.047 1 50.53 68 PHE B C 1
ATOM 3323 O O . PHE B 1 68 ? -28.812 -13.156 -8.453 1 50.53 68 PHE B O 1
ATOM 3330 N N . ILE B 1 69 ? -26.953 -11.977 -8.477 1 51.06 69 ILE B N 1
ATOM 3331 C CA . ILE B 1 69 ? -26.578 -12.438 -7.145 1 51.06 69 ILE B CA 1
ATOM 3332 C C . ILE B 1 69 ? -27.297 -11.617 -6.086 1 51.06 69 ILE B C 1
ATOM 3334 O O . ILE B 1 69 ? -27.156 -11.867 -4.887 1 51.06 69 ILE B O 1
ATOM 3338 N N . GLU B 1 70 ? -27.844 -10.461 -6.395 1 50 70 GLU B N 1
ATOM 3339 C CA . GLU B 1 70 ? -28.625 -9.797 -5.355 1 50 70 GLU B CA 1
ATOM 3340 C C . GLU B 1 70 ? -29.531 -10.789 -4.617 1 50 70 GLU B C 1
ATOM 3342 O O . GLU B 1 70 ? -29.734 -10.672 -3.408 1 50 70 GLU B O 1
ATOM 3347 N N . ALA B 1 71 ? -30.188 -11.586 -5.41 1 48.16 71 ALA B N 1
ATOM 3348 C CA . ALA B 1 71 ? -31.141 -12.492 -4.777 1 48.16 71 ALA B CA 1
ATOM 3349 C C . ALA B 1 71 ? -30.438 -13.461 -3.834 1 48.16 71 ALA B C 1
ATOM 3351 O O . ALA B 1 71 ? -31.031 -13.93 -2.859 1 48.16 71 ALA B O 1
ATOM 3352 N N . GLU B 1 72 ? -29.141 -13.914 -4.129 1 51.78 72 GLU B N 1
ATOM 3353 C CA . GLU B 1 72 ? -28.562 -14.969 -3.309 1 51.78 72 GLU B CA 1
ATOM 3354 C C . GLU B 1 72 ? -27.469 -14.414 -2.4 1 51.78 72 GLU B C 1
ATOM 3356 O O . GLU B 1 72 ? -26.438 -15.07 -2.182 1 51.78 72 GLU B O 1
ATOM 3361 N N . LYS B 1 73 ? -27.453 -13.094 -2.135 1 54.62 73 LYS B N 1
ATOM 3362 C CA . LYS B 1 73 ? -26.5 -12.414 -1.255 1 54.62 73 LYS B CA 1
ATOM 3363 C C . LYS B 1 73 ? -26.203 -13.25 -0.013 1 54.62 73 LYS B C 1
ATOM 3365 O O . LYS B 1 73 ? -25.062 -13.297 0.446 1 54.62 73 LYS B O 1
ATOM 3370 N N . ASP B 1 74 ? -27.266 -13.898 0.435 1 64.19 74 ASP B N 1
ATOM 3371 C CA . ASP B 1 74 ? -27.125 -14.578 1.72 1 64.19 74 ASP B CA 1
ATOM 3372 C C . ASP B 1 74 ? -26.484 -15.953 1.55 1 64.19 74 ASP B C 1
ATOM 3374 O O . ASP B 1 74 ? -26.016 -16.547 2.523 1 64.19 74 ASP B O 1
ATOM 3378 N N . LYS B 1 75 ? -26.438 -16.422 0.355 1 73.69 75 LYS B N 1
ATOM 3379 C CA . LYS B 1 75 ? -26.031 -17.828 0.274 1 73.69 75 LYS B CA 1
ATOM 3380 C C . LYS B 1 75 ? -24.531 -17.953 0.081 1 73.69 75 LYS B C 1
ATOM 3382 O O . LYS B 1 75 ? -23.953 -19.016 0.335 1 73.69 75 LYS B O 1
ATOM 3387 N N . GLY B 1 76 ? -23.797 -16.938 -0.113 1 88.31 76 GLY B N 1
ATOM 3388 C CA . GLY B 1 76 ? -22.359 -17.016 -0.304 1 88.31 76 GLY B CA 1
ATOM 3389 C C . GLY B 1 76 ? -21.969 -17.594 -1.655 1 88.31 76 GLY B C 1
ATOM 3390 O O . GLY B 1 76 ? -22.812 -18.156 -2.361 1 88.31 76 GLY B O 1
ATOM 3391 N N . ILE B 1 77 ? -20.812 -17.453 -2.209 1 92.31 77 ILE B N 1
ATOM 3392 C CA . ILE B 1 77 ? -20.266 -17.984 -3.455 1 92.31 77 ILE B CA 1
ATOM 3393 C C . ILE B 1 77 ? -19.609 -19.328 -3.201 1 92.31 77 ILE B C 1
ATOM 3395 O O . ILE B 1 77 ? -18.719 -19.453 -2.346 1 92.31 77 ILE B O 1
ATOM 3399 N N . ARG B 1 78 ? -20.047 -20.312 -3.938 1 94.25 78 ARG B N 1
ATOM 3400 C CA . ARG B 1 78 ? -19.5 -21.656 -3.777 1 94.25 78 ARG B CA 1
ATOM 3401 C C . ARG B 1 78 ? -18.266 -21.859 -4.637 1 94.25 78 ARG B C 1
ATOM 3403 O O . ARG B 1 78 ? -18.281 -21.578 -5.84 1 94.25 78 ARG B O 1
ATOM 3410 N N . ILE B 1 79 ? -17.188 -22.281 -4.02 1 95.88 79 ILE B N 1
ATOM 3411 C CA . ILE B 1 79 ? -15.93 -22.625 -4.684 1 95.88 79 ILE B CA 1
ATOM 3412 C C . ILE B 1 79 ? -15.57 -24.078 -4.383 1 95.88 79 ILE B C 1
ATOM 3414 O O . ILE B 1 79 ? -15.078 -24.391 -3.295 1 95.88 79 ILE B O 1
ATOM 3418 N N . ASN B 1 80 ? -15.719 -24.938 -5.316 1 95.5 80 ASN B N 1
ATOM 3419 C CA . ASN B 1 80 ? -15.625 -26.359 -5.035 1 95.5 80 ASN B CA 1
ATOM 3420 C C . ASN B 1 80 ? -14.32 -26.953 -5.57 1 95.5 80 ASN B C 1
ATOM 3422 O O . ASN B 1 80 ? -14.031 -28.125 -5.352 1 95.5 80 ASN B O 1
ATOM 3426 N N . ASP B 1 81 ? -13.539 -26.219 -6.219 1 95.62 81 ASP B N 1
ATOM 3427 C CA . ASP B 1 81 ? -12.352 -26.766 -6.871 1 95.62 81 ASP B CA 1
ATOM 3428 C C . ASP B 1 81 ? -11.078 -26.219 -6.23 1 95.62 81 ASP B C 1
ATOM 3430 O O . ASP B 1 81 ? -10 -26.312 -6.82 1 95.62 81 ASP B O 1
ATOM 3434 N N . VAL B 1 82 ? -11.203 -25.578 -5.109 1 96.44 82 VAL B N 1
ATOM 3435 C CA . VAL B 1 82 ? -10.055 -25.047 -4.383 1 96.44 82 VAL B CA 1
ATOM 3436 C C . VAL B 1 82 ? -10.086 -25.547 -2.936 1 96.44 82 VAL B C 1
ATOM 3438 O O . VAL B 1 82 ? -11.148 -25.578 -2.311 1 96.44 82 VAL B O 1
ATOM 3441 N N . ASP B 1 83 ? -8.898 -25.938 -2.459 1 95.81 83 ASP B N 1
ATOM 3442 C CA . ASP B 1 83 ? -8.766 -26.297 -1.051 1 95.81 83 ASP B CA 1
ATOM 3443 C C . ASP B 1 83 ? -8.938 -25.078 -0.151 1 95.81 83 ASP B C 1
ATOM 3445 O O . ASP B 1 83 ? -8.422 -24 -0.458 1 95.81 83 ASP B O 1
ATOM 3449 N N . PRO B 1 84 ? -9.664 -25.234 1.004 1 97 84 PRO B N 1
ATOM 3450 C CA . PRO B 1 84 ? -9.906 -24.094 1.894 1 97 84 PRO B CA 1
ATOM 3451 C C . PRO B 1 84 ? -8.617 -23.438 2.369 1 97 84 PRO B C 1
ATOM 3453 O O . PRO B 1 84 ? -8.547 -22.203 2.453 1 97 84 PRO B O 1
ATOM 3456 N N . HIS B 1 85 ? -7.672 -24.234 2.711 1 96.94 85 HIS B N 1
ATOM 3457 C CA . HIS B 1 85 ? -6.398 -23.688 3.172 1 96.94 85 HIS B CA 1
ATOM 3458 C C . HIS B 1 85 ? -5.75 -22.812 2.098 1 96.94 85 HIS B C 1
ATOM 3460 O O . HIS B 1 85 ? -5.262 -21.719 2.389 1 96.94 85 HIS B O 1
ATOM 3466 N N . ASP B 1 86 ? -5.711 -23.25 0.886 1 97.44 86 ASP B N 1
ATOM 3467 C CA . ASP B 1 86 ? -5.137 -22.5 -0.229 1 97.44 86 ASP B CA 1
ATOM 3468 C C . ASP B 1 86 ? -5.926 -21.219 -0.496 1 97.44 86 ASP B C 1
ATOM 3470 O O . ASP B 1 86 ? -5.344 -20.188 -0.824 1 97.44 86 ASP B O 1
ATOM 3474 N N . PHE B 1 87 ? -7.215 -21.344 -0.356 1 98.31 87 PHE B N 1
ATOM 3475 C CA . PHE B 1 87 ? -8.039 -20.172 -0.583 1 98.31 87 PHE B CA 1
ATOM 3476 C C . PHE B 1 87 ? -7.785 -19.109 0.49 1 98.31 87 PHE B C 1
ATOM 3478 O O . PHE B 1 87 ? -7.789 -17.922 0.203 1 98.31 87 PHE B O 1
ATOM 3485 N N . LYS B 1 88 ? -7.609 -19.547 1.695 1 97.5 88 LYS B N 1
ATOM 3486 C CA . LYS B 1 88 ? -7.27 -18.609 2.768 1 97.5 88 LYS B CA 1
ATOM 3487 C C . LYS B 1 88 ? -5.949 -17.906 2.479 1 97.5 88 LYS B C 1
ATOM 3489 O O . LYS B 1 88 ? -5.824 -16.703 2.713 1 97.5 88 LYS B O 1
ATOM 3494 N N . ASN B 1 89 ? -4.957 -18.641 1.992 1 97.38 89 ASN B N 1
ATOM 3495 C CA . ASN B 1 89 ? -3.701 -18.031 1.576 1 97.38 89 ASN B CA 1
ATOM 3496 C C . ASN B 1 89 ? -3.922 -16.984 0.486 1 97.38 89 ASN B C 1
ATOM 3498 O O . ASN B 1 89 ? -3.309 -15.922 0.512 1 97.38 89 ASN B O 1
ATOM 3502 N N . PHE B 1 90 ? -4.797 -17.375 -0.399 1 98.06 90 PHE B N 1
ATOM 3503 C CA . PHE B 1 90 ? -5.172 -16.469 -1.477 1 98.06 90 PHE B CA 1
ATOM 3504 C C . PHE B 1 90 ? -5.773 -15.18 -0.918 1 98.06 90 PHE B C 1
ATOM 3506 O O . PHE B 1 90 ? -5.359 -14.078 -1.286 1 98.06 90 PHE B O 1
ATOM 3513 N N . CYS B 1 91 ? -6.688 -15.297 0.035 1 98.12 91 CYS B N 1
ATOM 3514 C CA . CYS B 1 91 ? -7.297 -14.133 0.681 1 98.12 91 CYS B CA 1
ATOM 3515 C C . CYS B 1 91 ? -6.246 -13.289 1.387 1 98.12 91 CYS B C 1
ATOM 3517 O O . CYS B 1 91 ? -6.23 -12.062 1.243 1 98.12 91 CYS B O 1
ATOM 3519 N N . HIS B 1 92 ? -5.457 -13.992 2.057 1 97.31 92 HIS B N 1
ATOM 3520 C CA . HIS B 1 92 ? -4.414 -13.281 2.793 1 97.31 92 HIS B CA 1
ATOM 3521 C C . HIS B 1 92 ? -3.555 -12.445 1.856 1 97.31 92 HIS B C 1
ATOM 3523 O O . HIS B 1 92 ? -3.225 -11.297 2.172 1 97.31 92 HIS B O 1
ATOM 3529 N N . MET B 1 93 ? -3.176 -12.977 0.741 1 97.25 93 MET B N 1
ATOM 3530 C CA . MET B 1 93 ? -2.324 -12.258 -0.206 1 97.25 93 MET B CA 1
ATOM 3531 C C . MET B 1 93 ? -3.072 -11.086 -0.832 1 97.25 93 MET B C 1
ATOM 3533 O O . MET B 1 93 ? -2.482 -10.039 -1.097 1 97.25 93 MET B O 1
ATOM 3537 N N . ILE B 1 94 ? -4.348 -11.273 -1.084 1 97.62 94 ILE B N 1
ATOM 3538 C CA . ILE B 1 94 ? -5.164 -10.188 -1.619 1 97.62 94 ILE B CA 1
ATOM 3539 C C . ILE B 1 94 ? -5.168 -9.016 -0.643 1 97.62 94 ILE B C 1
ATOM 3541 O O . ILE B 1 94 ? -5.035 -7.859 -1.052 1 97.62 94 ILE B O 1
ATOM 3545 N N . TYR B 1 95 ? -5.262 -9.266 0.636 1 97 95 TYR B N 1
ATOM 3546 C CA . TYR B 1 95 ? -5.367 -8.242 1.665 1 97 95 TYR B CA 1
ATOM 3547 C C . TYR B 1 95 ? -4.008 -7.625 1.962 1 97 95 TYR B C 1
ATOM 3549 O O . TYR B 1 95 ? -3.865 -6.398 1.999 1 97 95 TYR B O 1
ATOM 3557 N N . ASP B 1 96 ? -3.115 -8.445 2.184 1 92.62 96 ASP B N 1
ATOM 3558 C CA . ASP B 1 96 ? -1.775 -8.016 2.568 1 92.62 96 ASP B CA 1
ATOM 3559 C C . ASP B 1 96 ? -1.064 -7.328 1.403 1 92.62 96 ASP B C 1
ATOM 3561 O O . ASP B 1 96 ? -0.367 -6.332 1.596 1 92.62 96 ASP B O 1
ATOM 3565 N N . ASN B 1 97 ? -1.169 -7.859 0.251 1 89.94 97 ASN B N 1
ATOM 3566 C CA . ASN B 1 97 ? -0.553 -7.387 -0.984 1 89.94 97 ASN B CA 1
ATOM 3567 C C . ASN B 1 97 ? 0.938 -7.117 -0.801 1 89.94 97 ASN B C 1
ATOM 3569 O O . ASN B 1 97 ? 1.477 -6.168 -1.368 1 89.94 97 ASN B O 1
ATOM 3573 N N . ASN B 1 98 ? 1.551 -7.848 0.11 1 88.81 98 ASN B N 1
ATOM 3574 C CA . ASN B 1 98 ? 2.977 -7.734 0.393 1 88.81 98 ASN B CA 1
ATOM 3575 C C . ASN B 1 98 ? 3.756 -8.922 -0.159 1 88.81 98 ASN B C 1
ATOM 3577 O O . ASN B 1 98 ? 3.691 -10.023 0.393 1 88.81 98 ASN B O 1
ATOM 3581 N N . SER B 1 99 ? 4.551 -8.641 -1.163 1 90.31 99 SER B N 1
ATOM 3582 C CA . SER B 1 99 ? 5.285 -9.688 -1.864 1 90.31 99 SER B CA 1
ATOM 3583 C C . SER B 1 99 ? 6.305 -10.352 -0.949 1 90.31 99 SER B C 1
ATOM 3585 O O . SER B 1 99 ? 6.637 -11.523 -1.135 1 90.31 99 SER B O 1
ATOM 3587 N N . SER B 1 100 ? 6.812 -9.625 0.016 1 90.75 100 SER B N 1
ATOM 3588 C CA . SER B 1 100 ? 7.816 -10.18 0.917 1 90.75 100 SER B CA 1
ATOM 3589 C C . SER B 1 100 ? 7.246 -11.312 1.757 1 90.75 100 SER B C 1
ATOM 3591 O O . SER B 1 100 ? 7.992 -12.148 2.275 1 90.75 100 SER B O 1
ATOM 3593 N N . ASN B 1 101 ? 5.984 -11.352 1.853 1 91.88 101 ASN B N 1
ATOM 3594 C CA . ASN B 1 101 ? 5.359 -12.359 2.695 1 91.88 101 ASN B CA 1
ATOM 3595 C C . ASN B 1 101 ? 5.238 -13.703 1.968 1 91.88 101 ASN B C 1
ATOM 3597 O O . ASN B 1 101 ? 4.871 -14.711 2.572 1 91.88 101 ASN B O 1
ATOM 3601 N N . LEU B 1 102 ? 5.57 -13.766 0.702 1 94.5 102 LEU B N 1
ATOM 3602 C CA . LEU B 1 102 ? 5.582 -15.016 -0.041 1 94.5 102 LEU B CA 1
ATOM 3603 C C . LEU B 1 102 ? 6.598 -15.992 0.55 1 94.5 102 LEU B C 1
ATOM 3605 O O . LEU B 1 102 ? 6.445 -17.203 0.427 1 94.5 102 LEU B O 1
ATOM 3609 N N . LYS B 1 103 ? 7.629 -15.43 1.166 1 93.56 103 LYS B N 1
ATOM 3610 C CA . LYS B 1 103 ? 8.688 -16.25 1.743 1 93.56 103 LYS B CA 1
ATOM 3611 C C . LYS B 1 103 ? 8.133 -17.156 2.852 1 93.56 103 LYS B C 1
ATOM 3613 O O . LYS B 1 103 ? 8.773 -18.141 3.23 1 93.56 103 LYS B O 1
ATOM 3618 N N . LYS B 1 104 ? 7.004 -16.766 3.389 1 94.19 104 LYS B N 1
ATOM 3619 C CA . LYS B 1 104 ? 6.387 -17.531 4.465 1 94.19 104 LYS B CA 1
ATOM 3620 C C . LYS B 1 104 ? 5.688 -18.781 3.924 1 94.19 104 LYS B C 1
ATOM 3622 O O . LYS B 1 104 ? 5.324 -19.672 4.688 1 94.19 104 LYS B O 1
ATOM 3627 N N . PHE B 1 105 ? 5.496 -18.891 2.646 1 95.94 105 PHE B N 1
ATOM 3628 C CA . PHE B 1 105 ? 4.812 -20.016 1.999 1 95.94 105 PHE B CA 1
ATOM 3629 C C . PHE B 1 105 ? 5.816 -21.031 1.487 1 95.94 105 PHE B C 1
ATOM 3631 O O . PHE B 1 105 ? 6.965 -20.703 1.19 1 95.94 105 PHE B O 1
ATOM 3638 N N . THR B 1 106 ? 5.41 -22.25 1.449 1 94.81 106 THR B N 1
ATOM 3639 C CA . THR B 1 106 ? 6.195 -23.266 0.754 1 94.81 106 THR B CA 1
ATOM 3640 C C . THR B 1 106 ? 6.109 -23.078 -0.758 1 94.81 106 THR B C 1
ATOM 3642 O O . THR B 1 106 ? 5.234 -22.359 -1.249 1 94.81 106 THR B O 1
ATOM 3645 N N . LEU B 1 107 ? 7.027 -23.734 -1.467 1 94.12 107 LEU B N 1
ATOM 3646 C CA . LEU B 1 107 ? 7.023 -23.672 -2.924 1 94.12 107 LEU B CA 1
ATOM 3647 C C . LEU B 1 107 ? 5.691 -24.156 -3.49 1 94.12 107 LEU B C 1
ATOM 3649 O O . LEU B 1 107 ? 5.129 -23.516 -4.391 1 94.12 107 LEU B O 1
ATOM 3653 N N . GLU B 1 108 ? 5.188 -25.219 -2.949 1 94.75 108 GLU B N 1
ATOM 3654 C CA . GLU B 1 108 ? 3.922 -25.797 -3.393 1 94.75 108 GLU B CA 1
ATOM 3655 C C . GLU B 1 108 ? 2.762 -24.844 -3.146 1 94.75 108 GLU B C 1
ATOM 3657 O O . GLU B 1 108 ? 1.865 -24.719 -3.984 1 94.75 108 GLU B O 1
ATOM 3662 N N . GLU B 1 109 ? 2.801 -24.188 -2.047 1 97.06 109 GLU B N 1
ATOM 3663 C CA . GLU B 1 109 ? 1.749 -23.234 -1.709 1 97.06 109 GLU B CA 1
ATOM 3664 C C . GLU B 1 109 ? 1.76 -22.047 -2.662 1 97.06 109 GLU B C 1
ATOM 3666 O O . GLU B 1 109 ? 0.702 -21.531 -3.037 1 97.06 109 GLU B O 1
ATOM 3671 N N . ILE B 1 110 ? 2.932 -21.625 -2.988 1 97.56 110 ILE B N 1
ATOM 3672 C CA . ILE B 1 110 ? 3.039 -20.5 -3.914 1 97.56 110 ILE B CA 1
ATOM 3673 C C . ILE B 1 110 ? 2.541 -20.922 -5.293 1 97.56 110 ILE B C 1
ATOM 3675 O O . ILE B 1 110 ? 1.89 -20.141 -5.992 1 97.56 110 ILE B O 1
ATOM 3679 N N . MET B 1 111 ? 2.844 -22.109 -5.719 1 96.44 111 MET B N 1
ATOM 3680 C CA . MET B 1 111 ? 2.344 -22.625 -6.992 1 96.44 111 MET B CA 1
ATOM 3681 C C . MET B 1 111 ? 0.818 -22.656 -7.004 1 96.44 111 MET B C 1
ATOM 3683 O O . MET B 1 111 ? 0.193 -22.266 -7.992 1 96.44 111 MET B O 1
ATOM 3687 N N . GLU B 1 112 ? 0.248 -23.125 -5.891 1 97.12 112 GLU B N 1
ATOM 3688 C CA . GLU B 1 112 ? -1.208 -23.141 -5.785 1 97.12 112 GLU B CA 1
ATOM 3689 C C . GLU B 1 112 ? -1.784 -21.734 -5.781 1 97.12 112 GLU B C 1
ATOM 3691 O O . GLU B 1 112 ? -2.834 -21.484 -6.379 1 97.12 112 GLU B O 1
ATOM 3696 N N . LEU B 1 113 ? -1.145 -20.828 -5.09 1 97.81 113 LEU B N 1
ATOM 3697 C CA . LEU B 1 113 ? -1.548 -19.422 -5.086 1 97.81 113 LEU B CA 1
ATOM 3698 C C . LEU B 1 113 ? -1.584 -18.875 -6.504 1 97.81 113 LEU B C 1
ATOM 3700 O O . LEU B 1 113 ? -2.547 -18.203 -6.891 1 97.81 113 LEU B O 1
ATOM 3704 N N . TYR B 1 114 ? -0.546 -19.188 -7.27 1 97.12 114 TYR B N 1
ATOM 3705 C CA . TYR B 1 114 ? -0.509 -18.75 -8.656 1 97.12 114 TYR B CA 1
ATOM 3706 C C . TYR B 1 114 ? -1.704 -19.281 -9.438 1 97.12 114 TYR B C 1
ATOM 3708 O O . TYR B 1 114 ? -2.35 -18.547 -10.188 1 97.12 114 TYR B O 1
ATOM 3716 N N . ARG B 1 115 ? -1.977 -20.562 -9.242 1 96.69 115 ARG B N 1
ATOM 3717 C CA . ARG B 1 115 ? -3.072 -21.188 -9.977 1 96.69 115 ARG B CA 1
ATOM 3718 C C . ARG B 1 115 ? -4.398 -20.5 -9.664 1 96.69 115 ARG B C 1
ATOM 3720 O O . ARG B 1 115 ? -5.203 -20.25 -10.562 1 96.69 115 ARG B O 1
ATOM 3727 N N . ILE B 1 116 ? -4.633 -20.219 -8.422 1 97.94 116 ILE B N 1
ATOM 3728 C CA . ILE B 1 116 ? -5.859 -19.531 -8.008 1 97.94 116 ILE B CA 1
ATOM 3729 C C . ILE B 1 116 ? -5.895 -18.125 -8.609 1 97.94 116 ILE B C 1
ATOM 3731 O O . ILE B 1 116 ? -6.918 -17.703 -9.156 1 97.94 116 ILE B O 1
ATOM 3735 N N . CYS B 1 117 ? -4.773 -17.422 -8.547 1 97.38 117 CYS B N 1
ATOM 3736 C CA . CYS B 1 117 ? -4.688 -16.078 -9.078 1 97.38 117 CYS B CA 1
ATOM 3737 C C . CYS B 1 117 ? -4.914 -16.062 -10.586 1 97.38 117 CYS B C 1
ATOM 3739 O O . CYS B 1 117 ? -5.566 -15.164 -11.109 1 97.38 117 CYS B O 1
ATOM 3741 N N . ASP B 1 118 ? -4.312 -17.047 -11.211 1 95.69 118 ASP B N 1
ATOM 3742 C CA . ASP B 1 118 ? -4.52 -17.156 -12.656 1 95.69 118 ASP B CA 1
ATOM 3743 C C . ASP B 1 118 ? -5.988 -17.422 -12.977 1 95.69 118 ASP B C 1
ATOM 3745 O O . ASP B 1 118 ? -6.555 -16.812 -13.883 1 95.69 118 ASP B O 1
ATOM 3749 N N . LYS B 1 119 ? -6.602 -18.312 -12.273 1 96.38 119 LYS B N 1
ATOM 3750 C CA . LYS B 1 119 ? -8.008 -18.656 -12.453 1 96.38 119 LYS B CA 1
ATOM 3751 C C . LYS B 1 119 ? -8.898 -17.422 -12.312 1 96.38 119 LYS B C 1
ATOM 3753 O O . LYS B 1 119 ? -9.828 -17.234 -13.102 1 96.38 119 LYS B O 1
ATOM 3758 N N . TYR B 1 120 ? -8.602 -16.625 -11.336 1 97.25 120 TYR B N 1
ATOM 3759 C CA . TYR B 1 120 ? -9.453 -15.477 -11.047 1 97.25 120 TYR B CA 1
ATOM 3760 C C . TYR B 1 120 ? -8.867 -14.203 -11.641 1 97.25 120 TYR B C 1
ATOM 3762 O O . TYR B 1 120 ? -9.32 -13.102 -11.32 1 97.25 120 TYR B O 1
ATOM 3770 N N . MET B 1 121 ? -7.828 -14.32 -12.375 1 96.62 121 MET B N 1
ATOM 3771 C CA . MET B 1 121 ? -7.215 -13.234 -13.141 1 96.62 121 MET B CA 1
ATOM 3772 C C . MET B 1 121 ? -6.703 -12.141 -12.219 1 96.62 121 MET B C 1
ATOM 3774 O O . MET B 1 121 ? -6.965 -10.953 -12.453 1 96.62 121 MET B O 1
ATOM 3778 N N . VAL B 1 122 ? -6.09 -12.5 -11.188 1 96.94 122 VAL B N 1
ATOM 3779 C CA . VAL B 1 122 ? -5.379 -11.555 -10.328 1 96.94 122 VAL B CA 1
ATOM 3780 C C . VAL B 1 122 ? -3.955 -11.367 -10.844 1 96.94 122 VAL B C 1
ATOM 3782 O O . VAL B 1 122 ? -3.023 -12.016 -10.359 1 96.94 122 VAL B O 1
ATOM 3785 N N . GLN B 1 123 ? -3.811 -10.453 -11.648 1 94.38 123 GLN B N 1
ATOM 3786 C CA . GLN B 1 123 ? -2.582 -10.32 -12.422 1 94.38 123 GLN B CA 1
ATOM 3787 C C . GLN B 1 123 ? -1.42 -9.875 -11.539 1 94.38 123 GLN B C 1
ATOM 3789 O O . GLN B 1 123 ? -0.3 -10.375 -11.68 1 94.38 123 GLN B O 1
ATOM 3794 N N . SER B 1 124 ? -1.653 -8.93 -10.68 1 94.12 124 SER B N 1
ATOM 3795 C CA . SER B 1 124 ? -0.591 -8.375 -9.852 1 94.12 124 SER B CA 1
ATOM 3796 C C . SER B 1 124 ? 0.086 -9.453 -9.016 1 94.12 124 SER B C 1
ATOM 3798 O O . SER B 1 124 ? 1.315 -9.516 -8.945 1 94.12 124 SER B O 1
ATOM 3800 N N . ILE B 1 125 ? -0.661 -10.312 -8.445 1 96.19 125 ILE B N 1
ATOM 3801 C CA . ILE B 1 125 ? -0.105 -11.352 -7.582 1 96.19 125 ILE B CA 1
ATOM 3802 C C . ILE B 1 125 ? 0.528 -12.445 -8.438 1 96.19 125 ILE B C 1
ATOM 3804 O O . ILE B 1 125 ? 1.551 -13.023 -8.055 1 96.19 125 ILE B O 1
ATOM 3808 N N . CYS B 1 126 ? -0.046 -12.75 -9.625 1 95.12 126 CYS B N 1
ATOM 3809 C CA . CYS B 1 126 ? 0.595 -13.688 -10.547 1 95.12 126 CYS B CA 1
ATOM 3810 C C . CYS B 1 126 ? 2.02 -13.242 -10.859 1 95.12 126 CYS B C 1
ATOM 3812 O O . CYS B 1 126 ? 2.953 -14.047 -10.773 1 95.12 126 CYS B O 1
ATOM 3814 N N . GLU B 1 127 ? 2.111 -12.016 -11.164 1 94.12 127 GLU B N 1
ATOM 3815 C CA . GLU B 1 127 ? 3.428 -11.484 -11.5 1 94.12 127 GLU B CA 1
ATOM 3816 C C . GLU B 1 127 ? 4.383 -11.57 -10.312 1 94.12 127 GLU B C 1
ATOM 3818 O O . GLU B 1 127 ? 5.566 -11.859 -10.484 1 94.12 127 GLU B O 1
ATOM 3823 N N . THR B 1 128 ? 3.844 -11.289 -9.203 1 95.69 128 THR B N 1
ATOM 3824 C CA . THR B 1 128 ? 4.645 -11.383 -7.984 1 95.69 128 THR B CA 1
ATOM 3825 C C . THR B 1 128 ? 5.129 -12.812 -7.762 1 95.69 128 THR B C 1
ATOM 3827 O O . THR B 1 128 ? 6.281 -13.031 -7.383 1 95.69 128 THR B O 1
ATOM 3830 N N . CYS B 1 129 ? 4.32 -13.75 -7.953 1 96.38 129 CYS B N 1
ATOM 3831 C CA . CYS B 1 129 ? 4.684 -15.156 -7.801 1 96.38 129 CYS B CA 1
ATOM 3832 C C . CYS B 1 129 ? 5.777 -15.539 -8.789 1 96.38 129 CYS B C 1
ATOM 3834 O O . CYS B 1 129 ? 6.758 -16.188 -8.414 1 96.38 129 CYS B O 1
ATOM 3836 N N . ILE B 1 130 ? 5.598 -15.133 -10.055 1 95.44 130 ILE B N 1
ATOM 3837 C CA . ILE B 1 130 ? 6.57 -15.453 -11.094 1 95.44 130 ILE B CA 1
ATOM 3838 C C . ILE B 1 130 ? 7.934 -14.883 -10.719 1 95.44 130 ILE B C 1
ATOM 3840 O O . ILE B 1 130 ? 8.953 -15.578 -10.812 1 95.44 130 ILE B O 1
ATOM 3844 N N . SER B 1 131 ? 7.91 -13.672 -10.258 1 95.5 131 SER B N 1
ATOM 3845 C CA . SER B 1 131 ? 9.156 -13.039 -9.836 1 95.5 131 SER B CA 1
ATOM 3846 C C . SER B 1 131 ? 9.797 -13.797 -8.672 1 95.5 131 SER B C 1
ATOM 3848 O O . SER B 1 131 ? 11.016 -13.969 -8.633 1 95.5 131 SER B O 1
ATOM 3850 N N . TYR B 1 132 ? 9 -14.18 -7.809 1 96 132 TYR B N 1
ATOM 3851 C CA . TYR B 1 132 ? 9.492 -14.945 -6.668 1 96 132 TYR B CA 1
ATOM 3852 C C . TYR B 1 132 ? 10.117 -16.25 -7.117 1 96 132 TYR B C 1
ATOM 3854 O O . TYR B 1 132 ? 11.188 -16.641 -6.641 1 96 132 TYR B O 1
ATOM 3862 N N . PHE B 1 133 ? 9.508 -16.938 -8.039 1 96.12 133 PHE B N 1
ATOM 3863 C CA . PHE B 1 133 ? 10.039 -18.188 -8.57 1 96.12 133 PHE B CA 1
ATOM 3864 C C . PHE B 1 133 ? 11.414 -17.969 -9.195 1 96.12 133 PHE B C 1
ATOM 3866 O O . PHE B 1 133 ? 12.352 -18.719 -8.906 1 96.12 133 PHE B O 1
ATOM 3873 N N . LYS B 1 134 ? 11.516 -16.984 -9.961 1 95.62 134 LYS B N 1
ATOM 3874 C CA . LYS B 1 134 ? 12.758 -16.688 -10.672 1 95.62 134 LYS B CA 1
ATOM 3875 C C . LYS B 1 134 ? 13.898 -16.406 -9.688 1 95.62 134 LYS B C 1
ATOM 3877 O O . LYS B 1 134 ? 15.039 -16.812 -9.922 1 95.62 134 LYS B O 1
ATOM 3882 N N . ASP B 1 135 ? 13.531 -15.828 -8.641 1 94.62 135 ASP B N 1
ATOM 3883 C CA . ASP B 1 135 ? 14.539 -15.492 -7.637 1 94.62 135 ASP B CA 1
ATOM 3884 C C . ASP B 1 135 ? 14.938 -16.719 -6.828 1 94.62 135 ASP B C 1
ATOM 3886 O O . ASP B 1 135 ? 16.078 -16.828 -6.379 1 94.62 135 ASP B O 1
ATOM 3890 N N . THR B 1 136 ? 14.07 -17.609 -6.684 1 94.5 136 THR B N 1
ATOM 3891 C CA . THR B 1 136 ? 14.266 -18.719 -5.75 1 94.5 136 THR B CA 1
ATOM 3892 C C . THR B 1 136 ? 14.875 -19.922 -6.457 1 94.5 136 THR B C 1
ATOM 3894 O O . THR B 1 136 ? 15.523 -20.766 -5.824 1 94.5 136 THR B O 1
ATOM 3897 N N . ILE B 1 137 ? 14.75 -20.047 -7.746 1 95.12 137 ILE B N 1
ATOM 3898 C CA . ILE B 1 137 ? 15.117 -21.25 -8.484 1 95.12 137 ILE B CA 1
ATOM 3899 C C . ILE B 1 137 ? 16.625 -21.469 -8.398 1 95.12 137 ILE B C 1
ATOM 3901 O O . ILE B 1 137 ? 17.109 -22.594 -8.477 1 95.12 137 ILE B O 1
ATOM 3905 N N . LYS B 1 138 ? 17.438 -20.453 -8.156 1 93.81 138 LYS B N 1
ATOM 3906 C CA . LYS B 1 138 ? 18.906 -20.547 -8.125 1 93.81 138 LYS B CA 1
ATOM 3907 C C . LYS B 1 138 ? 19.359 -21.422 -6.965 1 93.81 138 LYS B C 1
ATOM 3909 O O . LYS B 1 138 ? 20.438 -22.031 -7.027 1 93.81 138 LYS B O 1
ATOM 3914 N N . ASP B 1 139 ? 18.562 -21.578 -5.965 1 91.69 139 ASP B N 1
ATOM 3915 C CA . ASP B 1 139 ? 18.969 -22.281 -4.75 1 91.69 139 ASP B CA 1
ATOM 3916 C C . ASP B 1 139 ? 18.266 -23.625 -4.633 1 91.69 139 ASP B C 1
ATOM 3918 O O . ASP B 1 139 ? 18.328 -24.281 -3.59 1 91.69 139 ASP B O 1
ATOM 3922 N N . LEU B 1 140 ? 17.672 -24.109 -5.684 1 95.06 140 LEU B N 1
ATOM 3923 C CA . LEU B 1 140 ? 16.859 -25.328 -5.574 1 95.06 140 LEU B CA 1
ATOM 3924 C C . LEU B 1 140 ? 17.672 -26.547 -6 1 95.06 140 LEU B C 1
ATOM 3926 O O . LEU B 1 140 ? 18.484 -26.469 -6.914 1 95.06 140 LEU B O 1
ATOM 3930 N N . HIS B 1 141 ? 17.438 -27.594 -5.273 1 95.12 141 HIS B N 1
ATOM 3931 C CA . HIS B 1 141 ? 17.938 -28.891 -5.707 1 95.12 141 HIS B CA 1
ATOM 3932 C C . HIS B 1 141 ? 17.281 -29.312 -7.023 1 95.12 141 HIS B C 1
ATOM 3934 O O . HIS B 1 141 ? 16.188 -28.859 -7.352 1 95.12 141 HIS B O 1
ATOM 3940 N N . ILE B 1 142 ? 17.922 -30.219 -7.703 1 95.81 142 ILE B N 1
ATOM 3941 C CA . ILE B 1 142 ? 17.516 -30.625 -9.047 1 95.81 142 ILE B CA 1
ATOM 3942 C C . ILE B 1 142 ? 16.094 -31.203 -9 1 95.81 142 ILE B C 1
ATOM 3944 O O . ILE B 1 142 ? 15.297 -30.969 -9.906 1 95.81 142 ILE B O 1
ATOM 3948 N N . ASP B 1 143 ? 15.781 -31.922 -7.938 1 95.44 143 ASP B N 1
ATOM 3949 C CA . ASP B 1 143 ? 14.445 -32.5 -7.812 1 95.44 143 ASP B CA 1
ATOM 3950 C C . ASP B 1 143 ? 13.375 -31.406 -7.844 1 95.44 143 ASP B C 1
ATOM 3952 O O . ASP B 1 143 ? 12.359 -31.547 -8.516 1 95.44 143 ASP B O 1
ATOM 3956 N N . ARG B 1 144 ? 13.68 -30.359 -7.184 1 95.19 144 ARG B N 1
ATOM 3957 C CA . ARG B 1 144 ? 12.734 -29.25 -7.109 1 95.19 144 ARG B CA 1
ATOM 3958 C C . ARG B 1 144 ? 12.711 -28.469 -8.414 1 95.19 144 ARG B C 1
ATOM 3960 O O . ARG B 1 144 ? 11.664 -27.938 -8.805 1 95.19 144 ARG B O 1
ATOM 3967 N N . LEU B 1 145 ? 13.82 -28.422 -9.039 1 96.81 145 LEU B N 1
ATOM 3968 C CA . LEU B 1 145 ? 13.891 -27.75 -10.328 1 96.81 145 LEU B CA 1
ATOM 3969 C C . LEU B 1 145 ? 13.047 -28.469 -11.367 1 96.81 145 LEU B C 1
ATOM 3971 O O . LEU B 1 145 ? 12.43 -27.844 -12.227 1 96.81 145 LEU B O 1
ATOM 3975 N N . ILE B 1 146 ? 13.031 -29.766 -11.258 1 96.31 146 ILE B N 1
ATOM 3976 C CA . ILE B 1 146 ? 12.227 -30.562 -12.18 1 96.31 146 ILE B CA 1
ATOM 3977 C C . ILE B 1 146 ? 10.742 -30.281 -11.938 1 96.31 146 ILE B C 1
ATOM 3979 O O . ILE B 1 146 ? 9.969 -30.156 -12.891 1 96.31 146 ILE B O 1
ATOM 3983 N N . ILE B 1 147 ? 10.414 -30.125 -10.688 1 95.31 147 ILE B N 1
ATOM 3984 C CA . ILE B 1 147 ? 9.047 -29.75 -10.336 1 95.31 147 ILE B CA 1
ATOM 3985 C C . ILE B 1 147 ? 8.719 -28.391 -10.945 1 95.31 147 ILE B C 1
ATOM 3987 O O . ILE B 1 147 ? 7.652 -28.203 -11.539 1 95.31 147 ILE B O 1
ATOM 3991 N N . MET B 1 148 ? 9.602 -27.484 -10.812 1 95.81 148 MET B N 1
ATOM 3992 C CA . MET B 1 148 ? 9.43 -26.141 -11.359 1 95.81 148 MET B CA 1
ATOM 3993 C C . MET B 1 148 ? 9.328 -26.188 -12.883 1 95.81 148 MET B C 1
ATOM 3995 O O . MET B 1 148 ? 8.586 -25.406 -13.477 1 95.81 148 MET B O 1
ATOM 3999 N N . PHE B 1 149 ? 10.102 -27.062 -13.492 1 96.06 149 PHE B N 1
ATOM 4000 C CA . PHE B 1 149 ? 10.047 -27.234 -14.938 1 96.06 149 PHE B CA 1
ATOM 4001 C C . PHE B 1 149 ? 8.648 -27.656 -15.383 1 96.06 149 PHE B C 1
ATOM 4003 O O . PHE B 1 149 ? 8.094 -27.109 -16.328 1 96.06 149 PHE B O 1
ATOM 4010 N N . GLU B 1 150 ? 8.172 -28.641 -14.703 1 95.44 150 GLU B N 1
ATOM 4011 C CA . GLU B 1 150 ? 6.82 -29.094 -15 1 95.44 150 GLU B CA 1
ATOM 4012 C C . GLU B 1 150 ? 5.805 -27.969 -14.844 1 95.44 150 GLU B C 1
ATOM 4014 O O . GLU B 1 150 ? 4.949 -27.766 -15.703 1 95.44 150 GLU B O 1
ATOM 4019 N N . PHE B 1 151 ? 5.895 -27.25 -13.789 1 95.75 151 PHE B N 1
ATOM 4020 C CA . PHE B 1 151 ? 4.996 -26.141 -13.492 1 95.75 151 PHE B CA 1
ATOM 4021 C C . PHE B 1 151 ? 5.094 -25.062 -14.57 1 95.75 151 PHE B C 1
ATOM 4023 O O . PHE B 1 151 ? 4.074 -24.625 -15.094 1 95.75 151 PHE B O 1
ATOM 4030 N N . ALA B 1 152 ? 6.316 -24.688 -14.867 1 94.88 152 ALA B N 1
ATOM 4031 C CA . ALA B 1 152 ? 6.543 -23.641 -15.867 1 94.88 152 ALA B CA 1
ATOM 4032 C C . ALA B 1 152 ? 5.977 -24.047 -17.219 1 94.88 152 ALA B C 1
ATOM 4034 O O . ALA B 1 152 ? 5.41 -23.219 -17.938 1 94.88 152 ALA B O 1
ATOM 4035 N N . THR B 1 153 ? 6.172 -25.281 -17.562 1 92.56 153 THR B N 1
ATOM 4036 C CA . THR B 1 153 ? 5.668 -25.797 -18.828 1 92.56 153 THR B CA 1
ATOM 4037 C C . THR B 1 153 ? 4.145 -25.75 -18.875 1 92.56 153 THR B C 1
ATOM 4039 O O . THR B 1 153 ? 3.555 -25.469 -19.922 1 92.56 153 THR B O 1
ATOM 4042 N N . SER B 1 154 ? 3.568 -25.984 -17.766 1 91.44 154 SER B N 1
ATOM 4043 C CA . SER B 1 154 ? 2.109 -26 -17.688 1 91.44 154 SER B CA 1
ATOM 4044 C C . SER B 1 154 ? 1.549 -24.578 -17.797 1 91.44 154 SER B C 1
ATOM 4046 O O . SER B 1 154 ? 0.421 -24.391 -18.25 1 91.44 154 SER B O 1
ATOM 4048 N N . LEU B 1 155 ? 2.232 -23.578 -17.312 1 89.12 155 LEU B N 1
ATOM 4049 C CA . LEU B 1 155 ? 1.784 -22.188 -17.281 1 89.12 155 LEU B CA 1
ATOM 4050 C C . LEU B 1 155 ? 1.936 -21.547 -18.656 1 89.12 155 LEU B C 1
ATOM 4052 O O . LEU B 1 155 ? 1.329 -20.516 -18.938 1 89.12 155 LEU B O 1
ATOM 4056 N N . GLU B 1 156 ? 2.701 -22.141 -19.5 1 81.06 156 GLU B N 1
ATOM 4057 C CA . GLU B 1 156 ? 3.049 -21.578 -20.797 1 81.06 156 GLU B CA 1
ATOM 4058 C C . GLU B 1 156 ? 3.684 -20.203 -20.641 1 81.06 156 GLU B C 1
ATOM 4060 O O . GLU B 1 156 ? 3.414 -19.297 -21.438 1 81.06 156 GLU B O 1
ATOM 4065 N N . ASP B 1 157 ? 4.336 -19.906 -19.531 1 86.81 157 ASP B N 1
ATOM 4066 C CA . ASP B 1 157 ? 5.137 -18.703 -19.328 1 86.81 157 ASP B CA 1
ATOM 4067 C C . ASP B 1 157 ? 6.574 -18.906 -19.797 1 86.81 157 ASP B C 1
ATOM 4069 O O . ASP B 1 157 ? 7.371 -19.562 -19.141 1 86.81 157 ASP B O 1
ATOM 4073 N N . LYS B 1 158 ? 6.875 -18.266 -20.844 1 90.06 158 LYS B N 1
ATOM 4074 C CA . LYS B 1 158 ? 8.164 -18.484 -21.5 1 90.06 158 LYS B CA 1
ATOM 4075 C C . LYS B 1 158 ? 9.312 -17.969 -20.641 1 90.06 158 LYS B C 1
ATOM 4077 O O . LYS B 1 158 ? 10.391 -18.562 -20.625 1 90.06 158 LYS B O 1
ATOM 4082 N N . SER B 1 159 ? 8.977 -16.906 -19.938 1 93.12 159 SER B N 1
ATOM 4083 C CA . SER B 1 159 ? 10.031 -16.312 -19.125 1 93.12 159 SER B CA 1
ATOM 4084 C C . SER B 1 159 ? 10.43 -17.234 -17.984 1 93.12 159 SER B C 1
ATOM 4086 O O . SER B 1 159 ? 11.617 -17.453 -17.734 1 93.12 159 SER B O 1
ATOM 4088 N N . LEU B 1 160 ? 9.492 -17.75 -17.359 1 95.12 160 LEU B N 1
ATOM 4089 C CA . LEU B 1 160 ? 9.773 -18.672 -16.266 1 95.12 160 LEU B CA 1
ATOM 4090 C C . LEU B 1 160 ? 10.398 -19.953 -16.781 1 95.12 160 LEU B C 1
ATOM 4092 O O . LEU B 1 160 ? 11.336 -20.484 -16.172 1 95.12 160 LEU B O 1
ATOM 4096 N N . GLN B 1 161 ? 9.875 -20.438 -17.875 1 94.62 161 GLN B N 1
ATOM 4097 C CA . GLN B 1 161 ? 10.414 -21.656 -18.469 1 94.62 161 GLN B CA 1
ATOM 4098 C C . GLN B 1 161 ? 11.891 -21.5 -18.797 1 94.62 161 GLN B C 1
ATOM 4100 O O . GLN B 1 161 ? 12.703 -22.375 -18.469 1 94.62 161 GLN B O 1
ATOM 4105 N N . THR B 1 162 ? 12.195 -20.438 -19.359 1 95.31 162 THR B N 1
ATOM 4106 C CA . THR B 1 162 ? 13.578 -20.156 -19.734 1 95.31 162 THR B CA 1
ATOM 4107 C C . THR B 1 162 ? 14.469 -20.078 -18.5 1 95.31 162 THR B C 1
ATOM 4109 O O . THR B 1 162 ? 15.586 -20.594 -18.5 1 95.31 162 THR B O 1
ATOM 4112 N N . ALA B 1 163 ? 13.953 -19.438 -17.516 1 96.5 163 ALA B N 1
ATOM 4113 C CA . ALA B 1 163 ? 14.734 -19.297 -16.281 1 96.5 163 ALA B CA 1
ATOM 4114 C C . ALA B 1 163 ? 15 -20.656 -15.648 1 96.5 163 ALA B C 1
ATOM 4116 O O . ALA B 1 163 ? 16.125 -20.938 -15.219 1 96.5 163 ALA B O 1
ATOM 4117 N N . VAL B 1 164 ? 14.055 -21.438 -15.602 1 97.12 164 VAL B N 1
ATOM 4118 C CA . VAL B 1 164 ? 14.188 -22.766 -14.992 1 97.12 164 VAL B CA 1
ATOM 4119 C C . VAL B 1 164 ? 15.148 -23.625 -15.812 1 97.12 164 VAL B C 1
ATOM 4121 O O . VAL B 1 164 ? 16.016 -24.297 -15.25 1 97.12 164 VAL B O 1
ATOM 4124 N N . GLU B 1 165 ? 14.977 -23.562 -17.109 1 95.81 165 GLU B N 1
ATOM 4125 C CA . GLU B 1 165 ? 15.852 -24.297 -18.016 1 95.81 165 GLU B CA 1
ATOM 4126 C C . GLU B 1 165 ? 17.312 -23.875 -17.828 1 95.81 165 GLU B C 1
ATOM 4128 O O . GLU B 1 165 ? 18.203 -24.719 -17.766 1 95.81 165 GLU B O 1
ATOM 4133 N N . LYS B 1 166 ? 17.5 -22.656 -17.766 1 95.81 166 LYS B N 1
ATOM 4134 C CA . LYS B 1 166 ? 18.844 -22.141 -17.562 1 95.81 166 LYS B CA 1
ATOM 4135 C C . LYS B 1 166 ? 19.453 -22.656 -16.266 1 95.81 166 LYS B C 1
ATOM 4137 O O . LYS B 1 166 ? 20.609 -23.062 -16.234 1 95.81 166 LYS B O 1
ATOM 4142 N N . GLU B 1 167 ? 18.688 -22.625 -15.234 1 96.81 167 GLU B N 1
ATOM 4143 C CA . GLU B 1 167 ? 19.188 -23.094 -13.945 1 96.81 167 GLU B CA 1
ATOM 4144 C C . GLU B 1 167 ? 19.484 -24.594 -13.984 1 96.81 167 GLU B C 1
ATOM 4146 O O . GLU B 1 167 ? 20.5 -25.047 -13.445 1 96.81 167 GLU B O 1
ATOM 4151 N N . ILE B 1 168 ? 18.625 -25.375 -14.602 1 95.88 168 ILE B N 1
ATOM 4152 C CA . ILE B 1 168 ? 18.828 -26.812 -14.727 1 95.88 168 ILE B CA 1
ATOM 4153 C C . ILE B 1 168 ? 20.141 -27.094 -15.477 1 95.88 168 ILE B C 1
ATOM 4155 O O . ILE B 1 168 ? 20.875 -28 -15.117 1 95.88 168 ILE B O 1
ATOM 4159 N N . SER B 1 169 ? 20.422 -26.312 -16.469 1 94.12 169 SER B N 1
ATOM 4160 C CA . SER B 1 169 ? 21.594 -26.516 -17.328 1 94.12 169 SER B CA 1
ATOM 4161 C C . SER B 1 169 ? 22.891 -26.328 -16.531 1 94.12 169 SER B C 1
ATOM 4163 O O . SER B 1 169 ? 23.953 -26.797 -16.953 1 94.12 169 SER B O 1
ATOM 4165 N N . THR B 1 170 ? 22.766 -25.703 -15.422 1 92.81 170 THR B N 1
ATOM 4166 C CA . THR B 1 170 ? 23.953 -25.484 -14.602 1 92.81 170 THR B CA 1
ATOM 4167 C C . THR B 1 170 ? 24.234 -26.688 -13.727 1 92.81 170 THR B C 1
ATOM 4169 O O . THR B 1 170 ? 25.312 -26.797 -13.133 1 92.81 170 THR B O 1
ATOM 4172 N N . HIS B 1 171 ? 23.359 -27.609 -13.688 1 92 171 HIS B N 1
ATOM 4173 C CA . HIS B 1 171 ? 23.531 -28.797 -12.852 1 92 171 HIS B CA 1
ATOM 4174 C C . HIS B 1 171 ? 24.172 -29.938 -13.641 1 92 171 HIS B C 1
ATOM 4176 O O . HIS B 1 171 ? 23.906 -30.094 -14.836 1 92 171 HIS B O 1
ATOM 4182 N N . LYS B 1 172 ? 24.922 -30.672 -12.992 1 85.12 172 LYS B N 1
ATOM 4183 C CA . LYS B 1 172 ? 25.625 -31.781 -13.648 1 85.12 172 LYS B CA 1
ATOM 4184 C C . LYS B 1 172 ? 24.719 -33 -13.805 1 85.12 172 LYS B C 1
ATOM 4186 O O . LYS B 1 172 ? 24.734 -33.656 -14.844 1 85.12 172 LYS B O 1
ATOM 4191 N N . GLU B 1 173 ? 24.031 -33.281 -12.766 1 89.31 173 GLU B N 1
ATOM 4192 C CA . GLU B 1 173 ? 23.172 -34.469 -12.766 1 89.31 173 GLU B CA 1
ATOM 4193 C C . GLU B 1 173 ? 21.719 -34.125 -13.094 1 89.31 173 GLU B C 1
ATOM 4195 O O . GLU B 1 173 ? 20.906 -33.906 -12.188 1 89.31 173 GLU B O 1
ATOM 4200 N N . THR B 1 174 ? 21.422 -34.062 -14.383 1 93.25 174 THR B N 1
ATOM 4201 C CA . THR B 1 174 ? 20.094 -33.656 -14.812 1 93.25 174 THR B CA 1
ATOM 4202 C C . THR B 1 174 ? 19.297 -34.812 -15.383 1 93.25 174 THR B C 1
ATOM 4204 O O . THR B 1 174 ? 18.078 -34.719 -15.547 1 93.25 174 THR B O 1
ATOM 4207 N N . LEU B 1 175 ? 20.047 -35.906 -15.625 1 92.62 175 LEU B N 1
ATOM 4208 C CA . LEU B 1 175 ? 19.422 -37.125 -16.125 1 92.62 175 LEU B CA 1
ATOM 4209 C C . LEU B 1 175 ? 19.469 -38.25 -15.078 1 92.62 175 LEU B C 1
ATOM 4211 O O . LEU B 1 175 ? 20.141 -38.094 -14.062 1 92.62 175 LEU B O 1
ATOM 4215 N N . MET B 1 176 ? 18.688 -39.219 -15.234 1 91.75 176 MET B N 1
ATOM 4216 C CA . MET B 1 176 ? 18.641 -40.344 -14.328 1 91.75 176 MET B CA 1
ATOM 4217 C C . MET B 1 176 ? 18.219 -39.906 -12.93 1 91.75 176 MET B C 1
ATOM 4219 O O . MET B 1 176 ? 18.734 -40.406 -11.93 1 91.75 176 MET B O 1
ATOM 4223 N N . VAL B 1 177 ? 17.469 -38.812 -12.867 1 93.81 177 VAL B N 1
ATOM 4224 C CA . VAL B 1 177 ? 16.922 -38.312 -11.609 1 93.81 177 VAL B CA 1
ATOM 4225 C C . VAL B 1 177 ? 15.555 -38.938 -11.352 1 93.81 177 VAL B C 1
ATOM 4227 O O . VAL B 1 177 ? 14.711 -39 -12.242 1 93.81 177 VAL B O 1
ATOM 4230 N N . ASP B 1 178 ? 15.336 -39.375 -10.172 1 93.88 178 ASP B N 1
ATOM 4231 C CA . ASP B 1 178 ? 14.117 -40.094 -9.828 1 93.88 178 ASP B CA 1
ATOM 4232 C C . ASP B 1 178 ? 12.875 -39.25 -10.062 1 93.88 178 ASP B C 1
ATOM 4234 O O . ASP B 1 178 ? 11.828 -39.75 -10.453 1 93.88 178 ASP B O 1
ATOM 4238 N N . LYS B 1 179 ? 13.031 -38.031 -9.828 1 95.12 179 LYS B N 1
ATOM 4239 C CA . LYS B 1 179 ? 11.891 -37.125 -9.945 1 95.12 179 LYS B CA 1
ATOM 4240 C C . LYS B 1 179 ? 11.352 -37.094 -11.367 1 95.12 179 LYS B C 1
ATOM 4242 O O . LYS B 1 179 ? 10.172 -36.781 -11.586 1 95.12 179 LYS B O 1
ATOM 4247 N N . LEU B 1 180 ? 12.125 -37.406 -12.344 1 96.31 180 LEU B N 1
ATOM 4248 C CA . LEU B 1 180 ? 11.711 -37.438 -13.742 1 96.31 180 LEU B CA 1
ATOM 4249 C C . LEU B 1 180 ? 10.602 -38.469 -13.953 1 96.31 180 LEU B C 1
ATOM 4251 O O . LEU B 1 180 ? 9.758 -38.312 -14.836 1 96.31 180 LEU B O 1
ATOM 4255 N N . ASN B 1 181 ? 10.641 -39.469 -13.148 1 95.56 181 ASN B N 1
ATOM 4256 C CA . ASN B 1 181 ? 9.695 -40.594 -13.312 1 95.56 181 ASN B CA 1
ATOM 4257 C C . ASN B 1 181 ? 8.289 -40.188 -12.875 1 95.56 181 ASN B C 1
ATOM 4259 O O . ASN B 1 181 ? 7.324 -40.906 -13.141 1 95.56 181 ASN B O 1
ATOM 4263 N N . GLU B 1 182 ? 8.18 -39.062 -12.266 1 95.06 182 GLU B N 1
ATOM 4264 C CA . GLU B 1 182 ? 6.887 -38.594 -11.789 1 95.06 182 GLU B CA 1
ATOM 4265 C C . GLU B 1 182 ? 6.25 -37.625 -12.805 1 95.06 182 GLU B C 1
ATOM 4267 O O . GLU B 1 182 ? 5.086 -37.25 -12.656 1 95.06 182 GLU B O 1
ATOM 4272 N N . LEU B 1 183 ? 6.973 -37.312 -13.797 1 95.31 183 LEU B N 1
ATOM 4273 C CA . LEU B 1 183 ? 6.473 -36.375 -14.812 1 95.31 183 LEU B CA 1
ATOM 4274 C C . LEU B 1 183 ? 5.512 -37.094 -15.758 1 95.31 183 LEU B C 1
ATOM 4276 O O . LEU B 1 183 ? 5.602 -38.312 -15.961 1 95.31 183 LEU B O 1
ATOM 4280 N N . SER B 1 184 ? 4.598 -36.344 -16.312 1 92.88 184 SER B N 1
ATOM 4281 C CA . SER B 1 184 ? 3.824 -36.875 -17.438 1 92.88 184 SER B CA 1
ATOM 4282 C C . SER B 1 184 ? 4.711 -37.125 -18.641 1 92.88 184 SER B C 1
ATOM 4284 O O . SER B 1 184 ? 5.785 -36.531 -18.766 1 92.88 184 SER B O 1
ATOM 4286 N N . LEU B 1 185 ? 4.219 -38 -19.469 1 93.44 185 LEU B N 1
ATOM 4287 C CA . LEU B 1 185 ? 4.996 -38.375 -20.656 1 93.44 185 LEU B CA 1
ATOM 4288 C C . LEU B 1 185 ? 5.32 -37.156 -21.5 1 93.44 185 LEU B C 1
ATOM 4290 O O . LEU B 1 185 ? 6.449 -37 -21.984 1 93.44 185 LEU B O 1
ATOM 4294 N N . LYS B 1 186 ? 4.414 -36.312 -21.672 1 92.38 186 LYS B N 1
ATOM 4295 C CA . LYS B 1 186 ? 4.617 -35.094 -22.484 1 92.38 186 LYS B CA 1
ATOM 4296 C C . LYS B 1 186 ? 5.688 -34.219 -21.859 1 92.38 186 LYS B C 1
ATOM 4298 O O . LYS B 1 186 ? 6.582 -33.719 -22.562 1 92.38 186 LYS B O 1
ATOM 4303 N N . VAL B 1 187 ? 5.598 -33.938 -20.578 1 94.38 187 VAL B N 1
ATOM 4304 C CA . VAL B 1 187 ? 6.543 -33.062 -19.891 1 94.38 187 VAL B CA 1
ATOM 4305 C C . VAL B 1 187 ? 7.93 -33.719 -19.875 1 94.38 187 VAL B C 1
ATOM 4307 O O . VAL B 1 187 ? 8.945 -33.031 -20.016 1 94.38 187 VAL B O 1
ATOM 4310 N N . PHE B 1 188 ? 7.918 -35.031 -19.672 1 95.94 188 PHE B N 1
ATOM 4311 C CA . PHE B 1 188 ? 9.172 -35.781 -19.734 1 95.94 188 PHE B CA 1
ATOM 4312 C C . PHE B 1 188 ? 9.836 -35.594 -21.094 1 95.94 188 PHE B C 1
ATOM 4314 O O . PHE B 1 188 ? 11.039 -35.344 -21.156 1 95.94 188 PHE B O 1
ATOM 4321 N N . TYR B 1 189 ? 9.055 -35.781 -22.109 1 94.88 189 TYR B N 1
ATOM 4322 C CA . TYR B 1 189 ? 9.578 -35.562 -23.453 1 94.88 189 TYR B CA 1
ATOM 4323 C C . TYR B 1 189 ? 10.164 -34.156 -23.578 1 94.88 189 TYR B C 1
ATOM 4325 O O . TYR B 1 189 ? 11.266 -34 -24.109 1 94.88 189 TYR B O 1
ATOM 4333 N N . ASP B 1 190 ? 9.422 -33.125 -23.156 1 93.81 190 ASP B N 1
ATOM 4334 C CA . ASP B 1 190 ? 9.883 -31.75 -23.25 1 93.81 190 ASP B CA 1
ATOM 4335 C C . ASP B 1 190 ? 11.195 -31.547 -22.5 1 93.81 190 ASP B C 1
ATOM 4337 O O . ASP B 1 190 ? 12.062 -30.797 -22.938 1 93.81 190 ASP B O 1
ATOM 4341 N N . TYR B 1 191 ? 11.242 -32.125 -21.344 1 95.88 191 TYR B N 1
ATOM 4342 C CA . TYR B 1 191 ? 12.438 -32.031 -20.516 1 95.88 191 TYR B CA 1
ATOM 4343 C C . TYR B 1 191 ? 13.641 -32.625 -21.234 1 95.88 191 TYR B C 1
ATOM 4345 O O . TYR B 1 191 ? 14.711 -32 -21.281 1 95.88 191 TYR B O 1
ATOM 4353 N N . VAL B 1 192 ? 13.5 -33.875 -21.812 1 94.56 192 VAL B N 1
ATOM 4354 C CA . VAL B 1 192 ? 14.578 -34.562 -22.516 1 94.56 192 VAL B CA 1
ATOM 4355 C C . VAL B 1 192 ? 14.953 -33.75 -23.781 1 94.56 192 VAL B C 1
ATOM 4357 O O . VAL B 1 192 ? 16.125 -33.625 -24.094 1 94.56 192 VAL B O 1
ATOM 4360 N N . LEU B 1 193 ? 13.938 -33.312 -24.469 1 93.5 193 LEU B N 1
ATOM 4361 C CA . LEU B 1 193 ? 14.164 -32.5 -25.656 1 93.5 193 LEU B CA 1
ATOM 4362 C C . LEU B 1 193 ? 15.016 -31.297 -25.312 1 93.5 193 LEU B C 1
ATOM 4364 O O . LEU B 1 193 ? 15.969 -30.984 -26.031 1 93.5 193 LEU B O 1
ATOM 4368 N N . PHE B 1 194 ? 14.672 -30.625 -24.25 1 94.06 194 PHE B N 1
ATOM 4369 C CA . PHE B 1 194 ? 15.414 -29.453 -23.797 1 94.06 194 PHE B CA 1
ATOM 4370 C C . PHE B 1 194 ? 16.875 -29.812 -23.531 1 94.06 194 PHE B C 1
ATOM 4372 O O . PHE B 1 194 ? 17.781 -29.109 -23.969 1 94.06 194 PHE B O 1
ATOM 4379 N N . LEU B 1 195 ? 17.141 -30.875 -22.828 1 93.88 195 LEU B N 1
ATOM 4380 C CA . LEU B 1 195 ? 18.5 -31.266 -22.484 1 93.88 195 LEU B CA 1
ATOM 4381 C C . LEU B 1 195 ? 19.281 -31.672 -23.734 1 93.88 195 LEU B C 1
ATOM 4383 O O . LEU B 1 195 ? 20.5 -31.484 -23.812 1 93.88 195 LEU B O 1
ATOM 4387 N N . SER B 1 196 ? 18.594 -32.25 -24.719 1 91.75 196 SER B N 1
ATOM 4388 C CA . SER B 1 196 ? 19.234 -32.688 -25.953 1 91.75 196 SER B CA 1
ATOM 4389 C C . SER B 1 196 ? 19.75 -31.516 -26.766 1 91.75 196 SER B C 1
ATOM 4391 O O . SER B 1 196 ? 20.625 -31.688 -27.609 1 91.75 196 SER B O 1
ATOM 4393 N N . LYS B 1 197 ? 19.203 -30.375 -26.562 1 90.19 197 LYS B N 1
ATOM 4394 C CA . LYS B 1 197 ? 19.578 -29.188 -27.328 1 90.19 197 LYS B CA 1
ATOM 4395 C C . LYS B 1 197 ? 20.703 -28.406 -26.641 1 90.19 197 LYS B C 1
ATOM 4397 O O . LYS B 1 197 ? 21.188 -27.406 -27.172 1 90.19 197 LYS B O 1
ATOM 4402 N N . LEU B 1 198 ? 21.062 -28.875 -25.516 1 90.44 198 LEU B N 1
ATOM 4403 C CA . LEU B 1 198 ? 22.141 -28.188 -24.797 1 90.44 198 LEU B CA 1
ATOM 4404 C C . LEU B 1 198 ? 23.469 -28.344 -25.531 1 90.44 198 LEU B C 1
ATOM 4406 O O . LEU B 1 198 ? 23.672 -29.328 -26.25 1 90.44 198 LEU B O 1
ATOM 4410 N N . SER B 1 199 ? 24.344 -27.359 -25.312 1 81.19 199 SER B N 1
ATOM 4411 C CA . SER B 1 199 ? 25.625 -27.359 -26 1 81.19 199 SER B CA 1
ATOM 4412 C C . SER B 1 199 ? 26.531 -28.484 -25.5 1 81.19 199 SER B C 1
ATOM 4414 O O . SER B 1 199 ? 27.281 -29.062 -26.266 1 81.19 199 SER B O 1
ATOM 4416 N N . VAL B 1 200 ? 26.531 -28.688 -24.219 1 79.19 200 VAL B N 1
ATOM 4417 C CA . VAL B 1 200 ? 27.281 -29.812 -23.656 1 79.19 200 VAL B CA 1
ATOM 4418 C C . VAL B 1 200 ? 26.359 -31.031 -23.516 1 79.19 200 VAL B C 1
ATOM 4420 O O . VAL B 1 200 ? 25.594 -31.125 -22.562 1 79.19 200 VAL B O 1
ATOM 4423 N N . PRO B 1 201 ? 26.562 -31.906 -24.516 1 74.88 201 PRO B N 1
ATOM 4424 C CA . PRO B 1 201 ? 25.578 -33 -24.547 1 74.88 201 PRO B CA 1
ATOM 4425 C C . PRO B 1 201 ? 25.906 -34.094 -23.531 1 74.88 201 PRO B C 1
ATOM 4427 O O . PRO B 1 201 ? 27.078 -34.312 -23.219 1 74.88 201 PRO B O 1
ATOM 4430 N N . HIS B 1 202 ? 24.922 -34.5 -22.922 1 86.75 202 HIS B N 1
ATOM 4431 C CA . HIS B 1 202 ? 25.031 -35.75 -22.141 1 86.75 202 HIS B CA 1
ATOM 4432 C C . HIS B 1 202 ? 25.328 -36.938 -23.047 1 86.75 202 HIS B C 1
ATOM 4434 O O . HIS B 1 202 ? 25.109 -36.875 -24.266 1 86.75 202 HIS B O 1
ATOM 4440 N N . SER B 1 203 ? 25.922 -37.938 -22.453 1 91.12 203 SER B N 1
ATOM 4441 C CA . SER B 1 203 ? 26.188 -39.156 -23.219 1 91.12 203 SER B CA 1
ATOM 4442 C C . SER B 1 203 ? 24.891 -39.75 -23.75 1 91.12 203 SER B C 1
ATOM 4444 O O . SER B 1 203 ? 23.875 -39.781 -23.062 1 91.12 203 SER B O 1
ATOM 4446 N N . PRO B 1 204 ? 24.938 -40.219 -25.047 1 93.62 204 PRO B N 1
ATOM 4447 C CA . PRO B 1 204 ? 23.75 -40.875 -25.609 1 93.62 204 PRO B CA 1
ATOM 4448 C C . PRO B 1 204 ? 23.25 -42.031 -24.75 1 93.62 204 PRO B C 1
ATOM 4450 O O . PRO B 1 204 ? 22.047 -42.25 -24.656 1 93.62 204 PRO B O 1
ATOM 4453 N N . LEU B 1 205 ? 24.234 -42.656 -24.141 1 94.44 205 LEU B N 1
ATOM 4454 C CA . LEU B 1 205 ? 23.859 -43.781 -23.266 1 94.44 205 LEU B CA 1
ATOM 4455 C C . LEU B 1 205 ? 23.031 -43.281 -22.078 1 94.44 205 LEU B C 1
ATOM 4457 O O . LEU B 1 205 ? 22.047 -43.938 -21.703 1 94.44 205 LEU B O 1
ATOM 4461 N N . MET B 1 206 ? 23.438 -42.156 -21.547 1 93.75 206 MET B N 1
ATOM 4462 C CA . MET B 1 206 ? 22.734 -41.594 -20.391 1 93.75 206 MET B CA 1
ATOM 4463 C C . MET B 1 206 ? 21.312 -41.188 -20.781 1 93.75 206 MET B C 1
ATOM 4465 O O . MET B 1 206 ? 20.375 -41.344 -20.016 1 93.75 206 MET B O 1
ATOM 4469 N N . PHE B 1 207 ? 21.188 -40.625 -21.953 1 94.5 207 PHE B N 1
ATOM 4470 C CA . PHE B 1 207 ? 19.859 -40.281 -22.469 1 94.5 207 PHE B CA 1
ATOM 4471 C C . PHE B 1 207 ? 18.969 -41.5 -22.547 1 94.5 207 PHE B C 1
ATOM 4473 O O . PHE B 1 207 ? 17.844 -41.5 -22.031 1 94.5 207 PHE B O 1
ATOM 4480 N N . PHE B 1 208 ? 19.531 -42.5 -23.125 1 95.69 208 PHE B N 1
ATOM 4481 C CA . PHE B 1 208 ? 18.734 -43.688 -23.328 1 95.69 208 PHE B CA 1
ATOM 4482 C C . PHE B 1 208 ? 18.344 -44.312 -21.984 1 95.69 208 PHE B C 1
ATOM 4484 O O . PHE B 1 208 ? 17.188 -44.688 -21.781 1 95.69 208 PHE B O 1
ATOM 4491 N N . ASN B 1 209 ? 19.312 -44.406 -21.109 1 95.12 209 ASN B N 1
ATOM 4492 C CA . ASN B 1 209 ? 19.031 -45 -19.797 1 95.12 209 ASN B CA 1
ATOM 4493 C C . ASN B 1 209 ? 17.938 -44.219 -19.062 1 95.12 209 ASN B C 1
ATOM 4495 O O . ASN B 1 209 ? 17.109 -44.844 -18.375 1 95.12 209 ASN B O 1
ATOM 4499 N N . THR B 1 210 ? 17.984 -42.938 -19.188 1 95.69 210 THR B N 1
ATOM 4500 C CA . THR B 1 210 ? 16.969 -42.125 -18.547 1 95.69 210 THR B CA 1
ATOM 4501 C C . THR B 1 210 ? 15.586 -42.406 -19.125 1 95.69 210 THR B C 1
ATOM 4503 O O . THR B 1 210 ? 14.609 -42.562 -18.375 1 95.69 210 THR B O 1
ATOM 4506 N N . ILE B 1 211 ? 15.516 -42.562 -20.453 1 96 211 ILE B N 1
ATOM 4507 C CA . ILE B 1 211 ? 14.266 -42.844 -21.141 1 96 211 ILE B CA 1
ATOM 4508 C C . ILE B 1 211 ? 13.781 -44.25 -20.75 1 96 211 ILE B C 1
ATOM 4510 O O . ILE B 1 211 ? 12.609 -44.438 -20.391 1 96 211 ILE B O 1
ATOM 4514 N N . ASP B 1 212 ? 14.688 -45.188 -20.766 1 95.31 212 ASP B N 1
ATOM 4515 C CA . ASP B 1 212 ? 14.375 -46.562 -20.422 1 95.31 212 ASP B CA 1
ATOM 4516 C C . ASP B 1 212 ? 13.82 -46.656 -19 1 95.31 212 ASP B C 1
ATOM 4518 O O . ASP B 1 212 ? 12.828 -47.344 -18.75 1 95.31 212 ASP B O 1
ATOM 4522 N N . LEU B 1 213 ? 14.477 -46 -18.125 1 95.06 213 LEU B N 1
ATOM 4523 C CA . LEU B 1 213 ? 14.055 -46 -16.719 1 95.06 213 LEU B CA 1
ATOM 4524 C C . LEU B 1 213 ? 12.656 -45.406 -16.562 1 95.06 213 LEU B C 1
ATOM 4526 O O . LEU B 1 213 ? 11.836 -45.938 -15.82 1 95.06 213 LEU B O 1
ATOM 4530 N N . TYR B 1 214 ? 12.391 -44.281 -17.203 1 96.25 214 TYR B N 1
ATOM 4531 C CA . TYR B 1 214 ? 11.078 -43.656 -17.156 1 96.25 214 TYR B CA 1
ATOM 4532 C C . TYR B 1 214 ? 9.984 -44.625 -17.609 1 96.25 214 TYR B C 1
ATOM 4534 O O . TYR B 1 214 ? 8.945 -44.75 -16.969 1 96.25 214 TYR B O 1
ATOM 4542 N N . PHE B 1 215 ? 10.195 -45.344 -18.75 1 94.56 215 PHE B N 1
ATOM 4543 C CA . PHE B 1 215 ? 9.195 -46.25 -19.297 1 94.56 215 PHE B CA 1
ATOM 4544 C C . PHE B 1 215 ? 8.992 -47.438 -18.406 1 94.56 215 PHE B C 1
ATOM 4546 O O . PHE B 1 215 ? 7.871 -47.938 -18.234 1 94.56 215 PHE B O 1
ATOM 4553 N N . LYS B 1 216 ? 10.039 -47.938 -17.844 1 93.12 216 LYS B N 1
ATOM 4554 C CA . LYS B 1 216 ? 9.953 -49.094 -16.922 1 93.12 216 LYS B CA 1
ATOM 4555 C C . LYS B 1 216 ? 9.164 -48.719 -15.672 1 93.12 216 LYS B C 1
ATOM 4557 O O . LYS B 1 216 ? 8.234 -49.438 -15.281 1 93.12 216 LYS B O 1
ATOM 4562 N N . ARG B 1 217 ? 9.5 -47.594 -15.102 1 94.56 217 ARG B N 1
ATOM 4563 C CA . ARG B 1 217 ? 8.906 -47.156 -13.844 1 94.56 217 ARG B CA 1
ATOM 4564 C C . ARG B 1 217 ? 7.438 -46.781 -14.023 1 94.56 217 ARG B C 1
ATOM 4566 O O . ARG B 1 217 ? 6.629 -47 -13.109 1 94.56 217 ARG B O 1
ATOM 4573 N N . ASN B 1 218 ? 7.129 -46.312 -15.227 1 93.94 218 ASN B N 1
ATOM 4574 C CA . ASN B 1 218 ? 5.75 -45.906 -15.484 1 93.94 218 ASN B CA 1
ATOM 4575 C C . ASN B 1 218 ? 4.973 -47 -16.203 1 93.94 218 ASN B C 1
ATOM 4577 O O . ASN B 1 218 ? 3.848 -46.781 -16.656 1 93.94 218 ASN B O 1
ATOM 4581 N N . HIS B 1 219 ? 5.531 -48.25 -16.406 1 90.81 219 HIS B N 1
ATOM 4582 C CA . HIS B 1 219 ? 4.906 -49.438 -16.984 1 90.81 219 HIS B CA 1
ATOM 4583 C C . HIS B 1 219 ? 4.348 -49.125 -18.375 1 90.81 219 HIS B C 1
ATOM 4585 O O . HIS B 1 219 ? 3.195 -49.469 -18.672 1 90.81 219 HIS B O 1
ATOM 4591 N N . LEU B 1 220 ? 5.098 -48.469 -19.078 1 89.69 220 LEU B N 1
ATOM 4592 C CA . LEU B 1 220 ? 4.672 -48.062 -20.406 1 89.69 220 LEU B CA 1
ATOM 4593 C C . LEU B 1 220 ? 5.223 -49.031 -21.469 1 89.69 220 LEU B C 1
ATOM 4595 O O . LEU B 1 220 ? 5.016 -48.844 -22.656 1 89.69 220 LEU B O 1
ATOM 4599 N N . ILE B 1 221 ? 5.883 -50.031 -21.078 1 82.25 221 ILE B N 1
ATOM 4600 C CA . ILE B 1 221 ? 6.445 -51 -22 1 82.25 221 ILE B CA 1
ATOM 4601 C C . ILE B 1 221 ? 5.43 -52.125 -22.25 1 82.25 221 ILE B C 1
ATOM 4603 O O . ILE B 1 221 ? 4.934 -52.75 -21.312 1 82.25 221 ILE B O 1
ATOM 4607 N N . ARG B 1 222 ? 4.68 -52.094 -23.391 1 65.94 222 ARG B N 1
ATOM 4608 C CA . ARG B 1 222 ? 3.719 -53.125 -23.719 1 65.94 222 ARG B CA 1
ATOM 4609 C C . ARG B 1 222 ? 4.402 -54.5 -23.781 1 65.94 222 ARG B C 1
ATOM 4611 O O . ARG B 1 222 ? 5.488 -54.625 -24.344 1 65.94 222 ARG B O 1
ATOM 4618 N N . LYS B 1 223 ? 3.941 -55.281 -22.812 1 53.31 223 LYS B N 1
ATOM 4619 C CA . LYS B 1 223 ? 4.355 -56.688 -22.938 1 53.31 223 LYS B CA 1
ATOM 4620 C C . LYS B 1 223 ? 3.994 -57.25 -24.297 1 53.31 223 LYS B C 1
ATOM 4622 O O . LYS B 1 223 ? 2.852 -57.125 -24.75 1 53.31 223 LYS B O 1
ATOM 4627 N N . GLU B 1 224 ? 4.793 -57.188 -25.234 1 44.59 224 GLU B N 1
ATOM 4628 C CA . GLU B 1 224 ? 4.504 -57.969 -26.422 1 44.59 224 GLU B CA 1
ATOM 4629 C C . GLU B 1 224 ? 3.744 -59.25 -26.078 1 44.59 224 GLU B C 1
ATOM 4631 O O . GLU B 1 224 ? 4.164 -60.031 -25.219 1 44.59 224 GLU B O 1
ATOM 4636 N N . VAL B 1 225 ? 2.451 -59.219 -26 1 35.19 225 VAL B N 1
ATOM 4637 C CA . VAL B 1 225 ? 1.776 -60.531 -26.062 1 35.19 225 VAL B CA 1
ATOM 4638 C C . VAL B 1 225 ? 2.621 -61.531 -26.859 1 35.19 225 VAL B C 1
ATOM 4640 O O . VAL B 1 225 ? 3.045 -61.219 -27.969 1 35.19 225 VAL B O 1
ATOM 4643 N N . LYS B 1 226 ? 3.191 -62.406 -26.156 1 35.94 226 LYS B N 1
ATOM 4644 C CA . LYS B 1 226 ? 3.713 -63.625 -26.781 1 35.94 226 LYS B CA 1
ATOM 4645 C C . LYS B 1 226 ? 2.785 -64.062 -27.906 1 35.94 226 LYS B C 1
ATOM 4647 O O . LYS B 1 226 ? 1.836 -64.812 -27.656 1 35.94 226 LYS B O 1
ATOM 4652 N N . THR B 1 227 ? 2.125 -63.344 -28.625 1 31.09 227 THR B N 1
ATOM 4653 C CA . THR B 1 227 ? 1.605 -64.125 -29.75 1 31.09 227 THR B CA 1
ATOM 4654 C C . THR B 1 227 ? 2.674 -65.062 -30.281 1 31.09 227 THR B C 1
ATOM 4656 O O . THR B 1 227 ? 3.791 -64.625 -30.594 1 31.09 227 THR B O 1
ATOM 4659 N N . THR B 1 228 ? 2.586 -66.312 -29.984 1 31.5 228 THR B N 1
ATOM 4660 C CA . THR B 1 228 ? 2.994 -67.562 -30.688 1 31.5 228 THR B CA 1
ATOM 4661 C C . THR B 1 228 ? 3.008 -67.312 -32.188 1 31.5 228 THR B C 1
ATOM 4663 O O . THR B 1 228 ? 2.189 -67.875 -32.938 1 31.5 228 THR B O 1
ATOM 4666 N N . ILE B 1 229 ? 2.668 -66.25 -32.688 1 29.27 229 ILE B N 1
ATOM 4667 C CA . ILE B 1 229 ? 2.949 -66.25 -34.125 1 29.27 229 ILE B CA 1
ATOM 4668 C C . ILE B 1 229 ? 4.387 -66.688 -34.344 1 29.27 229 ILE B C 1
ATOM 4670 O O . ILE B 1 229 ? 5.332 -66.062 -33.906 1 29.27 229 ILE B O 1
ATOM 4674 N N . THR B 1 230 ? 4.699 -68 -34.469 1 26.72 230 THR B N 1
ATOM 4675 C CA . THR B 1 230 ? 5.621 -68.938 -35.094 1 26.72 230 THR B CA 1
ATOM 4676 C C . THR B 1 230 ? 6.406 -68.312 -36.219 1 26.72 230 THR B C 1
ATOM 4678 O O . THR B 1 230 ? 5.832 -67.562 -37 1 26.72 230 THR B O 1
ATOM 4681 N N . GLU B 1 231 ? 7.754 -68.125 -36.125 1 31.86 231 GLU B N 1
ATOM 4682 C CA . GLU B 1 231 ? 8.961 -68.188 -36.938 1 31.86 231 GLU B CA 1
ATOM 4683 C C . GLU B 1 231 ? 8.672 -68.875 -38.281 1 31.86 231 GLU B C 1
ATOM 4685 O O . GLU B 1 231 ? 9.594 -69.125 -39.062 1 31.86 231 GLU B O 1
ATOM 4690 N N . THR B 1 232 ? 7.555 -69.438 -38.5 1 29.33 232 THR B N 1
ATOM 4691 C CA . THR B 1 232 ? 7.383 -70.188 -39.75 1 29.33 232 THR B CA 1
ATOM 4692 C C . THR B 1 232 ? 7.406 -69.25 -40.938 1 29.33 232 THR B C 1
ATOM 4694 O O . THR B 1 232 ? 7.57 -69.688 -42.094 1 29.33 232 THR B O 1
ATOM 4697 N N . ILE B 1 233 ? 6.859 -68.062 -40.844 1 27.98 233 ILE B N 1
ATOM 4698 C CA . ILE B 1 233 ? 6.785 -67.562 -42.188 1 27.98 233 ILE B CA 1
ATOM 4699 C C . ILE B 1 233 ? 8.188 -67.25 -42.719 1 27.98 233 ILE B C 1
ATOM 4701 O O . ILE B 1 233 ? 8.586 -67.688 -43.781 1 27.98 233 ILE B O 1
ATOM 4705 N N . SER B 1 234 ? 8.602 -65.938 -43.219 1 30.12 234 SER B N 1
ATOM 4706 C CA . SER B 1 234 ? 9.477 -65.562 -44.344 1 30.12 234 SER B CA 1
ATOM 4707 C C . SER B 1 234 ? 10.945 -65.625 -43.906 1 30.12 234 SER B C 1
ATOM 4709 O O . SER B 1 234 ? 11.469 -64.625 -43.406 1 30.12 234 SER B O 1
ATOM 4711 N N . GLU B 1 235 ? 11.508 -66.188 -42.906 1 31.83 235 GLU B N 1
ATOM 4712 C CA . GLU B 1 235 ? 12.922 -66.562 -42.875 1 31.83 235 GLU B CA 1
ATOM 4713 C C . GLU B 1 235 ? 13.445 -66.875 -44.281 1 31.83 235 GLU B C 1
ATOM 4715 O O . GLU B 1 235 ? 14.656 -66.812 -44.531 1 31.83 235 GLU B O 1
ATOM 4720 N N . LYS B 1 236 ? 12.656 -67.438 -45.094 1 34.44 236 LYS B N 1
ATOM 4721 C CA . LYS B 1 236 ? 13.055 -67.812 -46.438 1 34.44 236 LYS B CA 1
ATOM 4722 C C . LYS B 1 236 ? 13.375 -66.562 -47.281 1 34.44 236 LYS B C 1
ATOM 4724 O O . LYS B 1 236 ? 14.312 -66.562 -48.094 1 34.44 236 LYS B O 1
ATOM 4729 N N . LYS B 1 237 ? 12.547 -65.562 -47.25 1 34.34 237 LYS B N 1
ATOM 4730 C CA . LYS B 1 237 ? 12.766 -64.5 -48.25 1 34.34 237 LYS B CA 1
ATOM 4731 C C . LYS B 1 237 ? 13.875 -63.562 -47.812 1 34.34 237 LYS B C 1
ATOM 4733 O O . LYS B 1 237 ? 14.484 -62.875 -48.656 1 34.34 237 LYS B O 1
ATOM 4738 N N . ASN B 1 238 ? 14.078 -63.344 -46.594 1 31.62 238 ASN B N 1
ATOM 4739 C CA . ASN B 1 238 ? 15.102 -62.375 -46.25 1 31.62 238 ASN B CA 1
ATOM 4740 C C . ASN B 1 238 ? 16.516 -62.938 -46.469 1 31.62 238 ASN B C 1
ATOM 4742 O O . ASN B 1 238 ? 17.484 -62.188 -46.438 1 31.62 238 ASN B O 1
ATOM 4746 N N . GLN B 1 239 ? 16.734 -64.188 -46.469 1 30.97 239 GLN B N 1
ATOM 4747 C CA . GLN B 1 239 ? 18.078 -64.688 -46.812 1 30.97 239 GLN B CA 1
ATOM 4748 C C . GLN B 1 239 ? 18.516 -64.188 -48.188 1 30.97 239 GLN B C 1
ATOM 4750 O O . GLN B 1 239 ? 19.719 -64.062 -48.469 1 30.97 239 GLN B O 1
ATOM 4755 N N . GLU B 1 240 ? 17.609 -64.062 -49.156 1 32.34 240 GLU B N 1
ATOM 4756 C CA . GLU B 1 240 ? 18.047 -63.812 -50.5 1 32.34 240 GLU B CA 1
ATOM 4757 C C . GLU B 1 240 ? 18.5 -62.375 -50.656 1 32.34 240 GLU B C 1
ATOM 4759 O O . GLU B 1 240 ? 19.359 -62.062 -51.531 1 32.34 240 GLU B O 1
ATOM 4764 N N . ILE B 1 241 ? 17.875 -61.406 -49.969 1 32.28 241 ILE B N 1
ATOM 4765 C CA . ILE B 1 241 ? 18.172 -60.031 -50.406 1 32.28 241 ILE B CA 1
ATOM 4766 C C . ILE B 1 241 ? 19.547 -59.625 -49.875 1 32.28 241 ILE B C 1
ATOM 4768 O O . ILE B 1 241 ? 20.141 -58.656 -50.344 1 32.28 241 ILE B O 1
ATOM 4772 N N . ILE B 1 242 ? 20.062 -60.156 -48.75 1 32.81 242 ILE B N 1
ATOM 4773 C CA . ILE B 1 242 ? 21.359 -59.656 -48.312 1 32.81 242 ILE B CA 1
ATOM 4774 C C . ILE B 1 242 ? 22.422 -59.906 -49.375 1 32.81 242 ILE B C 1
ATOM 4776 O O . ILE B 1 242 ? 23.422 -59.219 -49.438 1 32.81 242 ILE B O 1
ATOM 4780 N N . THR B 1 243 ? 22.297 -61.031 -50.094 1 30.19 243 THR B N 1
ATOM 4781 C CA . THR B 1 243 ? 23.438 -61.375 -50.938 1 30.19 243 THR B CA 1
ATOM 4782 C C . THR B 1 243 ? 23.625 -60.312 -52.031 1 30.19 243 THR B C 1
ATOM 4784 O O . THR B 1 243 ? 24.75 -60.031 -52.438 1 30.19 243 THR B O 1
ATOM 4787 N N . GLU B 1 244 ? 22.5 -59.906 -52.656 1 31.62 244 GLU B N 1
ATOM 4788 C CA . GLU B 1 244 ? 22.781 -59.312 -53.969 1 31.62 244 GLU B CA 1
ATOM 4789 C C . GLU B 1 244 ? 23.328 -57.906 -53.812 1 31.62 244 GLU B C 1
ATOM 4791 O O . GLU B 1 244 ? 24.219 -57.469 -54.562 1 31.62 244 GLU B O 1
ATOM 4796 N N . ASN B 1 245 ? 22.672 -56.938 -53.094 1 32.47 245 ASN B N 1
ATOM 4797 C CA . ASN B 1 245 ? 22.891 -55.531 -53.469 1 32.47 245 ASN B CA 1
ATOM 4798 C C . ASN B 1 245 ? 24.078 -54.938 -52.719 1 32.47 245 ASN B C 1
ATOM 4800 O O . ASN B 1 245 ? 23.969 -53.844 -52.188 1 32.47 245 ASN B O 1
ATOM 4804 N N . MET B 1 246 ? 25.094 -55.656 -52.281 1 32.47 246 MET B N 1
ATOM 4805 C CA . MET B 1 246 ? 26.328 -55.094 -51.75 1 32.47 246 MET B CA 1
ATOM 4806 C C . MET B 1 246 ? 26.844 -53.969 -52.594 1 32.47 246 MET B C 1
ATOM 4808 O O . MET B 1 246 ? 27.719 -53.219 -52.188 1 32.47 246 MET B O 1
ATOM 4812 N N . THR B 1 247 ? 26.719 -54.062 -53.938 1 31.8 247 THR B N 1
ATOM 4813 C CA . THR B 1 247 ? 27.656 -53.281 -54.719 1 31.8 247 THR B CA 1
ATOM 4814 C C . THR B 1 247 ? 27.141 -51.844 -54.906 1 31.8 247 THR B C 1
ATOM 4816 O O . THR B 1 247 ? 27.656 -51.094 -55.75 1 31.8 247 THR B O 1
ATOM 4819 N N . ASP B 1 248 ? 25.984 -51.406 -54.312 1 35.31 248 ASP B N 1
ATOM 4820 C CA . ASP B 1 248 ? 25.656 -50.188 -55 1 35.31 248 ASP B CA 1
ATOM 4821 C C . ASP B 1 248 ? 26.672 -49.094 -54.656 1 35.31 248 ASP B C 1
ATOM 4823 O O . ASP B 1 248 ? 27.344 -49.125 -53.625 1 35.31 248 ASP B O 1
ATOM 4827 N N . LYS B 1 249 ? 27.094 -48.188 -55.688 1 37.78 249 LYS B N 1
ATOM 4828 C CA . LYS B 1 249 ? 28.078 -47.156 -55.938 1 37.78 249 LYS B CA 1
ATOM 4829 C C . LYS B 1 249 ? 28.047 -46.062 -54.906 1 37.78 249 LYS B C 1
ATOM 4831 O O . LYS B 1 249 ? 28.969 -45.25 -54.812 1 37.78 249 LYS B O 1
ATOM 4836 N N . ASP B 1 250 ? 26.781 -45.75 -54.5 1 42.09 250 ASP B N 1
ATOM 4837 C CA . ASP B 1 250 ? 26.734 -44.375 -53.969 1 42.09 250 ASP B CA 1
ATOM 4838 C C . ASP B 1 250 ? 27.234 -44.344 -52.531 1 42.09 250 ASP B C 1
ATOM 4840 O O . ASP B 1 250 ? 27.125 -43.312 -51.875 1 42.09 250 ASP B O 1
ATOM 4844 N N . GLY B 1 251 ? 28.281 -45.125 -52.188 1 39.69 251 GLY B N 1
ATOM 4845 C CA . GLY B 1 251 ? 29.141 -45.312 -51.031 1 39.69 251 GLY B CA 1
ATOM 4846 C C . GLY B 1 251 ? 28.359 -45.562 -49.75 1 39.69 251 GLY B C 1
ATOM 4847 O O . GLY B 1 251 ? 28.938 -45.625 -48.688 1 39.69 251 GLY B O 1
ATOM 4848 N N . LYS B 1 252 ? 27.188 -45.094 -49.625 1 43.12 252 LYS B N 1
ATOM 4849 C CA . LYS B 1 252 ? 26.5 -45.375 -48.406 1 43.12 252 LYS B CA 1
ATOM 4850 C C . LYS B 1 252 ? 26.078 -46.844 -48.312 1 43.12 252 LYS B C 1
ATOM 4852 O O . LYS B 1 252 ? 25.484 -47.375 -49.281 1 43.12 252 LYS B O 1
ATOM 4857 N N . GLY B 1 253 ? 26.828 -47.719 -47.844 1 42.88 253 GLY B N 1
ATOM 4858 C CA . GLY B 1 253 ? 26.594 -49.156 -47.844 1 42.88 253 GLY B CA 1
ATOM 4859 C C . GLY B 1 253 ? 25.172 -49.531 -47.5 1 42.88 253 GLY B C 1
ATOM 4860 O O . GLY B 1 253 ? 24.406 -48.719 -47.031 1 42.88 253 GLY B O 1
ATOM 4861 N N . PRO B 1 254 ? 24.625 -50.656 -48.094 1 45.19 254 PRO B N 1
ATOM 4862 C CA . PRO B 1 254 ? 23.266 -51.188 -48 1 45.19 254 PRO B CA 1
ATOM 4863 C C . PRO B 1 254 ? 22.719 -51.188 -46.594 1 45.19 254 PRO B C 1
ATOM 4865 O O . PRO B 1 254 ? 21.516 -51 -46.406 1 45.19 254 PRO B O 1
ATOM 4868 N N . ILE B 1 255 ? 23.594 -51.219 -45.719 1 46.16 255 ILE B N 1
ATOM 4869 C CA . ILE B 1 255 ? 23.172 -51.344 -44.344 1 46.16 255 ILE B CA 1
ATOM 4870 C C . ILE B 1 255 ? 22.625 -50 -43.844 1 46.16 255 ILE B C 1
ATOM 4872 O O . ILE B 1 255 ? 21.609 -49.969 -43.156 1 46.16 255 ILE B O 1
ATOM 4876 N N . MET B 1 256 ? 23.266 -48.938 -44.312 1 48.31 256 MET B N 1
ATOM 4877 C CA . MET B 1 256 ? 22.812 -47.625 -43.844 1 48.31 256 MET B CA 1
ATOM 4878 C C . MET B 1 256 ? 21.406 -47.312 -44.406 1 48.31 256 MET B C 1
ATOM 4880 O O . MET B 1 256 ? 20.578 -46.75 -43.688 1 48.31 256 MET B O 1
ATOM 4884 N N . LYS B 1 257 ? 21.188 -47.719 -45.594 1 49.69 257 LYS B N 1
ATOM 4885 C CA . LYS B 1 257 ? 19.875 -47.531 -46.188 1 49.69 257 LYS B CA 1
ATOM 4886 C C . LYS B 1 257 ? 18.812 -48.375 -45.469 1 49.69 257 LYS B C 1
ATOM 4888 O O . LYS B 1 257 ? 17.672 -47.938 -45.312 1 49.69 257 LYS B O 1
ATOM 4893 N N . MET B 1 258 ? 19.219 -49.469 -45.031 1 46.97 258 MET B N 1
ATOM 4894 C CA . MET B 1 258 ? 18.297 -50.375 -44.344 1 46.97 258 MET B CA 1
ATOM 4895 C C . MET B 1 258 ? 17.906 -49.781 -42.969 1 46.97 258 MET B C 1
ATOM 4897 O O . MET B 1 258 ? 16.75 -49.875 -42.562 1 46.97 258 MET B O 1
ATOM 4901 N N . VAL B 1 259 ? 18.922 -49.219 -42.344 1 47.62 259 VAL B N 1
ATOM 4902 C CA . VAL B 1 259 ? 18.672 -48.562 -41.062 1 47.62 259 VAL B CA 1
ATOM 4903 C C . VAL B 1 259 ? 17.75 -47.375 -41.25 1 47.62 259 VAL B C 1
ATOM 4905 O O . VAL B 1 259 ? 16.797 -47.188 -40.5 1 47.62 259 VAL B O 1
ATOM 4908 N N . GLU B 1 260 ? 18.016 -46.688 -42.312 1 53.88 260 GLU B N 1
ATOM 4909 C CA . GLU B 1 260 ? 17.172 -45.5 -42.594 1 53.88 260 GLU B CA 1
ATOM 4910 C C . GLU B 1 260 ? 15.742 -45.938 -42.906 1 53.88 260 GLU B C 1
ATOM 4912 O O . GLU B 1 260 ? 14.789 -45.281 -42.469 1 53.88 260 GLU B O 1
ATOM 4917 N N . THR B 1 261 ? 15.594 -46.969 -43.625 1 51.22 261 THR B N 1
ATOM 4918 C CA . THR B 1 261 ? 14.281 -47.469 -44.031 1 51.22 261 THR B CA 1
ATOM 4919 C C . THR B 1 261 ? 13.547 -48.062 -42.844 1 51.22 261 THR B C 1
ATOM 4921 O O . THR B 1 261 ? 12.336 -47.844 -42.688 1 51.22 261 THR B O 1
ATOM 4924 N N . ALA B 1 262 ? 14.211 -48.75 -42 1 45.59 262 ALA B N 1
ATOM 4925 C CA . ALA B 1 262 ? 13.586 -49.312 -40.844 1 45.59 262 ALA B CA 1
ATOM 4926 C C . ALA B 1 262 ? 13.117 -48.219 -39.875 1 45.59 262 ALA B C 1
ATOM 4928 O O . ALA B 1 262 ? 12.016 -48.312 -39.312 1 45.59 262 ALA B O 1
ATOM 4929 N N . VAL B 1 263 ? 13.898 -47.219 -39.75 1 49.75 263 VAL B N 1
ATOM 4930 C CA . VAL B 1 263 ? 13.539 -46.062 -38.938 1 49.75 263 VAL B CA 1
ATOM 4931 C C . VAL B 1 263 ? 12.336 -45.344 -39.531 1 49.75 263 VAL B C 1
ATOM 4933 O O . VAL B 1 263 ? 11.406 -44.969 -38.812 1 49.75 263 VAL B O 1
ATOM 4936 N N . ALA B 1 264 ? 12.43 -45.281 -40.844 1 51.81 264 ALA B N 1
ATOM 4937 C CA . ALA B 1 264 ? 11.328 -44.625 -41.562 1 51.81 264 ALA B CA 1
ATOM 4938 C C . ALA B 1 264 ? 10.047 -45.438 -41.438 1 51.81 264 ALA B C 1
ATOM 4940 O O . ALA B 1 264 ? 8.961 -44.906 -41.219 1 51.81 264 ALA B O 1
ATOM 4941 N N . LYS B 1 265 ? 10.086 -46.719 -41.594 1 49.78 265 LYS B N 1
ATOM 4942 C CA . LYS B 1 265 ? 8.914 -47.594 -41.5 1 49.78 265 LYS B CA 1
ATOM 4943 C C . LYS B 1 265 ? 8.359 -47.656 -40.094 1 49.78 265 LYS B C 1
ATOM 4945 O O . LYS B 1 265 ? 7.141 -47.656 -39.906 1 49.78 265 LYS B O 1
ATOM 4950 N N . GLU B 1 266 ? 9.172 -47.688 -39.188 1 47.19 266 GLU B N 1
ATOM 4951 C CA . GLU B 1 266 ? 8.711 -47.594 -37.812 1 47.19 266 GLU B CA 1
ATOM 4952 C C . GLU B 1 266 ? 8.047 -46.25 -37.531 1 47.19 266 GLU B C 1
ATOM 4954 O O . GLU B 1 266 ? 7.02 -46.156 -36.875 1 47.19 266 GLU B O 1
ATOM 4959 N N . LYS B 1 267 ? 8.57 -45.219 -38.188 1 49.19 267 LYS B N 1
ATOM 4960 C CA . LYS B 1 267 ? 7.953 -43.906 -38.125 1 49.19 267 LYS B CA 1
ATOM 4961 C C . LYS B 1 267 ? 6.59 -43.875 -38.812 1 49.19 267 LYS B C 1
ATOM 4963 O O . LYS B 1 267 ? 5.633 -43.312 -38.281 1 49.19 267 LYS B O 1
ATOM 4968 N N . GLU B 1 268 ? 6.578 -44.5 -39.969 1 50.44 268 GLU B N 1
ATOM 4969 C CA . GLU B 1 268 ? 5.34 -44.594 -40.719 1 50.44 268 GLU B CA 1
ATOM 4970 C C . GLU B 1 268 ? 4.305 -45.438 -40 1 50.44 268 GLU B C 1
ATOM 4972 O O . GLU B 1 268 ? 3.117 -45.094 -40 1 50.44 268 GLU B O 1
ATOM 4977 N N . ALA B 1 269 ? 4.641 -46.531 -39.469 1 44.47 269 ALA B N 1
ATOM 4978 C CA . ALA B 1 269 ? 3.719 -47.406 -38.719 1 44.47 269 ALA B CA 1
ATOM 4979 C C . ALA B 1 269 ? 3.18 -46.688 -37.469 1 44.47 269 ALA B C 1
ATOM 4981 O O . ALA B 1 269 ? 1.99 -46.781 -37.156 1 44.47 269 ALA B O 1
ATOM 4982 N N . ILE B 1 270 ? 3.92 -45.906 -36.906 1 44.69 270 ILE B N 1
ATOM 4983 C CA . ILE B 1 270 ? 3.512 -45.062 -35.781 1 44.69 270 ILE B CA 1
ATOM 4984 C C . ILE B 1 270 ? 2.539 -44 -36.25 1 44.69 270 ILE B C 1
ATOM 4986 O O . ILE B 1 270 ? 1.503 -43.781 -35.625 1 44.69 270 ILE B O 1
ATOM 4990 N N . MET B 1 271 ? 2.951 -43.406 -37.406 1 46.78 271 MET B N 1
ATOM 4991 C CA . MET B 1 271 ? 2.07 -42.406 -37.938 1 46.78 271 MET B CA 1
ATOM 4992 C C . MET B 1 271 ? 0.73 -43 -38.375 1 46.78 271 MET B C 1
ATOM 4994 O O . MET B 1 271 ? -0.317 -42.375 -38.156 1 46.78 271 MET B O 1
ATOM 4998 N N . ALA B 1 272 ? 0.731 -44.125 -39 1 44.66 272 ALA B N 1
ATOM 4999 C CA . ALA B 1 272 ? -0.492 -44.812 -39.438 1 44.66 272 ALA B CA 1
ATOM 5000 C C . ALA B 1 272 ? -1.357 -45.188 -38.219 1 44.66 272 ALA B C 1
ATOM 5002 O O . ALA B 1 272 ? -2.584 -45.094 -38.281 1 44.66 272 ALA B O 1
ATOM 5003 N N . TYR B 1 273 ? -0.805 -45.656 -37.281 1 39.41 273 TYR B N 1
ATOM 5004 C CA . TYR B 1 273 ? -1.544 -46.031 -36.062 1 39.41 273 TYR B CA 1
ATOM 5005 C C . TYR B 1 273 ? -2.135 -44.781 -35.406 1 39.41 273 TYR B C 1
ATOM 5007 O O . TYR B 1 273 ? -3.232 -44.844 -34.844 1 39.41 273 TYR B O 1
ATOM 5015 N N . MET B 1 274 ? -1.466 -43.656 -35.438 1 42.56 274 MET B N 1
ATOM 5016 C CA . MET B 1 274 ? -1.968 -42.406 -34.938 1 42.56 274 MET B CA 1
ATOM 5017 C C . MET B 1 274 ? -3.246 -41.969 -35.656 1 42.56 274 MET B C 1
ATOM 5019 O O . MET B 1 274 ? -4.07 -41.25 -35.094 1 42.56 274 MET B O 1
ATOM 5023 N N . SER B 1 275 ? -3.33 -42.312 -36.812 1 39.94 275 SER B N 1
ATOM 5024 C CA . SER B 1 275 ? -4.516 -41.906 -37.562 1 39.94 275 SER B CA 1
ATOM 5025 C C . SER B 1 275 ? -5.738 -42.719 -37.156 1 39.94 275 SER B C 1
ATOM 5027 O O . SER B 1 275 ? -6.859 -42.406 -37.562 1 39.94 275 SER B O 1
ATOM 5029 N N . ASP B 1 276 ? -5.539 -43.906 -36.656 1 41.16 276 ASP B N 1
ATOM 5030 C CA . ASP B 1 276 ? -6.758 -44.656 -36.344 1 41.16 276 ASP B CA 1
ATOM 5031 C C . ASP B 1 276 ? -7.43 -44.125 -35.094 1 41.16 276 ASP B C 1
ATOM 5033 O O . ASP B 1 276 ? -6.871 -44.219 -34 1 41.16 276 ASP B O 1
ATOM 5037 N N . GLY B 1 277 ? -8.156 -43.031 -35.031 1 40.16 277 GLY B N 1
ATOM 5038 C CA . GLY B 1 277 ? -8.938 -42.125 -34.188 1 40.16 277 GLY B CA 1
ATOM 5039 C C . GLY B 1 277 ? -9.758 -42.844 -33.156 1 40.16 277 GLY B C 1
ATOM 5040 O O . GLY B 1 277 ? -10.445 -42.188 -32.344 1 40.16 277 GLY B O 1
ATOM 5041 N N . ALA B 1 278 ? -10.5 -43.938 -33.312 1 46.88 278 ALA B N 1
ATOM 5042 C CA . ALA B 1 278 ? -11.789 -44.156 -32.656 1 46.88 278 ALA B CA 1
ATOM 5043 C C . ALA B 1 278 ? -11.602 -44.594 -31.203 1 46.88 278 ALA B C 1
ATOM 5045 O O . ALA B 1 278 ? -12.422 -44.281 -30.344 1 46.88 278 ALA B O 1
ATOM 5046 N N . ASN B 1 279 ? -10.906 -45.656 -30.75 1 51.31 279 ASN B N 1
ATOM 5047 C CA . ASN B 1 279 ? -11 -46.219 -29.422 1 51.31 279 ASN B CA 1
ATOM 5048 C C . ASN B 1 279 ? -9.977 -45.594 -28.469 1 51.31 279 ASN B C 1
ATOM 5050 O O . ASN B 1 279 ? -8.836 -45.344 -28.859 1 51.31 279 ASN B O 1
ATOM 5054 N N . THR B 1 280 ? -10.445 -44.812 -27.281 1 59.03 280 THR B N 1
ATOM 5055 C CA . THR B 1 280 ? -9.68 -44.125 -26.25 1 59.03 280 THR B CA 1
ATOM 5056 C C . THR B 1 280 ? -8.406 -44.906 -25.922 1 59.03 280 THR B C 1
ATOM 5058 O O . THR B 1 280 ? -7.344 -44.281 -25.734 1 59.03 280 THR B O 1
ATOM 5061 N N . GLU B 1 281 ? -8.508 -46.219 -25.766 1 61 281 GLU B N 1
ATOM 5062 C CA . GLU B 1 281 ? -7.348 -47.031 -25.453 1 61 281 GLU B CA 1
ATOM 5063 C C . GLU B 1 281 ? -6.328 -47 -26.594 1 61 281 GLU B C 1
ATOM 5065 O O . GLU B 1 281 ? -5.121 -46.938 -26.344 1 61 281 GLU B O 1
ATOM 5070 N N . ASN B 1 282 ? -6.844 -47.062 -27.766 1 64.56 282 ASN B N 1
ATOM 5071 C CA . ASN B 1 282 ? -5.961 -47.031 -28.938 1 64.56 282 ASN B CA 1
ATOM 5072 C C . ASN B 1 282 ? -5.254 -45.688 -29.062 1 64.56 282 ASN B C 1
ATOM 5074 O O . ASN B 1 282 ? -4.074 -45.625 -29.422 1 64.56 282 ASN B O 1
ATOM 5078 N N . LYS B 1 283 ? -5.934 -44.719 -28.5 1 70.06 283 LYS B N 1
ATOM 5079 C CA . LYS B 1 283 ? -5.363 -43.375 -28.578 1 70.06 283 LYS B CA 1
ATOM 5080 C C . LYS B 1 283 ? -4.195 -43.219 -27.609 1 70.06 283 LYS B C 1
ATOM 5082 O O . LYS B 1 283 ? -3.18 -42.594 -27.953 1 70.06 283 LYS B O 1
ATOM 5087 N N . GLU B 1 284 ? -4.477 -43.812 -26.484 1 75.12 284 GLU B N 1
ATOM 5088 C CA . GLU B 1 284 ? -3.426 -43.719 -25.469 1 75.12 284 GLU B CA 1
ATOM 5089 C C . GLU B 1 284 ? -2.182 -44.5 -25.906 1 75.12 284 GLU B C 1
ATOM 5091 O O . GLU B 1 284 ? -1.059 -44.031 -25.75 1 75.12 284 GLU B O 1
ATOM 5096 N N . ILE B 1 285 ? -2.445 -45.656 -26.406 1 71.5 285 ILE B N 1
ATOM 5097 C CA . ILE B 1 285 ? -1.347 -46.5 -26.859 1 71.5 285 ILE B CA 1
ATOM 5098 C C . ILE B 1 285 ? -0.599 -45.781 -28 1 71.5 285 ILE B C 1
ATOM 5100 O O . ILE B 1 285 ? 0.634 -45.781 -28.031 1 71.5 285 ILE B O 1
ATOM 5104 N N . ASN B 1 286 ? -1.389 -45.219 -28.781 1 74.69 286 ASN B N 1
ATOM 5105 C CA . ASN B 1 286 ? -0.79 -44.5 -29.906 1 74.69 286 ASN B CA 1
ATOM 5106 C C . ASN B 1 286 ? 0.041 -43.312 -29.438 1 74.69 286 ASN B C 1
ATOM 5108 O O . ASN B 1 286 ? 1.113 -43.031 -29.969 1 74.69 286 ASN B O 1
ATOM 5112 N N . ASN B 1 287 ? -0.474 -42.719 -28.422 1 81.94 287 ASN B N 1
ATOM 5113 C CA . ASN B 1 287 ? 0.251 -41.594 -27.859 1 81.94 287 ASN B CA 1
ATOM 5114 C C . ASN B 1 287 ? 1.582 -42.031 -27.25 1 81.94 287 ASN B C 1
ATOM 5116 O O . ASN B 1 287 ? 2.607 -41.375 -27.469 1 81.94 287 ASN B O 1
ATOM 5120 N N . ILE B 1 288 ? 1.575 -43.094 -26.609 1 85 288 ILE B N 1
ATOM 5121 C CA . ILE B 1 288 ? 2.781 -43.594 -25.969 1 85 288 ILE B CA 1
ATOM 5122 C C . ILE B 1 288 ? 3.814 -43.969 -27.031 1 85 288 ILE B C 1
ATOM 5124 O O . ILE B 1 288 ? 4.996 -43.625 -26.891 1 85 288 ILE B O 1
ATOM 5128 N N . GLN B 1 289 ? 3.342 -44.594 -28.062 1 84.44 289 GLN B N 1
ATOM 5129 C CA . GLN B 1 289 ? 4.238 -45.031 -29.125 1 84.44 289 GLN B CA 1
ATOM 5130 C C . GLN B 1 289 ? 4.832 -43.812 -29.844 1 84.44 289 GLN B C 1
ATOM 5132 O O . GLN B 1 289 ? 6.008 -43.812 -30.219 1 84.44 289 GLN B O 1
ATOM 5137 N N . SER B 1 290 ? 3.994 -42.906 -30.016 1 86.62 290 SER B N 1
ATOM 5138 C CA . SER B 1 290 ? 4.469 -41.688 -30.656 1 86.62 290 SER B CA 1
ATOM 5139 C C . SER B 1 290 ? 5.57 -41.031 -29.844 1 86.62 290 SER B C 1
ATOM 5141 O O . SER B 1 290 ? 6.625 -40.688 -30.375 1 86.62 290 SER B O 1
ATOM 5143 N N . PHE B 1 291 ? 5.316 -40.906 -28.547 1 88.25 291 PHE B N 1
ATOM 5144 C CA . PHE B 1 291 ? 6.309 -40.25 -27.688 1 88.25 291 PHE B CA 1
ATOM 5145 C C . PHE B 1 291 ? 7.574 -41.125 -27.609 1 88.25 291 PHE B C 1
ATOM 5147 O O . PHE B 1 291 ? 8.68 -40.562 -27.531 1 88.25 291 PHE B O 1
ATOM 5154 N N . LYS B 1 292 ? 7.383 -42.406 -27.531 1 89.19 292 LYS B N 1
ATOM 5155 C CA . LYS B 1 292 ? 8.531 -43.281 -27.531 1 89.19 292 LYS B CA 1
ATOM 5156 C C . LYS B 1 292 ? 9.43 -43.031 -28.734 1 89.19 292 LYS B C 1
ATOM 5158 O O . LYS B 1 292 ? 10.648 -42.906 -28.594 1 89.19 292 LYS B O 1
ATOM 5163 N N . SER B 1 293 ? 8.812 -42.969 -29.891 1 87.38 293 SER B N 1
ATOM 5164 C CA . SER B 1 293 ? 9.555 -42.719 -31.125 1 87.38 293 SER B CA 1
ATOM 5165 C C . SER B 1 293 ? 10.258 -41.375 -31.094 1 87.38 293 SER B C 1
ATOM 5167 O O . SER B 1 293 ? 11.414 -41.25 -31.5 1 87.38 293 SER B O 1
ATOM 5169 N N . MET B 1 294 ? 9.57 -40.438 -30.656 1 89.06 294 MET B N 1
ATOM 5170 C CA . MET B 1 294 ? 10.125 -39.062 -30.578 1 89.06 294 MET B CA 1
ATOM 5171 C C . MET B 1 294 ? 11.32 -39.031 -29.625 1 89.06 294 MET B C 1
ATOM 5173 O O . MET B 1 294 ? 12.32 -38.375 -29.922 1 89.06 294 MET B O 1
ATOM 5177 N N . LEU B 1 295 ? 11.164 -39.688 -28.562 1 92.19 295 LEU B N 1
ATOM 5178 C CA . LEU B 1 295 ? 12.242 -39.719 -27.578 1 92.19 295 LEU B CA 1
ATOM 5179 C C . LEU B 1 295 ? 13.469 -40.438 -28.141 1 92.19 295 LEU B C 1
ATOM 5181 O O . LEU B 1 295 ? 14.602 -40 -27.938 1 92.19 295 LEU B O 1
ATOM 5185 N N . PHE B 1 296 ? 13.211 -41.469 -28.875 1 90.62 296 PHE B N 1
ATOM 5186 C CA . PHE B 1 296 ? 14.297 -42.219 -29.469 1 90.62 296 PHE B CA 1
ATOM 5187 C C . PHE B 1 296 ? 15.055 -41.375 -30.484 1 90.62 296 PHE B C 1
ATOM 5189 O O . PHE B 1 296 ? 16.281 -41.5 -30.625 1 90.62 296 PHE B O 1
ATOM 5196 N N . ALA B 1 297 ? 14.32 -40.594 -31.109 1 89.69 297 ALA B N 1
ATOM 5197 C CA . ALA B 1 297 ? 14.93 -39.719 -32.094 1 89.69 297 ALA B CA 1
ATOM 5198 C C . ALA B 1 297 ? 15.906 -38.75 -31.438 1 89.69 297 ALA B C 1
ATOM 5200 O O . ALA B 1 297 ? 16.781 -38.188 -32.094 1 89.69 297 ALA B O 1
ATOM 5201 N N . LEU B 1 298 ? 15.797 -38.562 -30.172 1 90.56 298 LEU B N 1
ATOM 5202 C CA . LEU B 1 298 ? 16.656 -37.594 -29.453 1 90.56 298 LEU B CA 1
ATOM 5203 C C . LEU B 1 298 ? 17.938 -38.281 -28.984 1 90.56 298 LEU B C 1
ATOM 5205 O O . LEU B 1 298 ? 18.891 -37.625 -28.578 1 90.56 298 LEU B O 1
ATOM 5209 N N . VAL B 1 299 ? 17.938 -39.625 -29.016 1 92.81 299 VAL B N 1
ATOM 5210 C CA . VAL B 1 299 ? 19.109 -40.375 -28.594 1 92.81 299 VAL B CA 1
ATOM 5211 C C . VAL B 1 299 ? 20.047 -40.562 -29.781 1 92.81 299 VAL B C 1
ATOM 5213 O O . VAL B 1 299 ? 19.656 -41.125 -30.812 1 92.81 299 VAL B O 1
ATOM 5216 N N . LYS B 1 300 ? 21.219 -40.156 -29.703 1 91.5 300 LYS B N 1
ATOM 5217 C CA . LYS B 1 300 ? 22.219 -40.312 -30.766 1 91.5 300 LYS B CA 1
ATOM 5218 C C . LYS B 1 300 ? 22.875 -41.688 -30.656 1 91.5 300 LYS B C 1
ATOM 5220 O O . LYS B 1 300 ? 24.062 -41.781 -30.297 1 91.5 300 LYS B O 1
ATOM 5225 N N . PHE B 1 301 ? 22.156 -42.688 -31.109 1 92.12 301 PHE B N 1
ATOM 5226 C CA . PHE B 1 301 ? 22.625 -44.062 -31 1 92.12 301 PHE B CA 1
ATOM 5227 C C . PHE B 1 301 ? 23.922 -44.25 -31.781 1 92.12 301 PHE B C 1
ATOM 5229 O O . PHE B 1 301 ? 24.797 -45 -31.359 1 92.12 301 PHE B O 1
ATOM 5236 N N . GLU B 1 302 ? 24.031 -43.5 -32.875 1 89.31 302 GLU B N 1
ATOM 5237 C CA . GLU B 1 302 ? 25.172 -43.656 -33.781 1 89.31 302 GLU B CA 1
ATOM 5238 C C . GLU B 1 302 ? 26.469 -43.219 -33.094 1 89.31 302 GLU B C 1
ATOM 5240 O O . GLU B 1 302 ? 27.562 -43.562 -33.562 1 89.31 302 GLU B O 1
ATOM 5245 N N . GLU B 1 303 ? 26.328 -42.5 -32.094 1 91.31 303 GLU B N 1
ATOM 5246 C CA . GLU B 1 303 ? 27.516 -42 -31.422 1 91.31 303 GLU B CA 1
ATOM 5247 C C . GLU B 1 303 ? 27.953 -42.938 -30.312 1 91.31 303 GLU B C 1
ATOM 5249 O O . GLU B 1 303 ? 29.016 -42.75 -29.719 1 91.31 303 GLU B O 1
ATOM 5254 N N . MET B 1 304 ? 27.25 -44 -30.125 1 92.56 304 MET B N 1
ATOM 5255 C CA . MET B 1 304 ? 27.578 -45 -29.094 1 92.56 304 MET B CA 1
ATOM 5256 C C . MET B 1 304 ? 28.641 -45.969 -29.578 1 92.56 304 MET B C 1
ATOM 5258 O O . MET B 1 304 ? 28.766 -46.188 -30.781 1 92.56 304 MET B O 1
ATOM 5262 N N . THR B 1 305 ? 29.438 -46.5 -28.594 1 90.62 305 THR B N 1
ATOM 5263 C CA . THR B 1 305 ? 30.266 -47.656 -28.906 1 90.62 305 THR B CA 1
ATOM 5264 C C . THR B 1 305 ? 29.438 -48.938 -28.938 1 90.62 305 THR B C 1
ATOM 5266 O O . THR B 1 305 ? 28.359 -49 -28.328 1 90.62 305 THR B O 1
ATOM 5269 N N . PRO B 1 306 ? 29.953 -49.906 -29.703 1 89.94 306 PRO B N 1
ATOM 5270 C CA . PRO B 1 306 ? 29.25 -51.188 -29.703 1 89.94 306 PRO B CA 1
ATOM 5271 C C . PRO B 1 306 ? 29.031 -51.719 -28.281 1 89.94 306 PRO B C 1
ATOM 5273 O O . PRO B 1 306 ? 27.969 -52.25 -27.969 1 89.94 306 PRO B O 1
ATOM 5276 N N . TYR B 1 307 ? 30.016 -51.531 -27.5 1 90.88 307 TYR B N 1
ATOM 5277 C CA . TYR B 1 307 ? 29.922 -52 -26.125 1 90.88 307 TYR B CA 1
ATOM 5278 C C . TYR B 1 307 ? 28.812 -51.281 -25.375 1 90.88 307 TYR B C 1
ATOM 5280 O O . TYR B 1 307 ? 28.016 -51.906 -24.688 1 90.88 307 TYR B O 1
ATOM 5288 N N . GLU B 1 308 ? 28.781 -50 -25.516 1 92.5 308 GLU B N 1
ATOM 5289 C CA . GLU B 1 308 ? 27.75 -49.188 -24.875 1 92.5 308 GLU B CA 1
ATOM 5290 C C . GLU B 1 308 ? 26.359 -49.594 -25.344 1 92.5 308 GLU B C 1
ATOM 5292 O O . GLU B 1 308 ? 25.422 -49.688 -24.531 1 92.5 308 GLU B O 1
ATOM 5297 N N . PHE B 1 309 ? 26.234 -49.781 -26.609 1 93.94 309 PHE B N 1
ATOM 5298 C CA . PHE B 1 309 ? 24.938 -50.125 -27.172 1 93.94 309 PHE B CA 1
ATOM 5299 C C . PHE B 1 309 ? 24.469 -51.5 -26.641 1 93.94 309 PHE B C 1
ATOM 5301 O O . PHE B 1 309 ? 23.297 -51.656 -26.297 1 93.94 309 PHE B O 1
ATOM 5308 N N . ILE B 1 310 ? 25.359 -52.438 -26.547 1 91.94 310 ILE B N 1
ATOM 5309 C CA . ILE B 1 310 ? 25.031 -53.812 -26.125 1 91.94 310 ILE B CA 1
ATOM 5310 C C . ILE B 1 310 ? 24.609 -53.781 -24.656 1 91.94 310 ILE B C 1
ATOM 5312 O O . ILE B 1 310 ? 23.625 -54.438 -24.281 1 91.94 310 ILE B O 1
ATOM 5316 N N . THR B 1 311 ? 25.25 -53 -23.828 1 91 311 THR B N 1
ATOM 5317 C CA . THR B 1 311 ? 25.031 -53.031 -22.391 1 91 311 THR B CA 1
ATOM 5318 C C . THR B 1 311 ? 23.922 -52.094 -21.984 1 91 311 THR B C 1
ATOM 5320 O O . THR B 1 311 ? 23.375 -52.188 -20.875 1 91 311 THR B O 1
ATOM 5323 N N . GLY B 1 312 ? 23.531 -51.281 -22.891 1 93.69 312 GLY B N 1
ATOM 5324 C CA . GLY B 1 312 ? 22.453 -50.344 -22.656 1 93.69 312 GLY B CA 1
ATOM 5325 C C . GLY B 1 312 ? 21.188 -50.688 -23.453 1 93.69 312 GLY B C 1
ATOM 5326 O O . GLY B 1 312 ? 20.406 -51.562 -23.062 1 93.69 312 GLY B O 1
ATOM 5327 N N . PRO B 1 313 ? 21.016 -49.969 -24.688 1 93.38 313 PRO B N 1
ATOM 5328 C CA . PRO B 1 313 ? 19.844 -50.219 -25.531 1 93.38 313 PRO B CA 1
ATOM 5329 C C . PRO B 1 313 ? 19.656 -51.688 -25.906 1 93.38 313 PRO B C 1
ATOM 5331 O O . PRO B 1 313 ? 18.516 -52.125 -26.047 1 93.38 313 PRO B O 1
ATOM 5334 N N . GLY B 1 314 ? 20.703 -52.375 -26.031 1 91.38 314 GLY B N 1
ATOM 5335 C CA . GLY B 1 314 ? 20.656 -53.781 -26.422 1 91.38 314 GLY B CA 1
ATOM 5336 C C . GLY B 1 314 ? 19.938 -54.656 -25.391 1 91.38 314 GLY B C 1
ATOM 5337 O O . GLY B 1 314 ? 19.359 -55.688 -25.75 1 91.38 314 GLY B O 1
ATOM 5338 N N . GLU B 1 315 ? 19.984 -54.312 -24.203 1 91.5 315 GLU B N 1
ATOM 5339 C CA . GLU B 1 315 ? 19.391 -55.125 -23.141 1 91.5 315 GLU B CA 1
ATOM 5340 C C . GLU B 1 315 ? 17.984 -54.625 -22.812 1 91.5 315 GLU B C 1
ATOM 5342 O O . GLU B 1 315 ? 17.266 -55.25 -22.031 1 91.5 315 GLU B O 1
ATOM 5347 N N . SER B 1 316 ? 17.609 -53.531 -23.391 1 91.75 316 SER B N 1
ATOM 5348 C CA . SER B 1 316 ? 16.344 -52.906 -23.016 1 91.75 316 SER B CA 1
ATOM 5349 C C . SER B 1 316 ? 15.188 -53.5 -23.797 1 91.75 316 SER B C 1
ATOM 5351 O O . SER B 1 316 ? 15.328 -53.875 -24.969 1 91.75 316 SER B O 1
ATOM 5353 N N . ASP B 1 317 ? 14.008 -53.562 -23.25 1 87.56 317 ASP B N 1
ATOM 5354 C CA . ASP B 1 317 ? 12.805 -54.094 -23.906 1 87.56 317 ASP B CA 1
ATOM 5355 C C . ASP B 1 317 ? 12.086 -52.969 -24.672 1 87.56 317 ASP B C 1
ATOM 5357 O O . ASP B 1 317 ? 11.023 -53.219 -25.25 1 87.56 317 ASP B O 1
ATOM 5361 N N . LEU B 1 318 ? 12.719 -51.812 -24.672 1 89.06 318 LEU B N 1
ATOM 5362 C CA . LEU B 1 318 ? 12.086 -50.688 -25.328 1 89.06 318 LEU B CA 1
ATOM 5363 C C . LEU B 1 318 ? 12.289 -50.781 -26.844 1 89.06 318 LEU B C 1
ATOM 5365 O O . LEU B 1 318 ? 11.516 -50.188 -27.609 1 89.06 318 LEU B O 1
ATOM 5369 N N . LEU B 1 319 ? 13.391 -51.438 -27.156 1 86.62 319 LEU B N 1
ATOM 5370 C CA . LEU B 1 319 ? 13.727 -51.531 -28.578 1 86.62 319 LEU B CA 1
ATOM 5371 C C . LEU B 1 319 ? 13.445 -52.938 -29.109 1 86.62 319 LEU B C 1
ATOM 5373 O O . LEU B 1 319 ? 13.664 -53.906 -28.406 1 86.62 319 LEU B O 1
ATOM 5377 N N . GLY B 1 320 ? 12.977 -53 -30.297 1 82.5 320 GLY B N 1
ATOM 5378 C CA . GLY B 1 320 ? 12.789 -54.281 -30.969 1 82.5 320 GLY B CA 1
ATOM 5379 C C . GLY B 1 320 ? 14.094 -54.906 -31.438 1 82.5 320 GLY B C 1
ATOM 5380 O O . GLY B 1 320 ? 15.078 -54.219 -31.672 1 82.5 320 GLY B O 1
ATOM 5381 N N . PHE B 1 321 ? 14.078 -56.156 -31.609 1 82.81 321 PHE B N 1
ATOM 5382 C CA . PHE B 1 321 ? 15.289 -56.875 -31.969 1 82.81 321 PHE B CA 1
ATOM 5383 C C . PHE B 1 321 ? 15.766 -56.5 -33.344 1 82.81 321 PHE B C 1
ATOM 5385 O O . PHE B 1 321 ? 16.969 -56.469 -33.625 1 82.81 321 PHE B O 1
ATOM 5392 N N . ARG B 1 322 ? 14.812 -56.25 -34.188 1 80.5 322 ARG B N 1
ATOM 5393 C CA . ARG B 1 322 ? 15.18 -55.812 -35.531 1 80.5 322 ARG B CA 1
ATOM 5394 C C . ARG B 1 322 ? 16.016 -54.531 -35.5 1 80.5 322 ARG B C 1
ATOM 5396 O O . ARG B 1 322 ? 17.078 -54.469 -36.125 1 80.5 322 ARG B O 1
ATOM 5403 N N . TYR B 1 323 ? 15.547 -53.625 -34.75 1 83.75 323 TYR B N 1
ATOM 5404 C CA . TYR B 1 323 ? 16.266 -52.375 -34.625 1 83.75 323 TYR B CA 1
ATOM 5405 C C . TYR B 1 323 ? 17.609 -52.562 -33.969 1 83.75 323 TYR B C 1
ATOM 5407 O O . TYR B 1 323 ? 18.625 -52 -34.375 1 83.75 323 TYR B O 1
ATOM 5415 N N . LYS B 1 324 ? 17.656 -53.375 -32.969 1 88.19 324 LYS B N 1
ATOM 5416 C CA . LYS B 1 324 ? 18.906 -53.656 -32.25 1 88.19 324 LYS B CA 1
ATOM 5417 C C . LYS B 1 324 ? 19.969 -54.219 -33.188 1 88.19 324 LYS B C 1
ATOM 5419 O O . LYS B 1 324 ? 21.109 -53.781 -33.156 1 88.19 324 LYS B O 1
ATOM 5424 N N . TYR B 1 325 ? 19.469 -55.094 -33.969 1 86.06 325 TYR B N 1
ATOM 5425 C CA . TYR B 1 325 ? 20.391 -55.75 -34.906 1 86.06 325 TYR B CA 1
ATOM 5426 C C . TYR B 1 325 ? 20.938 -54.781 -35.906 1 86.06 325 TYR B C 1
ATOM 5428 O O . TYR B 1 325 ? 22.141 -54.719 -36.156 1 86.06 325 TYR B O 1
ATOM 5436 N N . GLN B 1 326 ? 20.078 -54.062 -36.438 1 83.69 326 GLN B N 1
ATOM 5437 C CA . GLN B 1 326 ? 20.469 -53.094 -37.469 1 83.69 326 GLN B CA 1
ATOM 5438 C C . GLN B 1 326 ? 21.422 -52.062 -36.906 1 83.69 326 GLN B C 1
ATOM 5440 O O . GLN B 1 326 ? 22.438 -51.75 -37.531 1 83.69 326 GLN B O 1
ATOM 5445 N N . MET B 1 327 ? 21.094 -51.562 -35.781 1 88.44 327 MET B N 1
ATOM 5446 C CA . MET B 1 327 ? 21.906 -50.5 -35.188 1 88.44 327 MET B CA 1
ATOM 5447 C C . MET B 1 327 ? 23.266 -51.031 -34.75 1 88.44 327 MET B C 1
ATOM 5449 O O . MET B 1 327 ? 24.281 -50.406 -35 1 88.44 327 MET B O 1
ATOM 5453 N N . LEU B 1 328 ? 23.25 -52.156 -34.156 1 87.62 328 LEU B N 1
ATOM 5454 C CA . LEU B 1 328 ? 24.516 -52.75 -33.75 1 87.62 328 LEU B CA 1
ATOM 5455 C C . LEU B 1 328 ? 25.406 -53.031 -34.969 1 87.62 328 LEU B C 1
ATOM 5457 O O . LEU B 1 328 ? 26.609 -52.812 -34.906 1 87.62 328 LEU B O 1
ATOM 5461 N N . SER B 1 329 ? 24.781 -53.562 -36 1 85.19 329 SER B N 1
ATOM 5462 C CA . SER B 1 329 ? 25.516 -53.844 -37.25 1 85.19 329 SER B CA 1
ATOM 5463 C C . SER B 1 329 ? 26.156 -52.562 -37.781 1 85.19 329 SER B C 1
ATOM 5465 O O . SER B 1 329 ? 27.312 -52.562 -38.188 1 85.19 329 SER B O 1
ATOM 5467 N N . TYR B 1 330 ? 25.406 -51.562 -37.719 1 84.75 330 TYR B N 1
ATOM 5468 C CA . TYR B 1 330 ? 25.891 -50.281 -38.156 1 84.75 330 TYR B CA 1
ATOM 5469 C C . TYR B 1 330 ? 27.078 -49.812 -37.312 1 84.75 330 TYR B C 1
ATOM 5471 O O . TYR B 1 330 ? 28.094 -49.375 -37.844 1 84.75 330 TYR B O 1
ATOM 5479 N N . LEU B 1 331 ? 27 -49.875 -36.062 1 87.94 331 LEU B N 1
ATOM 5480 C CA . LEU B 1 331 ? 28.047 -49.406 -35.125 1 87.94 331 LEU B CA 1
ATOM 5481 C C . LEU B 1 331 ? 29.328 -50.219 -35.312 1 87.94 331 LEU B C 1
ATOM 5483 O O . LEU B 1 331 ? 30.422 -49.688 -35.25 1 87.94 331 LEU B O 1
ATOM 5487 N N . CYS B 1 332 ? 29.172 -51.469 -35.562 1 83.94 332 CYS B N 1
ATOM 5488 C CA . CYS B 1 332 ? 30.328 -52.344 -35.719 1 83.94 332 CYS B CA 1
ATOM 5489 C C . CYS B 1 332 ? 31.047 -52.062 -37.031 1 83.94 332 CYS B C 1
ATOM 5491 O O . CYS B 1 332 ? 32.281 -52.125 -37.094 1 83.94 332 CYS B O 1
ATOM 5493 N N . THR B 1 333 ? 30.328 -51.781 -38 1 83.94 333 THR B N 1
ATOM 5494 C CA . THR B 1 333 ? 30.922 -51.531 -39.312 1 83.94 333 THR B CA 1
ATOM 5495 C C . THR B 1 333 ? 31.609 -50.156 -39.344 1 83.94 333 THR B C 1
ATOM 5497 O O . THR B 1 333 ? 32.688 -50.031 -39.938 1 83.94 333 THR B O 1
ATOM 5500 N N . THR B 1 334 ? 31 -49.25 -38.781 1 77.31 334 THR B N 1
ATOM 5501 C CA . THR B 1 334 ? 31.547 -47.906 -38.812 1 77.31 334 THR B CA 1
ATOM 5502 C C . THR B 1 334 ? 32.719 -47.75 -37.844 1 77.31 334 THR B C 1
ATOM 5504 O O . THR B 1 334 ? 33.688 -47.062 -38.125 1 77.31 334 THR B O 1
ATOM 5507 N N . LYS B 1 335 ? 32.688 -48.344 -36.75 1 68.19 335 LYS B N 1
ATOM 5508 C CA . LYS B 1 335 ? 33.75 -48.188 -35.781 1 68.19 335 LYS B CA 1
ATOM 5509 C C . LYS B 1 335 ? 34.875 -49.188 -35.969 1 68.19 335 LYS B C 1
ATOM 5511 O O . LYS B 1 335 ? 36.031 -48.906 -35.656 1 68.19 335 LYS B O 1
ATOM 5516 N N . PHE B 1 336 ? 34.594 -50.406 -36.406 1 58.81 336 PHE B N 1
ATOM 5517 C CA . PHE B 1 336 ? 35.656 -51.344 -36.719 1 58.81 336 PHE B CA 1
ATOM 5518 C C . PHE B 1 336 ? 36.281 -51 -38.062 1 58.81 336 PHE B C 1
ATOM 5520 O O . PHE B 1 336 ? 37.5 -51.219 -38.25 1 58.81 336 PHE B O 1
ATOM 5527 N N . ALA B 1 337 ? 35.594 -50.625 -39 1 52.28 337 ALA B N 1
ATOM 5528 C CA . ALA B 1 337 ? 36.25 -50.25 -40.281 1 52.28 337 ALA B CA 1
ATOM 5529 C C . ALA B 1 337 ? 37.281 -49.156 -40.031 1 52.28 337 ALA B C 1
ATOM 5531 O O . ALA B 1 337 ? 38.312 -49.125 -40.719 1 52.28 337 ALA B O 1
ATOM 5532 N N . PHE B 1 338 ? 37.125 -48.375 -39.031 1 49.25 338 PHE B N 1
ATOM 5533 C CA . PHE B 1 338 ? 38.156 -47.344 -38.781 1 49.25 338 PHE B CA 1
ATOM 5534 C C . PHE B 1 338 ? 39.406 -47.969 -38.156 1 49.25 338 PHE B C 1
ATOM 5536 O O . PHE B 1 338 ? 40.5 -47.438 -38.312 1 49.25 338 PHE B O 1
ATOM 5543 N N . THR B 1 339 ? 39.344 -49.031 -37.375 1 47.25 339 THR B N 1
ATOM 5544 C CA . THR B 1 339 ? 40.562 -49.594 -36.812 1 47.25 339 THR B CA 1
ATOM 5545 C C . THR B 1 339 ? 41.344 -50.344 -37.906 1 47.25 339 THR B C 1
ATOM 5547 O O . THR B 1 339 ? 42.562 -50.562 -37.719 1 47.25 339 THR B O 1
ATOM 5550 N N . ARG B 1 340 ? 40.812 -51 -38.969 1 45.16 340 ARG B N 1
ATOM 5551 C CA . ARG B 1 340 ? 41.656 -51.688 -39.938 1 45.16 340 ARG B CA 1
ATOM 5552 C C . ARG B 1 340 ? 42.406 -50.688 -40.812 1 45.16 340 ARG B C 1
ATOM 5554 O O . ARG B 1 340 ? 43.312 -51.062 -41.562 1 45.16 340 ARG B O 1
ATOM 5561 N N . ARG B 1 341 ? 41.844 -49.562 -41.031 1 43 341 ARG B N 1
ATOM 5562 C CA . ARG B 1 341 ? 42.625 -48.719 -41.938 1 43 341 ARG B CA 1
ATOM 5563 C C . ARG B 1 341 ? 43.812 -48.125 -41.188 1 43 341 ARG B C 1
ATOM 5565 O O . ARG B 1 341 ? 44.594 -47.344 -41.781 1 43 341 ARG B O 1
ATOM 5572 N N . LYS B 1 342 ? 43.875 -48.344 -39.844 1 37.03 342 LYS B N 1
ATOM 5573 C CA . LYS B 1 342 ? 45.219 -47.938 -39.344 1 37.03 342 LYS B CA 1
ATOM 5574 C C . LYS B 1 342 ? 46.156 -49.125 -39.344 1 37.03 342 LYS B C 1
ATOM 5576 O O . LYS B 1 342 ? 45.781 -50.25 -38.969 1 37.03 342 LYS B O 1
#

Radius of gyration: 46.2 Å; Cα contacts (8 Å, |Δi|>4): 702; chains: 2; bounding box: 76×141×105 Å

Nearest PDB structures (foldseek):
  9ety-assembly1_B  TM=6.852E-01  e=4.144E-05  Homo sapiens
  9etx-assembly1_A  TM=6.991E-01  e=4.338E-05  Homo sapiens
  9ety-assembly1_A  TM=6.514E-01  e=9.891E-05  Homo sapiens
  9etx-assembly1_B  TM=6.317E-01  e=8.235E-05  Homo sapiens
  5nlb-assembly1_A-2  TM=7.632E-01  e=1.474E-03  Homo sapiens

Solvent-accessible surface area (backbone atoms only — not comparable to full-atom values): 38732 Å² total; per-residue (Å²): 75,51,67,64,75,64,75,81,80,51,73,40,64,50,54,69,38,57,35,41,41,49,37,53,73,69,45,66,84,47,71,41,38,33,39,21,20,74,43,82,89,73,36,41,79,46,65,33,45,57,67,60,44,41,48,39,9,67,55,46,29,49,67,71,65,38,74,79,38,67,82,49,64,85,69,41,48,80,36,49,89,43,56,48,70,56,50,48,54,43,50,48,46,61,45,33,66,50,73,77,58,54,74,78,46,52,74,68,52,48,54,51,40,36,51,54,24,57,73,37,50,22,54,66,59,34,52,49,48,53,52,49,46,65,67,50,54,81,77,50,55,64,64,55,45,52,53,48,42,52,51,25,61,71,65,11,18,42,66,57,35,50,51,46,50,55,54,51,67,72,46,84,76,72,62,76,44,75,61,57,55,74,46,51,71,68,54,41,48,51,52,51,54,55,52,64,67,38,89,77,62,71,55,42,66,52,50,44,51,33,52,51,48,36,34,61,77,62,65,63,65,76,73,72,71,76,65,76,77,69,86,70,65,71,68,69,60,60,63,58,59,68,69,66,61,66,70,62,79,85,70,63,50,56,62,59,54,48,47,52,48,51,53,47,47,54,48,48,54,46,51,55,46,56,64,57,73,80,52,71,67,51,45,50,52,33,49,50,49,45,50,50,53,54,52,52,70,65,36,48,65,86,77,44,49,56,67,54,38,52,74,42,65,56,68,38,85,86,52,54,67,69,56,45,49,47,50,48,51,48,36,47,52,62,57,47,55,57,57,69,76,100,79,48,65,67,76,66,74,82,80,50,74,41,63,50,56,69,39,58,35,41,41,48,36,52,73,69,46,66,84,48,73,42,39,34,38,22,20,74,44,84,89,74,36,42,79,46,65,35,45,56,68,61,44,40,48,38,8,67,54,46,30,51,69,70,65,38,75,79,40,68,81,45,63,85,69,40,48,80,37,48,88,43,56,48,69,56,48,50,54,43,50,48,47,61,47,33,66,51,74,77,58,54,76,80,46,52,74,68,52,47,52,51,39,36,52,52,24,57,74,36,50,23,54,67,60,34,52,47,47,53,53,49,47,66,67,49,55,80,77,50,55,65,64,56,45,52,51,48,43,52,49,24,60,72,62,6,18,48,67,55,35,50,51,46,50,55,53,51,68,70,48,85,76,72,61,77,46,73,61,58,58,73,46,52,70,68,54,39,48,52,52,51,54,54,52,62,68,39,89,77,64,69,56,41,65,53,50,44,51,32,53,51,49,37,35,60,76,63,67,64,65,75,71,69,72,78,64,80,73,67,87,70,67,69,69,69,62,62,64,59,61,68,68,66,61,70,69,63,77,84,71,65,52,59,62,58,55,48,46,50,46,51,54,47,48,55,49,47,52,45,52,56,50,54,64,58,73,80,54,72,66,52,45,50,52,34,47,50,50,45,50,50,52,56,54,50,69,67,36,49,66,86,75,45,50,58,66,54,39,51,74,42,65,56,68,38,87,86,53,54,67,68,56,47,50,48,51,48,53,49,37,46,52,61,56,47,55,58,58,69,76,101

Secondary structure (DSSP, 8-state):
---------SGGGS-HHHHHHHHHHH-TT--EEEEESSSTTT-EEEEE-HHHHHTT-HHHHHHHH-GGGGTTTTT-EEE-SS-HHHHHHHHHHHHH--GGGGGGS-HHHHHHHHHHHHHTT-HHHHHHHHHHHHHHGGG--HHHHHHHHHHHHHHT-HHHHHHHHHHHHT-S--SS-GGGGGS-HHHHHHHHHHHHTSSSPPPHHHHHHHHHHHHHHTT-S---------TTSTTHHHHHHHHHTT--SSSS-HHHHHHHHHHHHHHHHHHHHHH--S-HHHHHHHHHHHHHHHHHHHS-GGGS-HHHHHHTGGG-TTS-HHHHHHHHHHHHHHHHHHHHT-/---------SGGGS-HHHHHHHHHHH-TT--EEEEESSSTTT-EEEEE-HHHHHTT-HHHHHHHH-GGGGTTTTT-EEE-SS-HHHHHHHHHHHHH--GGGGGGS-HHHHHHHHHHHHHTT-HHHHHHHHHHHHHHGGG--HHHHHHHHHHHHHHT-HHHHHHHHHHHHT-S--SS-GGGGGS-HHHHHHHHHHHHTSSSPPPHHHHHHHHHHHHHHTT-S---------TTSTTTTHHHHHHHGGG-SSSS-HHHHHHHHHHHHHHHHHHHHHT--S-HHHHHHHHHHHHHHHHHHTS-GGGS-HHHHHHTGGG-TTS-HHHHHHHHHHHHHHHHHHHHT-

Sequence (684 aa):
MSVIKRESTYWQDSERSDKFVKLLDSGLLSDCKFIVGPDDATAETINGHKIMFVLESPVLERMLTGDFIEAEKDKGIRINDVDPHDFKNFCHMIYDNNSSNLKKFTLEEIMELYRICDKYMVQSICETCISYFKDTIKDLHIDRLIIMFEFATSLEDKSLQTAVEKEISTHKETLMVDKLNELSLKVFYDYVLFLSKLSVPHSPLMFFNTIDLYFKRNHLIRKEVKTTITETISEKKNQEIITENMTDKDGKGPIMKMVETAVAKEKEAIMAYMSDGANTENKEINNIQSFKSMLFALVKFEEMTPYEFITGPGESDLLGFRYKYQMLSYLCTTKFAFTRRKMSVIKRESTYWQDSERSDKFVKLLDSGLLSDCKFIVGPDDATAETINGHKIMFVLESPVLERMLTGDFIEAEKDKGIRINDVDPHDFKNFCHMIYDNNSSNLKKFTLEEIMELYRICDKYMVQSICETCISYFKDTIKDLHIDRLIIMFEFATSLEDKSLQTAVEKEISTHKETLMVDKLNELSLKVFYDYVLFLSKLSVPHSPLMFFNTIDLYFKRNHLIRKEVKTTITETISEKKNQEIITENMTDKDGKGPIMKMVETAVAKEKEAIMAYMSDGANTENKEINNIQSFKSMLFALVKFEEMTPYEFITGPGESDLLGFRYKYQMLSYLCTTKFAFTRRK

InterPro domains:
  IPR000210 BTB/POZ domain [PF00651] (22-135)
  IPR000210 BTB/POZ domain [PS50097] (30-98)
  IPR000210 BTB/POZ domain [SM00225] (30-137)
  IPR011333 SKP1/BTB/POZ domain superfamily [G3DSA:3.30.710.10] (16-178)
  IPR011333 SKP1/BTB/POZ domain superfamily [SSF54695] (16-135)

Organism: Lucilia cuprina (NCBI:txid7375)

Foldseek 3Di:
DPPPPPPPPDQVPDDQLSSLLVCQVVVVPFQAWEFAEQDNVPTDIGTDHLCLLVVQFVQSVCVQVPPVCVVVSPVHHYHHPDDPVLVVVLRSCSRNVDLVCCVVDDPVSLLSSLVVCVVRVRPSSVVSSLVVLLVCLLPDDLLVLLVQCLSCVVVVDPVSNVSSLVSLLVDDPNAPDPSLLVDDLVSNLVSLVSQLPDPDHDALLRLQQRVLVSCVSNVLQPPPPPPPPDPPDDPPPVVPPVPPDQDDDPPPGPLNVVLVVVLVVLVVVLVVLCPPPDDPVSNVNSVSSVSLSSSVVSRPLLPDALVSLCVGVVVGSSDDPVNSVSSSVNRCCVVVVVVVVD/DPPPPPPPPDPVPDDQLSSLLVCQVVVVPFQAWEFAEQDNVPTDIGTDHLCLLVVQFVQSVCVQVPPVCVVVSPVHHYHHPDDPVLVVVLRSCSRNVDLVCCVVDDPVSLLSSLVVCVVRVRPSSVVSSLVVLLVCLLPDDLLVLLVQCLSCVVVVDPVSNVSSLVSLVVDDPNAPDPSLLVHDLVSNLVSLVSQLPDPDHDALLRLQQRVLVSCVSNVLQPPPPPPPPDPPDPPPPVVPPVPPDQDDDPPPGPLNVVLVVVLVVLVVVLVVLCPPPDDPVSNVNSVSSVSLSSSVVSRPLLVDALVSCCVGVVVGSSDDPVNSVSSSVNNCCVVVVVVVVD